Protein AF-D4LEX9-F1 (afdb_monomer)

Nearest PDB structures (foldseek):
  7d6n-assembly1_I  TM=1.801E-01  e=3.912E+00  Tick-borne encephalitis virus
  7d6n-assembly1_D  TM=2.325E-01  e=5.490E+00  Tick-borne encephalitis virus

InterPro domains:
  IPR025874 Double zinc ribbon [PF12773] (345-388)

Solvent-accessible surface area (backbone atoms only — not comparable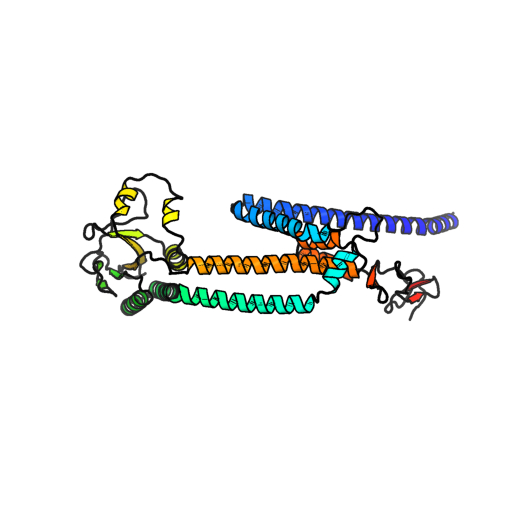 to full-atom values): 21830 Å² total; per-residue (Å²): 114,68,67,63,51,55,51,50,47,62,67,45,46,62,59,50,52,52,52,49,51,53,50,50,51,57,48,51,52,51,47,52,52,50,50,50,52,50,50,54,47,44,68,56,46,52,59,52,51,44,45,75,71,68,46,57,70,67,73,57,48,50,59,53,48,50,51,52,49,49,50,59,68,42,35,56,68,76,54,76,68,89,66,99,61,84,96,67,64,82,55,55,62,51,44,59,59,56,64,74,53,57,66,71,60,51,51,53,51,51,52,52,51,50,50,53,50,50,52,52,45,50,50,51,49,51,58,61,41,38,44,42,53,44,24,48,53,33,45,54,53,40,72,69,47,74,51,79,75,59,38,55,59,33,30,39,50,31,32,68,31,28,91,47,41,55,30,24,34,36,22,42,75,85,36,35,50,78,42,51,54,59,67,38,88,75,48,70,54,63,64,60,71,43,76,51,80,95,50,93,43,39,29,38,26,88,93,40,81,58,45,37,32,34,58,39,57,71,77,56,41,53,49,48,64,65,64,56,71,61,63,76,52,63,62,64,78,57,84,68,94,49,76,63,66,68,62,46,74,83,38,50,66,32,38,33,38,78,47,75,44,90,91,53,68,36,37,38,38,41,33,29,50,88,72,78,57,83,64,41,68,57,50,52,51,51,44,53,52,50,53,49,49,53,52,51,51,51,47,51,49,52,10,53,50,41,18,53,54,28,46,56,23,72,44,68,23,68,60,46,17,49,42,11,57,80,47,39,70,59,29,50,51,53,48,50,52,57,59,68,68,31,37,65,37,88,86,75,39,38,58,41,66,63,75,47,40,46,37,95,86,78,60,51,74,66,54,47,65,37,90,83,77,60,47,60,39,58,100,84,44,49,46,34,92,88,74,62,43,75,71,105

Sequence (392 aa):
MRSNADELIRALTPAIEQKCGELQRARKERLQSRLFVLLCAMVVFVPALLVFAGISLTMLLAPLGFMSLSVLLLLPVLLSGRTEKQGGIMYEQAENMLSKWNFQKIVIWYLILAVIAGVTCGGIVGYLYRERLDFAWQYSHLEETKDADALKAAADKTAAASGDVVDVLILDGDQQVTYSAKNSAFAAGPLELTKVGNEKKYLVSAAYPDAVFQYVKSEEFMLNSIINRDFGKIRSDYDDDTAFERELSSKTIYMLSRIRTHGSNSTVYVITVPTNVPGGMIALKVTGALAMLFFCVYWVLVALWLYRDAAKCRLSPLYWGLIGLFTNIIGLIVYKIYKHSGAICSSCGAAQAADYLYCSFCGSQLGTRCEGCGAKVGVKDCFCHQCGHQIK

Structure (mmCIF, N/CA/C/O backbone):
data_AF-D4LEX9-F1
#
_entry.id   AF-D4LEX9-F1
#
loop_
_atom_site.group_PDB
_atom_site.id
_atom_site.type_symbol
_atom_site.label_atom_id
_atom_site.label_alt_id
_atom_site.label_comp_id
_atom_site.label_asym_id
_atom_site.label_entity_id
_atom_site.label_seq_id
_atom_site.pdbx_PDB_ins_code
_atom_site.Cartn_x
_atom_site.Cartn_y
_atom_site.Cartn_z
_atom_site.occupancy
_atom_site.B_iso_or_equiv
_atom_site.auth_seq_id
_atom_site.auth_comp_id
_atom_site.auth_asym_id
_atom_site.auth_atom_id
_atom_site.pdbx_PDB_model_num
ATOM 1 N N . MET A 1 1 ? 41.226 44.863 -46.794 1.00 54.31 1 MET A N 1
ATOM 2 C CA . MET A 1 1 ? 41.147 44.563 -45.343 1.00 54.31 1 MET A CA 1
ATOM 3 C C . MET A 1 1 ? 39.867 43.828 -44.946 1.00 54.31 1 MET A C 1
ATOM 5 O O . MET A 1 1 ? 39.998 42.851 -44.227 1.00 54.31 1 MET A O 1
ATOM 9 N N . ARG A 1 2 ? 38.665 44.212 -45.418 1.00 53.22 2 ARG A N 1
ATOM 10 C CA . ARG A 1 2 ? 37.419 43.467 -45.116 1.00 53.22 2 ARG A CA 1
ATOM 11 C C . ARG A 1 2 ? 37.383 42.030 -45.665 1.00 53.22 2 ARG A C 1
ATOM 13 O O . ARG A 1 2 ? 37.017 41.141 -44.914 1.00 53.22 2 ARG A O 1
ATOM 20 N N . SER A 1 3 ? 37.866 41.780 -46.890 1.00 59.66 3 SER A N 1
ATOM 21 C CA . SER A 1 3 ? 37.861 40.417 -47.464 1.00 59.66 3 SER A CA 1
ATOM 22 C C . SER A 1 3 ? 38.667 39.418 -46.631 1.00 59.66 3 SER A C 1
ATOM 24 O O . SER A 1 3 ? 38.183 38.329 -46.361 1.00 59.66 3 SER A O 1
ATOM 26 N N . ASN A 1 4 ? 39.848 39.815 -46.146 1.00 65.88 4 ASN A N 1
ATOM 27 C CA . ASN A 1 4 ? 40.685 38.945 -45.316 1.00 65.88 4 ASN A CA 1
ATOM 28 C C . ASN A 1 4 ? 40.045 38.670 -43.949 1.00 65.88 4 ASN A C 1
ATOM 30 O O . ASN A 1 4 ? 40.257 37.601 -43.391 1.00 65.88 4 ASN A O 1
ATOM 34 N N . ALA A 1 5 ? 39.269 39.616 -43.408 1.00 69.31 5 ALA A N 1
ATOM 35 C CA . ALA A 1 5 ? 38.534 39.416 -42.163 1.00 69.31 5 ALA A CA 1
ATOM 36 C C . ALA A 1 5 ? 37.358 38.444 -42.360 1.00 69.31 5 ALA A C 1
ATOM 38 O O . ALA A 1 5 ? 37.197 37.530 -41.559 1.00 69.31 5 ALA A O 1
ATOM 39 N N . ASP A 1 6 ? 36.595 38.582 -43.447 1.00 72.94 6 ASP A N 1
ATOM 40 C CA . ASP A 1 6 ? 35.484 37.676 -43.774 1.00 72.94 6 ASP A CA 1
ATOM 41 C C . ASP A 1 6 ? 35.972 36.249 -44.082 1.00 72.94 6 ASP A C 1
ATOM 43 O O . ASP A 1 6 ? 35.323 35.263 -43.729 1.00 72.94 6 ASP A O 1
ATOM 47 N N . GLU A 1 7 ? 37.149 36.130 -44.696 1.00 75.44 7 GLU A N 1
ATOM 48 C CA . GLU A 1 7 ? 37.804 34.857 -44.997 1.00 75.44 7 GLU A CA 1
ATOM 49 C C . GLU A 1 7 ? 38.348 34.178 -43.728 1.00 75.44 7 GLU A C 1
ATOM 51 O O . GLU A 1 7 ? 38.123 32.984 -43.521 1.00 75.44 7 GLU A O 1
ATOM 56 N N . LEU A 1 8 ? 38.947 34.948 -42.809 1.00 74.62 8 LEU A N 1
ATOM 57 C CA . LEU A 1 8 ? 39.324 34.478 -41.470 1.00 74.62 8 LEU A CA 1
ATOM 58 C C . LEU A 1 8 ? 38.106 34.035 -40.650 1.00 74.62 8 LEU A C 1
ATOM 60 O O . LEU A 1 8 ? 38.148 32.984 -40.013 1.00 74.62 8 LEU A O 1
ATOM 64 N N . ILE A 1 9 ? 37.005 34.791 -40.689 1.00 71.81 9 ILE A N 1
ATOM 65 C CA . ILE A 1 9 ? 35.765 34.438 -39.987 1.00 71.81 9 ILE A CA 1
ATOM 66 C C . ILE A 1 9 ? 35.202 33.122 -40.540 1.00 71.81 9 ILE A C 1
ATOM 68 O O . ILE A 1 9 ? 34.893 32.220 -39.759 1.00 71.81 9 ILE A O 1
ATOM 72 N N . ARG A 1 10 ? 35.137 32.948 -41.868 1.00 71.69 10 ARG A N 1
ATOM 73 C CA . ARG A 1 10 ? 34.696 31.684 -42.492 1.00 71.69 10 ARG A CA 1
ATOM 74 C C . ARG A 1 10 ? 35.603 30.505 -42.154 1.00 71.69 10 ARG A C 1
ATOM 76 O O . ARG A 1 10 ? 35.093 29.410 -41.941 1.00 71.69 10 ARG A O 1
ATOM 83 N N . ALA A 1 11 ? 36.914 30.720 -42.068 1.00 76.19 11 ALA A N 1
ATOM 84 C CA . ALA A 1 11 ? 37.863 29.675 -41.691 1.00 76.19 11 ALA A CA 1
ATOM 85 C C . ALA A 1 11 ? 37.730 29.262 -40.211 1.00 76.19 11 ALA A C 1
ATOM 87 O O . ALA A 1 11 ? 37.920 28.095 -39.874 1.00 76.19 11 ALA A O 1
ATOM 88 N N . LEU A 1 12 ? 37.371 30.200 -39.327 1.00 78.00 12 LEU A N 1
ATOM 89 C CA . LEU A 1 12 ? 37.273 29.975 -37.879 1.00 78.00 12 LEU A CA 1
ATOM 90 C C . LEU A 1 12 ? 35.888 29.498 -37.410 1.00 78.00 12 LEU A C 1
ATOM 92 O O . LEU A 1 12 ? 35.802 28.808 -36.395 1.00 78.00 12 LEU A O 1
ATOM 96 N N . THR A 1 13 ? 34.813 29.808 -38.140 1.00 80.94 13 THR A N 1
ATOM 97 C CA . THR A 1 13 ? 33.432 29.407 -37.792 1.00 80.94 13 THR A CA 1
ATOM 98 C C . THR A 1 13 ? 33.264 27.895 -37.562 1.00 80.94 13 THR A C 1
ATOM 100 O O . THR A 1 13 ? 32.743 27.534 -36.505 1.00 80.94 13 THR A O 1
ATOM 103 N N . PRO A 1 14 ? 33.753 26.988 -38.436 1.00 77.62 14 PRO A N 1
ATOM 104 C CA . PRO A 1 14 ? 33.573 25.549 -38.223 1.00 77.62 14 PRO A CA 1
ATOM 105 C C . PRO A 1 14 ? 34.331 25.032 -36.991 1.00 77.62 14 PRO A C 1
ATOM 107 O O . PRO A 1 14 ? 33.834 24.164 -36.274 1.00 77.62 14 PRO A O 1
ATOM 110 N N . ALA A 1 15 ? 35.505 25.598 -36.688 1.00 77.31 15 ALA A N 1
ATOM 111 C CA . ALA A 1 15 ? 36.272 25.242 -35.494 1.00 77.31 15 ALA A CA 1
ATOM 112 C C . ALA A 1 15 ? 35.569 25.704 -34.204 1.00 77.31 15 ALA A C 1
ATOM 114 O O . ALA A 1 15 ? 35.581 24.994 -33.194 1.00 77.31 15 ALA A O 1
ATOM 115 N N . ILE A 1 16 ? 34.921 26.875 -34.243 1.00 75.81 16 ILE A N 1
ATOM 116 C CA . ILE A 1 16 ? 34.129 27.408 -33.130 1.00 75.81 16 ILE A CA 1
ATOM 117 C C . ILE A 1 16 ? 32.873 26.558 -32.913 1.00 75.81 16 ILE A C 1
ATOM 119 O O . ILE A 1 16 ? 32.598 26.181 -31.775 1.00 75.81 16 ILE A O 1
ATOM 123 N N . GLU A 1 17 ? 32.142 26.196 -33.970 1.00 76.12 17 GLU A N 1
ATOM 124 C CA . GLU A 1 17 ? 30.957 25.332 -33.874 1.00 76.12 17 GLU A CA 1
ATOM 125 C C . GLU A 1 17 ? 31.301 23.934 -33.351 1.00 76.12 17 GLU A C 1
ATOM 127 O O . GLU A 1 17 ? 30.627 23.431 -32.447 1.00 76.12 17 GLU A O 1
ATOM 132 N N . GLN A 1 18 ? 32.400 23.340 -33.828 1.00 82.19 18 GLN A N 1
ATOM 133 C CA . GLN A 1 18 ? 32.896 22.059 -33.326 1.00 82.19 18 GLN A CA 1
ATOM 134 C C . GLN A 1 18 ? 33.219 22.133 -31.827 1.00 82.19 18 GLN A C 1
ATOM 136 O O . GLN A 1 18 ? 32.755 21.295 -31.047 1.00 82.19 18 GLN A O 1
ATOM 141 N N . LYS A 1 19 ? 33.965 23.160 -31.395 1.00 78.44 19 LYS A N 1
ATOM 142 C CA . LYS A 1 19 ? 34.292 23.359 -29.975 1.00 78.44 19 LYS A CA 1
ATOM 143 C C . LYS A 1 19 ? 33.059 23.653 -29.126 1.00 78.44 19 LYS A C 1
ATOM 145 O O . LYS A 1 19 ? 32.976 23.176 -27.996 1.00 78.44 19 LYS A O 1
ATOM 150 N N . CYS A 1 20 ? 32.089 24.394 -29.653 1.00 74.44 20 CYS A N 1
ATOM 151 C CA . CYS A 1 20 ? 30.843 24.696 -28.954 1.00 74.44 20 CYS A CA 1
ATOM 152 C C . CYS A 1 20 ? 29.990 23.429 -28.764 1.00 74.44 20 CYS A C 1
ATOM 154 O O . CYS A 1 20 ? 29.459 23.203 -27.676 1.00 74.44 20 CYS A O 1
ATOM 156 N N . GLY A 1 21 ? 29.947 22.546 -29.769 1.00 75.75 21 GLY A N 1
ATOM 157 C CA . GLY A 1 21 ? 29.308 21.231 -29.685 1.00 75.75 21 GLY A CA 1
ATOM 158 C C . GLY A 1 21 ? 29.987 20.290 -28.682 1.00 75.75 21 GLY A C 1
ATOM 159 O O . GLY A 1 21 ? 29.304 19.661 -27.870 1.00 75.75 21 GLY A O 1
ATOM 160 N N . GLU A 1 22 ? 31.325 20.232 -28.672 1.00 76.31 22 GLU A N 1
ATOM 161 C CA . GLU A 1 22 ? 32.096 19.498 -27.653 1.00 76.31 22 GLU A CA 1
ATOM 162 C C . GLU A 1 22 ? 31.798 20.020 -26.241 1.00 76.31 22 GLU A C 1
ATOM 164 O O . GLU A 1 22 ? 31.515 19.241 -25.327 1.00 76.31 22 GLU A O 1
ATOM 169 N N . LEU A 1 23 ? 31.792 21.345 -26.065 1.00 71.44 23 LEU A N 1
ATOM 170 C CA . LEU A 1 23 ? 31.484 21.986 -24.789 1.00 71.44 23 LEU A CA 1
ATOM 171 C C . LEU A 1 23 ? 30.036 21.733 -24.355 1.00 71.44 23 LEU A C 1
ATOM 173 O O . LEU A 1 23 ? 29.805 21.462 -23.177 1.00 71.44 23 LEU A O 1
ATOM 177 N N . GLN A 1 24 ? 29.063 21.763 -25.269 1.00 68.62 24 GLN A N 1
ATOM 178 C CA . GLN A 1 24 ? 27.665 21.443 -24.965 1.00 68.62 24 GLN A CA 1
ATOM 179 C C . GLN A 1 24 ? 27.486 19.983 -24.540 1.00 68.62 24 GLN A C 1
ATOM 181 O O . GLN A 1 24 ? 26.805 19.735 -23.541 1.00 68.62 24 GLN A O 1
ATOM 186 N N . ARG A 1 25 ? 28.120 19.021 -25.227 1.00 62.09 25 ARG A N 1
ATOM 187 C CA . ARG A 1 25 ? 28.079 17.599 -24.832 1.00 62.09 25 ARG A CA 1
ATOM 188 C C . ARG A 1 25 ? 28.722 17.385 -23.464 1.00 62.09 25 ARG A C 1
ATOM 190 O O . ARG A 1 25 ? 28.076 16.833 -22.577 1.00 62.09 25 ARG A O 1
ATOM 197 N N . ALA A 1 26 ? 29.913 17.942 -23.239 1.00 65.44 26 ALA A N 1
ATOM 198 C CA . ALA A 1 26 ? 30.601 17.858 -21.950 1.00 65.44 26 ALA A CA 1
ATOM 199 C C . ALA A 1 26 ? 29.837 18.567 -20.814 1.00 65.44 26 ALA A C 1
ATOM 201 O O . ALA A 1 26 ? 29.948 18.185 -19.647 1.00 65.44 26 ALA A O 1
ATOM 202 N N . ARG A 1 27 ? 29.064 19.620 -21.115 1.00 68.12 27 ARG A N 1
ATOM 203 C CA . ARG A 1 27 ? 28.202 20.307 -20.139 1.00 68.12 27 ARG A CA 1
ATOM 204 C C . ARG A 1 27 ? 26.949 19.487 -19.837 1.00 68.12 27 ARG A C 1
ATOM 206 O O . ARG A 1 27 ? 26.560 19.429 -18.676 1.00 68.12 27 ARG A O 1
ATOM 213 N N . LYS A 1 28 ? 26.366 18.812 -20.835 1.00 59.72 28 LYS A N 1
ATOM 214 C CA . LYS A 1 28 ? 25.225 17.896 -20.674 1.00 59.72 28 LYS A CA 1
ATOM 215 C C . LYS A 1 28 ? 25.602 16.658 -19.857 1.00 59.72 28 LYS A C 1
ATOM 217 O O . LYS A 1 28 ? 24.874 16.320 -18.931 1.00 59.72 28 LYS A O 1
ATOM 222 N N . GLU A 1 29 ? 26.758 16.053 -20.119 1.00 60.75 29 GLU A N 1
ATOM 223 C CA . GLU A 1 29 ? 27.286 14.930 -19.329 1.00 60.75 29 GLU A CA 1
ATOM 224 C C . GLU A 1 29 ? 27.598 15.345 -17.888 1.00 60.75 29 GLU A C 1
ATOM 226 O O . GLU A 1 29 ? 27.191 14.667 -16.946 1.00 60.75 29 GLU A O 1
ATOM 231 N N . ARG A 1 30 ? 28.233 16.510 -17.684 1.00 58.62 30 ARG A N 1
ATOM 232 C CA . ARG A 1 30 ? 28.462 17.055 -16.335 1.00 58.62 30 ARG A CA 1
ATOM 233 C C . ARG A 1 30 ? 27.161 17.388 -15.608 1.00 58.62 30 ARG A C 1
ATOM 235 O O . ARG A 1 30 ? 27.084 17.180 -14.400 1.00 58.62 30 ARG A O 1
ATOM 242 N N . LEU A 1 31 ? 26.144 17.883 -16.314 1.00 66.31 31 LEU A N 1
ATOM 243 C CA . LEU A 1 31 ? 24.829 18.154 -15.735 1.00 66.31 31 LEU A CA 1
ATOM 244 C C . LEU A 1 31 ? 24.131 16.851 -15.336 1.00 66.31 31 LEU A C 1
ATOM 246 O O . LEU A 1 31 ? 23.647 16.767 -14.216 1.00 66.31 31 LEU A O 1
ATOM 250 N N . GLN A 1 32 ? 24.138 15.830 -16.199 1.00 51.84 32 GLN A N 1
ATOM 251 C CA . GLN A 1 32 ? 23.575 14.509 -15.896 1.00 51.84 32 GLN A CA 1
ATOM 252 C C . GLN A 1 32 ? 24.311 13.822 -14.742 1.00 51.84 32 GLN A C 1
ATOM 254 O O . GLN A 1 32 ? 23.663 13.276 -13.855 1.00 51.84 32 GLN A O 1
ATOM 259 N N 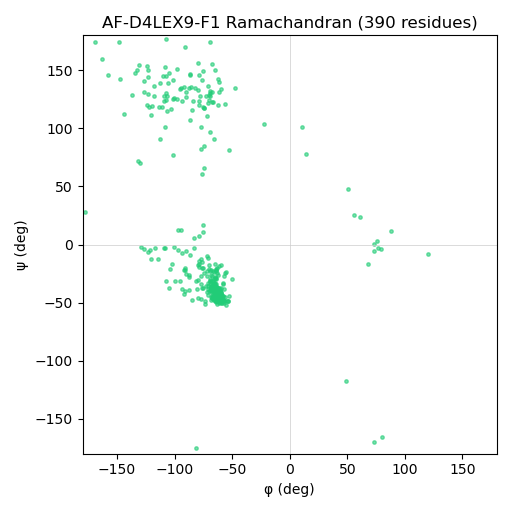. SER A 1 33 ? 25.641 13.918 -14.694 1.00 54.09 33 SER A N 1
ATOM 260 C CA . SER A 1 33 ? 26.454 13.417 -13.582 1.00 54.09 33 SER A CA 1
ATOM 261 C C . SER A 1 33 ? 26.142 14.148 -12.269 1.00 54.09 33 SER A C 1
ATOM 263 O O . SER A 1 33 ? 25.926 13.507 -11.245 1.00 54.09 33 SER A O 1
ATOM 265 N N . ARG A 1 34 ? 26.015 15.482 -12.286 1.00 64.12 34 ARG A N 1
ATOM 266 C CA . ARG A 1 34 ? 25.620 16.264 -11.100 1.00 64.12 34 ARG A CA 1
ATOM 267 C C . ARG A 1 34 ? 24.197 15.964 -10.643 1.00 64.12 34 ARG A C 1
ATOM 269 O O . ARG A 1 34 ? 23.969 15.863 -9.443 1.00 64.12 34 ARG A O 1
ATOM 276 N N . LEU A 1 35 ? 23.261 15.799 -11.577 1.00 59.22 35 LEU A N 1
ATOM 277 C CA . LEU A 1 35 ? 21.886 15.399 -11.275 1.00 59.22 35 LEU A CA 1
ATOM 278 C C . LEU A 1 35 ? 21.847 14.007 -10.650 1.00 59.22 35 LEU A C 1
ATOM 280 O O . LEU A 1 35 ? 21.143 13.815 -9.670 1.00 59.22 35 LEU A O 1
ATOM 284 N N . PHE A 1 36 ? 22.642 13.071 -11.172 1.00 59.75 36 PHE A N 1
ATOM 285 C CA . PHE A 1 36 ? 22.796 11.731 -10.614 1.00 59.75 36 PHE A CA 1
ATOM 286 C C . PHE A 1 36 ? 23.354 11.775 -9.186 1.00 59.75 36 PHE A C 1
ATOM 288 O O . PHE A 1 36 ? 22.764 11.184 -8.288 1.00 59.75 36 PHE A O 1
ATOM 295 N N . VAL A 1 37 ? 24.422 12.543 -8.945 1.00 65.88 37 VAL A N 1
ATOM 296 C CA . VAL A 1 37 ? 25.005 12.711 -7.602 1.00 65.88 37 VAL A CA 1
ATOM 297 C C . VAL A 1 37 ? 24.017 13.371 -6.636 1.00 65.88 37 VAL A C 1
ATOM 299 O O . VAL A 1 37 ? 23.895 12.916 -5.504 1.00 65.88 37 VAL A O 1
ATOM 302 N N . LEU A 1 38 ? 23.272 14.392 -7.071 1.00 67.81 38 LEU A N 1
ATOM 303 C CA . LEU A 1 38 ? 22.226 15.031 -6.263 1.00 67.81 38 LEU A CA 1
ATOM 304 C C . LEU A 1 38 ? 21.073 14.075 -5.943 1.00 67.81 38 LEU A C 1
ATOM 306 O O . LEU A 1 38 ? 20.580 14.079 -4.820 1.00 67.81 38 LEU A O 1
ATOM 310 N N . LEU A 1 39 ? 20.664 13.236 -6.895 1.00 62.38 39 LEU A N 1
ATOM 311 C CA . LEU A 1 39 ? 19.651 12.201 -6.679 1.00 62.38 39 LEU A CA 1
ATOM 312 C C . LEU A 1 39 ? 20.135 11.146 -5.683 1.00 62.38 39 LEU A C 1
ATOM 314 O O . LEU A 1 39 ? 19.408 10.815 -4.753 1.00 62.38 39 LEU A O 1
ATOM 318 N N . CYS A 1 40 ? 21.371 10.664 -5.825 1.00 57.09 40 CYS A N 1
ATOM 319 C CA . CYS A 1 40 ? 21.984 9.749 -4.863 1.00 57.09 40 CYS A CA 1
ATOM 320 C C . CYS A 1 40 ? 22.094 10.385 -3.472 1.00 57.09 40 CYS A C 1
ATOM 322 O O . CYS A 1 40 ? 21.762 9.742 -2.481 1.00 57.09 40 CYS A O 1
ATOM 324 N N . ALA A 1 41 ? 22.497 11.656 -3.396 1.00 69.50 41 ALA A N 1
ATOM 325 C CA . ALA A 1 41 ? 22.549 12.397 -2.144 1.00 69.50 41 ALA A CA 1
ATOM 326 C C . ALA A 1 41 ? 21.154 12.522 -1.523 1.00 69.50 41 ALA A C 1
ATOM 328 O O . ALA A 1 41 ? 21.005 12.209 -0.353 1.00 69.50 41 ALA A O 1
ATOM 329 N N . MET A 1 42 ? 20.123 12.875 -2.296 1.00 71.50 42 MET A N 1
ATOM 330 C CA . MET A 1 42 ? 18.729 12.941 -1.835 1.00 71.50 42 MET A CA 1
ATOM 331 C C . MET A 1 42 ? 18.224 11.592 -1.313 1.00 71.50 42 MET A C 1
ATOM 333 O O . MET A 1 42 ? 17.595 11.550 -0.262 1.00 71.50 42 MET A O 1
ATOM 337 N N . VAL A 1 43 ? 18.543 10.484 -1.986 1.00 64.19 43 VAL A N 1
ATOM 338 C CA . VAL A 1 43 ? 18.174 9.129 -1.536 1.00 64.19 43 VAL A CA 1
ATOM 339 C C . VAL A 1 43 ? 18.829 8.763 -0.199 1.00 64.19 43 VAL A C 1
ATOM 341 O O . VAL A 1 43 ? 18.273 7.954 0.531 1.00 64.19 43 VAL A O 1
ATOM 344 N N . VAL A 1 44 ? 19.960 9.372 0.163 1.00 67.88 44 VAL A N 1
ATOM 345 C CA . VAL A 1 44 ? 20.614 9.182 1.472 1.00 67.88 44 VAL A CA 1
ATOM 346 C C . VAL A 1 44 ? 20.135 10.212 2.505 1.00 67.88 44 VAL A C 1
ATOM 348 O O . VAL A 1 44 ? 19.892 9.872 3.662 1.00 67.88 44 VAL A O 1
ATOM 351 N N . PHE A 1 45 ? 19.954 11.466 2.091 1.00 69.88 45 PHE A N 1
ATOM 352 C CA . PHE A 1 45 ? 19.607 12.584 2.968 1.00 69.88 45 PHE A CA 1
ATOM 353 C C . PHE A 1 45 ? 18.139 12.581 3.385 1.00 69.88 45 PHE A C 1
ATOM 355 O O . PHE A 1 45 ? 17.837 12.914 4.524 1.00 69.88 45 PHE A O 1
ATOM 362 N N . VAL A 1 46 ? 17.222 12.206 2.489 1.00 70.06 46 VAL A N 1
ATOM 363 C CA . VAL A 1 46 ? 15.785 12.165 2.794 1.00 70.06 46 VAL A CA 1
ATOM 364 C C . VAL A 1 46 ? 15.497 11.142 3.899 1.00 70.06 46 VAL A C 1
ATOM 366 O O . VAL A 1 46 ? 14.860 11.520 4.879 1.00 70.06 46 VAL A O 1
ATOM 369 N N . PRO A 1 47 ? 16.025 9.903 3.855 1.00 57.47 47 PRO A N 1
ATOM 370 C CA . PRO A 1 47 ? 15.925 8.986 4.987 1.00 57.47 47 PRO A CA 1
ATOM 371 C C . PRO A 1 47 ? 16.570 9.536 6.268 1.00 57.47 47 PRO A C 1
ATOM 373 O O . PRO A 1 47 ? 15.978 9.419 7.337 1.00 57.47 47 PRO A O 1
ATOM 376 N N . ALA A 1 48 ? 17.735 10.189 6.183 1.00 62.59 48 ALA A N 1
ATOM 377 C CA . ALA A 1 48 ? 18.384 10.784 7.355 1.00 62.59 48 ALA A CA 1
ATOM 378 C C . ALA A 1 48 ? 17.529 11.893 8.002 1.00 62.59 48 ALA A C 1
ATOM 380 O O . ALA A 1 48 ? 17.365 11.914 9.219 1.00 62.59 48 ALA A O 1
ATOM 381 N N . LEU A 1 49 ? 16.921 12.772 7.199 1.00 69.31 49 LEU A N 1
ATOM 382 C CA . LEU A 1 49 ? 15.996 13.811 7.666 1.00 69.31 49 LEU A CA 1
ATOM 383 C C . LEU A 1 49 ? 14.730 13.218 8.297 1.00 69.31 49 LEU A C 1
ATOM 385 O O . LEU A 1 49 ? 14.241 13.748 9.290 1.00 69.31 49 LEU A O 1
ATOM 389 N N . LEU A 1 50 ? 14.227 12.101 7.764 1.00 59.91 50 LEU A N 1
ATOM 390 C CA . LEU A 1 50 ? 13.087 11.379 8.333 1.00 59.91 50 LEU A CA 1
ATOM 391 C C . LEU A 1 50 ? 13.407 10.787 9.721 1.00 59.91 50 LEU A C 1
ATOM 393 O O . LEU A 1 50 ? 12.535 10.801 10.588 1.00 59.91 50 LEU A O 1
ATOM 397 N N . VAL A 1 51 ? 14.652 10.358 9.980 1.00 58.81 51 VAL A N 1
ATOM 398 C CA . VAL A 1 51 ? 15.101 9.983 11.341 1.00 58.81 51 VAL A CA 1
ATOM 399 C C . VAL A 1 51 ? 15.125 11.188 12.274 1.00 58.81 51 VAL A C 1
ATOM 401 O O . VAL A 1 51 ? 14.622 11.100 13.392 1.00 58.81 51 VAL A O 1
ATOM 404 N N . PHE A 1 52 ? 15.664 12.326 11.823 1.00 64.50 52 PHE A N 1
ATOM 405 C CA . PHE A 1 52 ? 15.656 13.561 12.618 1.00 64.50 52 PHE A CA 1
ATOM 406 C C . PHE A 1 52 ? 14.234 14.071 12.906 1.00 64.50 52 PHE A C 1
ATOM 408 O O . PHE A 1 52 ? 14.016 14.700 13.937 1.00 64.50 52 PHE A O 1
ATOM 415 N N . ALA A 1 53 ? 13.259 13.749 12.050 1.00 61.16 53 ALA A N 1
ATOM 416 C CA . ALA A 1 53 ? 11.839 14.041 12.253 1.00 61.16 53 ALA A CA 1
ATOM 417 C C . ALA A 1 53 ? 11.122 13.067 13.217 1.00 61.16 53 ALA A C 1
ATOM 419 O O . ALA A 1 53 ? 9.903 13.141 13.363 1.00 61.16 53 ALA A O 1
ATOM 420 N N . GLY A 1 54 ? 11.850 12.162 13.884 1.00 53.59 54 GLY A N 1
ATOM 421 C CA . GLY A 1 54 ? 11.307 11.296 14.937 1.00 53.59 54 GLY A CA 1
ATOM 422 C C . GLY A 1 54 ? 10.696 9.979 14.450 1.00 53.59 54 GLY A C 1
ATOM 423 O O . GLY A 1 54 ? 10.045 9.283 15.230 1.00 53.59 54 GLY A O 1
ATOM 424 N N . ILE A 1 55 ? 10.905 9.595 13.186 1.00 60.94 55 ILE A N 1
ATOM 425 C CA . ILE A 1 55 ? 10.504 8.272 12.692 1.00 60.94 55 ILE A CA 1
ATOM 426 C C . ILE A 1 55 ? 11.451 7.220 13.286 1.00 60.94 55 ILE A C 1
ATOM 428 O O . ILE A 1 55 ? 12.672 7.349 13.197 1.00 60.94 55 ILE A O 1
ATOM 432 N N . SER A 1 56 ? 10.884 6.180 13.911 1.00 62.16 56 SER A N 1
ATOM 433 C CA . SER A 1 56 ? 11.635 5.127 14.612 1.00 62.16 56 SER A CA 1
ATOM 434 C C . SER A 1 56 ? 12.793 4.583 13.766 1.00 62.16 56 SER A C 1
ATOM 436 O O . SER A 1 56 ? 12.603 4.230 12.603 1.00 62.16 56 SER A O 1
ATOM 438 N N . LEU A 1 57 ? 13.977 4.426 14.370 1.00 59.41 57 LEU A N 1
ATOM 439 C CA . LEU A 1 57 ? 15.176 3.845 13.742 1.00 59.41 57 LEU A CA 1
ATOM 440 C C . LEU A 1 57 ? 14.892 2.494 13.051 1.00 59.41 57 LEU A C 1
ATOM 442 O O . LEU A 1 57 ? 15.501 2.157 12.037 1.00 59.41 57 LEU A O 1
ATOM 446 N N . THR A 1 58 ? 13.91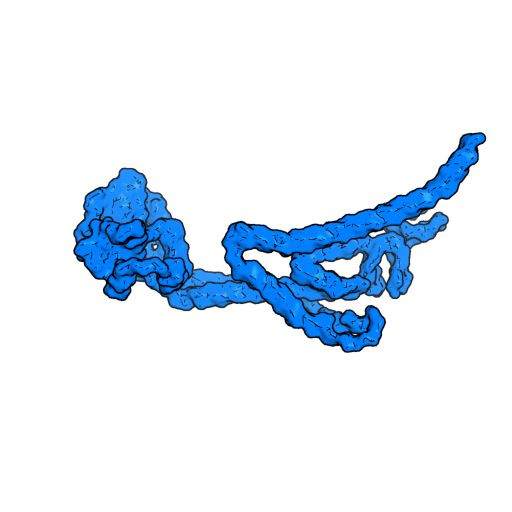0 1.744 13.557 1.00 58.66 58 THR A N 1
ATOM 447 C CA . THR A 1 58 ? 13.436 0.481 12.972 1.00 58.66 58 THR A CA 1
ATOM 448 C C . THR A 1 58 ? 12.803 0.648 11.584 1.00 58.66 58 THR A C 1
ATOM 450 O O . THR A 1 58 ? 13.034 -0.184 10.706 1.00 58.66 58 THR A O 1
ATOM 453 N N . MET A 1 59 ? 12.082 1.749 11.337 1.00 57.03 59 MET A N 1
ATOM 454 C CA . MET A 1 59 ? 11.527 2.096 10.023 1.00 57.03 59 MET A CA 1
ATOM 455 C C . MET A 1 59 ? 12.605 2.505 9.013 1.00 57.03 59 MET A C 1
ATOM 457 O O . MET A 1 59 ? 12.362 2.402 7.815 1.00 57.03 59 MET A O 1
ATOM 461 N N . LEU A 1 60 ? 13.792 2.926 9.465 1.00 60.78 60 LEU A N 1
ATOM 462 C CA . LEU A 1 60 ? 14.920 3.242 8.584 1.00 60.78 60 LEU A CA 1
ATOM 463 C C . LEU A 1 60 ? 15.785 2.011 8.269 1.00 60.78 60 LEU A C 1
ATOM 465 O O . LEU A 1 60 ? 16.243 1.824 7.141 1.00 60.78 60 LEU A O 1
ATOM 469 N N . LEU A 1 61 ? 15.996 1.153 9.269 1.00 64.81 61 LEU A N 1
ATOM 470 C CA . LEU A 1 61 ? 16.775 -0.075 9.125 1.00 64.81 61 LEU A CA 1
ATOM 471 C C . LEU A 1 61 ? 16.069 -1.110 8.244 1.00 64.81 61 LEU A C 1
ATOM 473 O O . LEU A 1 61 ? 16.745 -1.852 7.539 1.00 64.81 61 LEU A O 1
ATOM 477 N N . ALA A 1 62 ? 14.734 -1.154 8.240 1.00 66.50 62 ALA A N 1
ATOM 478 C CA . ALA A 1 62 ? 13.984 -2.115 7.433 1.00 66.50 62 ALA A CA 1
ATOM 479 C C . ALA A 1 62 ? 14.182 -1.929 5.908 1.00 66.50 62 ALA A C 1
ATOM 481 O O . ALA A 1 62 ? 14.526 -2.911 5.248 1.00 66.50 62 ALA A O 1
ATOM 482 N N . PRO A 1 63 ? 14.072 -0.716 5.325 1.00 64.94 63 PRO A N 1
ATOM 483 C CA . PRO A 1 63 ? 14.431 -0.468 3.929 1.00 64.94 63 PRO A CA 1
ATOM 484 C C . PRO A 1 63 ? 15.898 -0.779 3.627 1.00 64.94 63 PRO A C 1
ATOM 486 O O . PRO A 1 63 ? 16.186 -1.425 2.627 1.00 64.94 63 PRO A O 1
ATOM 489 N N . LEU A 1 64 ? 16.834 -0.376 4.492 1.00 68.94 64 LEU A N 1
ATOM 490 C CA . LEU A 1 64 ? 18.264 -0.642 4.288 1.00 68.94 64 LEU A CA 1
ATOM 491 C C . LEU A 1 64 ? 18.579 -2.145 4.325 1.00 68.94 64 LEU A C 1
ATOM 493 O O . LEU A 1 64 ? 19.322 -2.647 3.482 1.00 68.94 64 LEU A O 1
ATOM 497 N N . GLY A 1 65 ? 17.968 -2.871 5.261 1.00 74.31 65 GLY A N 1
ATOM 498 C CA . GLY A 1 65 ? 18.046 -4.324 5.364 1.00 74.31 65 GLY A CA 1
ATOM 499 C C . GLY A 1 65 ? 17.435 -5.015 4.149 1.00 74.31 65 GLY A C 1
ATOM 500 O O . GLY A 1 65 ? 18.060 -5.907 3.584 1.00 74.31 65 GLY A O 1
ATOM 501 N N . PHE A 1 66 ? 16.268 -4.561 3.684 1.00 78.50 66 PHE A N 1
ATOM 502 C CA . PHE A 1 66 ? 15.647 -5.060 2.458 1.00 78.50 66 PHE A CA 1
ATOM 503 C C . PHE A 1 66 ? 16.527 -4.821 1.229 1.00 78.50 66 PHE A C 1
ATOM 505 O O . PHE A 1 66 ? 16.687 -5.720 0.408 1.00 78.50 66 PHE A O 1
ATOM 512 N N . MET A 1 67 ? 17.132 -3.640 1.109 1.00 73.25 67 MET A N 1
ATOM 513 C CA . MET A 1 67 ? 18.026 -3.303 0.003 1.00 73.25 67 MET A CA 1
ATOM 514 C C . MET A 1 67 ? 19.293 -4.159 0.022 1.00 73.25 67 MET A C 1
ATOM 516 O O . MET A 1 67 ? 19.663 -4.725 -1.004 1.00 73.25 67 MET A O 1
ATOM 520 N N . SER A 1 68 ? 19.911 -4.324 1.193 1.00 75.50 68 SER A N 1
ATOM 521 C CA . SER A 1 68 ? 21.050 -5.226 1.398 1.00 75.50 68 SER A CA 1
ATOM 522 C C . SER A 1 68 ? 20.695 -6.673 1.039 1.00 75.50 68 SER A C 1
ATOM 524 O O . SER A 1 68 ? 21.372 -7.293 0.220 1.00 75.50 68 SER A O 1
ATOM 526 N N . LEU A 1 69 ? 19.581 -7.189 1.565 1.00 79.31 69 LEU A N 1
ATOM 527 C CA . LEU A 1 69 ? 19.104 -8.543 1.289 1.00 79.31 69 LEU A CA 1
ATOM 528 C C . LEU A 1 69 ? 18.761 -8.737 -0.191 1.00 79.31 69 LEU A C 1
ATOM 530 O O . LEU A 1 69 ? 19.092 -9.768 -0.761 1.00 79.31 69 LEU A O 1
ATOM 534 N N . SER A 1 70 ? 18.139 -7.748 -0.831 1.00 76.88 70 SER A N 1
ATOM 535 C CA . SER A 1 70 ? 17.820 -7.791 -2.261 1.00 76.88 70 SER A CA 1
ATOM 536 C C . SER A 1 70 ? 19.086 -7.851 -3.101 1.00 76.88 70 SER A C 1
ATOM 538 O O . SER A 1 70 ? 19.165 -8.657 -4.024 1.00 76.88 70 SER A O 1
ATOM 540 N N . VAL A 1 71 ? 20.103 -7.053 -2.760 1.00 74.12 71 VAL A N 1
ATOM 541 C CA . VAL A 1 71 ? 21.413 -7.135 -3.411 1.00 74.12 71 VAL A CA 1
ATOM 542 C C . VAL A 1 71 ? 22.024 -8.511 -3.184 1.00 74.12 71 VAL A C 1
ATOM 544 O O . VAL A 1 71 ? 22.465 -9.099 -4.158 1.00 74.12 71 VAL A O 1
ATOM 547 N N . LEU A 1 72 ? 21.994 -9.057 -1.964 1.00 76.88 72 LEU A N 1
ATOM 548 C CA . LEU A 1 72 ? 22.523 -10.389 -1.642 1.00 76.88 72 LEU A CA 1
ATOM 549 C C . LEU A 1 72 ? 21.797 -11.521 -2.382 1.00 76.88 72 LEU A C 1
ATOM 551 O O . LEU A 1 72 ? 22.454 -12.421 -2.889 1.00 76.88 72 LEU A O 1
ATOM 555 N N . LEU A 1 73 ? 20.467 -11.478 -2.480 1.00 76.19 73 LEU A N 1
ATOM 556 C CA . LEU A 1 73 ? 19.659 -12.479 -3.188 1.00 76.19 73 LEU A CA 1
ATOM 557 C C . LEU A 1 73 ? 19.840 -12.396 -4.703 1.00 76.19 73 LEU A C 1
ATOM 559 O O . LEU A 1 73 ? 19.842 -13.417 -5.389 1.00 76.19 73 LEU A O 1
ATOM 563 N N . LEU A 1 74 ? 20.006 -11.184 -5.228 1.00 72.44 74 LEU A N 1
ATOM 564 C CA . LEU A 1 74 ? 20.325 -10.973 -6.633 1.00 72.44 74 LEU A CA 1
ATOM 565 C C . LEU A 1 74 ? 21.812 -11.207 -6.907 1.00 72.44 74 LEU A C 1
ATOM 567 O O . LEU A 1 74 ? 22.168 -11.449 -8.052 1.00 72.44 74 LEU A O 1
ATOM 571 N N . LEU A 1 75 ? 22.679 -11.205 -5.892 1.00 69.38 75 LEU A N 1
ATOM 572 C CA . LEU A 1 75 ? 24.125 -11.299 -6.055 1.00 69.38 75 LEU A CA 1
ATOM 573 C C . LEU A 1 75 ? 24.554 -12.564 -6.803 1.00 69.38 75 LEU A C 1
ATOM 575 O O . LEU A 1 75 ? 25.352 -12.419 -7.715 1.00 69.38 75 LEU A O 1
ATOM 579 N N . PRO A 1 76 ? 24.032 -13.777 -6.534 1.00 66.38 76 PRO A N 1
ATOM 580 C CA . PRO A 1 76 ? 24.324 -14.950 -7.353 1.00 66.38 76 PRO A CA 1
ATOM 581 C C . PRO A 1 76 ? 23.881 -14.769 -8.806 1.00 66.38 76 PRO A C 1
ATOM 583 O O . PRO A 1 76 ? 24.619 -15.119 -9.716 1.00 66.38 76 PRO A O 1
ATOM 586 N N . VAL A 1 77 ? 22.722 -14.158 -9.052 1.00 63.69 77 VAL A N 1
ATOM 587 C CA . VAL A 1 77 ? 22.254 -13.857 -10.418 1.00 63.69 77 VAL A CA 1
ATOM 588 C C . VAL A 1 77 ? 23.151 -12.808 -11.095 1.00 63.69 77 VAL A C 1
ATOM 590 O O . VAL A 1 77 ? 23.348 -12.858 -12.306 1.00 63.69 77 VAL A O 1
ATOM 593 N N . LEU A 1 78 ? 23.726 -11.886 -10.319 1.00 57.00 78 LEU A N 1
ATOM 594 C CA . LEU A 1 78 ? 24.604 -10.811 -10.786 1.00 57.00 78 LEU A CA 1
ATOM 595 C C . LEU A 1 78 ? 26.094 -11.223 -10.873 1.00 57.00 78 LEU A C 1
ATOM 597 O O . LEU A 1 78 ? 26.824 -10.626 -11.659 1.00 57.00 78 LEU A O 1
ATOM 601 N N . LEU A 1 79 ? 26.559 -12.206 -10.084 1.00 56.78 79 LEU A N 1
ATOM 602 C CA . LEU A 1 79 ? 27.974 -12.591 -9.900 1.00 56.78 79 LEU A CA 1
ATOM 603 C C . LEU A 1 79 ? 28.316 -14.045 -10.272 1.00 56.78 79 LEU A C 1
ATOM 605 O O . LEU A 1 79 ? 29.506 -14.361 -10.331 1.00 56.78 79 LEU A O 1
ATOM 609 N N . SER A 1 80 ? 27.351 -14.946 -10.496 1.00 47.31 80 SER A N 1
ATOM 610 C CA . SER A 1 80 ? 27.612 -16.365 -10.824 1.00 47.31 80 SER A CA 1
ATOM 611 C C . SER A 1 80 ? 28.109 -16.536 -12.269 1.00 47.31 80 SER A C 1
ATOM 613 O O . SER A 1 80 ? 27.444 -17.099 -13.131 1.00 47.31 80 SER A O 1
ATOM 615 N N . GLY A 1 81 ? 29.302 -16.000 -12.532 1.00 43.62 81 GLY A N 1
ATOM 616 C CA . GLY A 1 81 ? 29.967 -16.013 -13.833 1.00 43.62 81 GLY A CA 1
ATOM 617 C C . GLY A 1 81 ? 31.352 -15.362 -13.822 1.00 43.62 81 GLY A C 1
ATOM 618 O O . GLY A 1 81 ? 31.778 -14.813 -14.836 1.00 43.62 81 GLY A O 1
ATOM 619 N N . ARG A 1 82 ? 32.071 -15.362 -12.687 1.00 36.78 82 ARG A N 1
ATOM 620 C CA . ARG A 1 82 ? 33.436 -14.816 -12.635 1.00 36.78 82 ARG A CA 1
ATOM 621 C C . ARG A 1 82 ? 34.433 -15.808 -13.257 1.00 36.78 82 ARG A C 1
ATOM 623 O O . ARG A 1 82 ? 35.125 -16.525 -12.547 1.00 36.78 82 ARG A O 1
ATOM 630 N N . THR A 1 83 ? 34.542 -15.794 -14.583 1.00 33.53 83 THR A N 1
ATOM 631 C CA . THR A 1 83 ? 35.787 -16.139 -15.286 1.00 33.53 83 THR A CA 1
ATOM 632 C C . THR A 1 83 ? 36.178 -14.980 -16.189 1.00 33.53 83 THR A C 1
ATOM 634 O O . THR A 1 83 ? 35.422 -14.537 -17.050 1.00 33.53 83 THR A O 1
ATOM 637 N N . GLU A 1 84 ? 37.363 -14.458 -15.922 1.00 42.19 84 GLU A N 1
ATOM 638 C CA . GLU A 1 84 ? 37.966 -13.258 -16.479 1.00 42.19 84 GLU A CA 1
ATOM 639 C C . GLU A 1 84 ? 38.262 -13.409 -17.981 1.00 42.19 84 GLU A C 1
ATOM 641 O O . GLU A 1 84 ? 39.335 -13.860 -18.363 1.00 42.19 84 GLU A O 1
ATOM 646 N N . LYS A 1 85 ? 37.316 -13.035 -18.856 1.00 31.83 85 LYS A N 1
ATOM 647 C CA . LYS A 1 85 ? 37.603 -12.673 -20.257 1.00 31.83 85 LYS A CA 1
ATOM 648 C C . LYS A 1 85 ? 36.693 -11.535 -20.724 1.00 31.83 85 LYS A C 1
ATOM 650 O O . LYS A 1 85 ? 35.482 -11.691 -20.837 1.00 31.83 85 LYS A O 1
ATOM 655 N N . GLN A 1 86 ? 37.327 -10.382 -20.949 1.00 35.53 86 GLN A N 1
ATOM 656 C CA . GLN A 1 86 ? 36.900 -9.214 -21.733 1.00 35.53 86 GLN A CA 1
ATOM 657 C C . GLN A 1 86 ? 35.426 -9.187 -22.201 1.00 35.53 86 GLN A C 1
ATOM 659 O O . GLN A 1 86 ? 35.066 -9.766 -23.220 1.00 35.53 86 GLN A O 1
ATOM 664 N N . GLY A 1 87 ? 34.595 -8.423 -21.482 1.00 37.22 87 GLY A N 1
ATOM 665 C CA . GLY A 1 87 ? 33.464 -7.636 -22.006 1.00 37.22 87 GLY A CA 1
ATOM 666 C C . GLY A 1 87 ? 32.222 -8.331 -22.590 1.00 37.22 87 GLY A C 1
ATOM 667 O O . GLY A 1 87 ? 31.198 -7.663 -22.703 1.00 37.22 87 GLY A O 1
ATOM 668 N N . GLY A 1 88 ? 32.266 -9.617 -22.949 1.00 42.09 88 GLY A N 1
ATOM 669 C CA . GLY A 1 88 ? 31.187 -10.274 -23.709 1.00 42.09 88 GLY A CA 1
ATOM 670 C C . GLY A 1 88 ? 30.304 -11.259 -22.935 1.00 42.09 88 GLY A C 1
ATOM 671 O O . GLY A 1 88 ? 29.121 -11.367 -23.228 1.00 42.09 88 GLY A O 1
ATOM 672 N N . ILE A 1 89 ? 30.844 -11.952 -21.928 1.00 43.81 89 ILE A N 1
ATOM 673 C CA . ILE A 1 89 ? 30.218 -13.173 -21.367 1.00 43.81 89 ILE A CA 1
ATOM 674 C C . ILE A 1 89 ? 29.266 -12.870 -20.184 1.00 43.81 89 ILE A C 1
ATOM 676 O O . ILE A 1 89 ? 28.367 -13.643 -19.868 1.00 43.81 89 ILE A O 1
ATOM 680 N N . MET A 1 90 ? 29.416 -11.702 -19.546 1.00 44.41 90 MET A N 1
ATOM 681 C CA . MET A 1 90 ? 28.742 -11.325 -18.289 1.00 44.41 90 MET A CA 1
ATOM 682 C C . MET A 1 90 ? 27.207 -11.215 -18.385 1.00 44.41 90 MET A C 1
ATOM 684 O O . MET A 1 90 ? 26.514 -11.412 -17.390 1.00 44.41 90 MET A O 1
ATOM 688 N N . TYR A 1 91 ? 26.662 -10.884 -19.558 1.00 55.34 91 TYR A N 1
ATOM 689 C CA . TYR A 1 91 ? 25.217 -10.698 -19.744 1.00 55.34 91 TYR A CA 1
ATOM 690 C C . TYR A 1 91 ? 24.488 -11.989 -20.083 1.00 55.34 91 TYR A C 1
ATOM 692 O O . TYR A 1 91 ? 23.329 -12.155 -19.721 1.00 55.34 91 TYR A O 1
ATOM 700 N N . GLU A 1 92 ? 25.179 -12.928 -20.715 1.00 55.50 92 GLU A N 1
ATOM 701 C CA . GLU A 1 92 ? 24.551 -13.995 -21.483 1.00 55.50 92 GLU A CA 1
ATOM 702 C C . GLU A 1 92 ? 23.771 -14.983 -20.603 1.00 55.50 92 GLU A C 1
ATOM 704 O O . GLU A 1 92 ? 22.688 -15.425 -20.972 1.00 55.50 92 GLU A O 1
ATOM 709 N N . GLN A 1 93 ? 24.246 -15.282 -19.391 1.00 60.44 93 GLN A N 1
ATOM 710 C CA . GLN A 1 93 ? 23.596 -16.258 -18.509 1.00 60.44 93 GLN A CA 1
ATOM 711 C C . GLN A 1 93 ? 22.377 -15.688 -17.763 1.00 60.44 93 GLN A C 1
ATOM 713 O O . GLN A 1 93 ? 21.309 -16.308 -17.760 1.00 60.44 93 GLN A O 1
ATOM 718 N N . ALA A 1 94 ? 22.495 -14.488 -17.183 1.00 62.44 94 ALA A N 1
ATOM 719 C CA . ALA A 1 94 ? 21.362 -13.785 -16.578 1.00 62.44 94 ALA A CA 1
ATOM 720 C C . ALA A 1 94 ? 20.312 -13.422 -17.643 1.00 62.44 94 ALA A C 1
ATOM 722 O O . ALA A 1 94 ? 19.112 -13.590 -17.420 1.00 62.44 94 ALA A O 1
ATOM 723 N N . GLU A 1 95 ? 20.752 -13.010 -18.834 1.00 66.31 95 GLU A N 1
ATOM 724 C CA . GLU A 1 95 ? 19.895 -12.783 -19.996 1.00 66.31 95 GLU A CA 1
ATOM 725 C C . GLU A 1 95 ? 19.229 -14.079 -20.475 1.00 66.31 95 GLU A C 1
ATOM 727 O O . GLU A 1 95 ? 18.034 -14.064 -20.756 1.00 66.31 95 GLU A O 1
ATOM 732 N N . ASN A 1 96 ? 19.914 -15.225 -20.474 1.00 69.44 96 ASN A N 1
ATOM 733 C CA . ASN A 1 96 ? 19.317 -16.527 -20.800 1.00 69.44 96 ASN A CA 1
ATOM 734 C C . ASN A 1 96 ? 18.241 -16.964 -19.796 1.00 69.44 96 ASN A C 1
ATOM 736 O O . ASN A 1 96 ? 17.251 -17.587 -20.184 1.00 69.44 96 ASN A O 1
ATOM 740 N N . MET A 1 97 ? 18.386 -16.629 -18.513 1.00 74.69 97 MET A N 1
ATOM 741 C CA . MET A 1 97 ? 17.336 -16.877 -17.519 1.00 74.69 97 MET A CA 1
ATOM 742 C C . MET A 1 97 ? 16.160 -15.906 -17.685 1.00 74.69 97 MET A C 1
ATOM 744 O O . MET A 1 97 ? 15.005 -16.330 -17.762 1.00 74.69 97 MET A O 1
ATOM 748 N N . LEU A 1 98 ? 16.444 -14.606 -17.792 1.00 78.00 98 LEU A N 1
ATOM 749 C CA . LEU A 1 98 ? 15.440 -13.542 -17.891 1.00 78.00 98 LEU A CA 1
ATOM 750 C C . LEU A 1 98 ? 14.720 -13.517 -19.245 1.00 78.00 98 LEU A C 1
ATOM 752 O O . LEU A 1 98 ? 13.576 -13.067 -19.325 1.00 78.00 98 LEU A O 1
ATOM 756 N N . SER A 1 99 ? 15.350 -13.988 -20.321 1.00 75.50 99 SER A N 1
ATOM 757 C CA . SER A 1 99 ? 14.758 -14.054 -21.663 1.00 75.50 99 SER A CA 1
ATOM 758 C C . SER A 1 99 ? 13.589 -15.032 -21.726 1.00 75.50 99 SER A C 1
ATOM 760 O O . SER A 1 99 ? 12.604 -14.732 -22.403 1.00 75.50 99 SER A O 1
ATOM 762 N N . LYS A 1 100 ? 13.644 -16.124 -20.951 1.00 82.06 100 LYS A N 1
ATOM 763 C CA . LYS A 1 100 ? 12.562 -17.114 -20.819 1.00 82.06 100 LYS A CA 1
ATOM 764 C C . LYS A 1 100 ? 11.316 -16.544 -20.145 1.00 82.06 100 LYS A C 1
ATOM 766 O O . LYS A 1 100 ? 10.219 -17.065 -20.323 1.00 82.06 100 LYS A O 1
ATOM 771 N N . TRP A 1 101 ? 11.462 -15.477 -19.362 1.00 85.88 101 TRP A N 1
ATOM 772 C CA . TRP A 1 101 ? 10.341 -14.880 -18.648 1.00 85.88 101 TRP A CA 1
ATOM 773 C C . TRP A 1 101 ? 9.461 -14.080 -19.608 1.00 85.88 101 TRP A C 1
ATOM 775 O O . TRP A 1 101 ? 9.938 -13.467 -20.564 1.00 85.88 101 TRP A O 1
ATOM 785 N N . ASN A 1 102 ? 8.164 -14.006 -19.335 1.00 88.62 102 ASN A N 1
ATOM 786 C CA . ASN A 1 102 ? 7.272 -13.071 -20.013 1.00 88.62 102 ASN A CA 1
ATOM 787 C C . ASN A 1 102 ? 6.792 -12.041 -18.989 1.00 88.62 102 ASN A C 1
ATOM 789 O O . ASN A 1 102 ? 5.799 -12.264 -18.303 1.00 88.62 102 ASN A O 1
ATOM 793 N N . PHE A 1 103 ? 7.524 -10.928 -18.865 1.00 87.88 103 PHE A N 1
ATOM 794 C CA . PHE A 1 103 ? 7.257 -9.916 -17.837 1.00 87.88 103 PHE A CA 1
ATOM 795 C C . PHE A 1 103 ? 5.842 -9.344 -17.906 1.00 87.88 103 PHE A C 1
ATOM 797 O O . PHE A 1 103 ? 5.265 -9.068 -16.864 1.00 87.88 103 PHE A O 1
ATOM 804 N N . GLN A 1 104 ? 5.249 -9.228 -19.095 1.00 88.62 104 GLN A N 1
ATOM 805 C CA . GLN A 1 104 ? 3.868 -8.768 -19.223 1.00 88.62 104 GLN A CA 1
ATOM 806 C C . GLN A 1 104 ? 2.897 -9.740 -18.540 1.00 88.62 104 GLN A C 1
ATOM 808 O O . GLN A 1 104 ? 2.051 -9.316 -17.759 1.00 88.62 104 GLN A O 1
ATOM 813 N N . LYS A 1 105 ? 3.059 -11.051 -18.769 1.00 92.44 105 LYS A N 1
ATOM 814 C CA . LYS A 1 105 ? 2.250 -12.076 -18.090 1.00 92.44 105 LYS A CA 1
ATOM 815 C C . LYS A 1 105 ? 2.515 -12.103 -16.585 1.00 92.44 105 LYS A C 1
ATOM 817 O O . LYS A 1 105 ? 1.567 -12.210 -15.817 1.00 92.44 105 LYS A O 1
ATOM 822 N N . ILE A 1 106 ? 3.777 -11.980 -16.169 1.00 92.50 106 ILE A N 1
ATOM 823 C CA . ILE A 1 106 ? 4.160 -11.955 -14.748 1.00 92.50 106 ILE A CA 1
ATOM 824 C C . ILE A 1 106 ? 3.500 -10.774 -14.033 1.00 92.50 106 ILE A C 1
ATOM 826 O O . ILE A 1 106 ? 2.930 -10.966 -12.967 1.00 92.50 106 ILE A O 1
ATOM 830 N N . VAL A 1 107 ? 3.521 -9.577 -14.628 1.00 90.50 107 VAL A N 1
ATOM 831 C CA . VAL A 1 107 ? 2.886 -8.382 -14.050 1.00 90.50 107 VAL A CA 1
ATOM 832 C C . VAL A 1 107 ? 1.371 -8.559 -13.939 1.00 90.50 107 VAL A C 1
ATOM 834 O O . VAL A 1 107 ? 0.808 -8.239 -12.899 1.00 90.50 107 VAL A O 1
ATOM 837 N N . ILE A 1 108 ? 0.710 -9.115 -14.960 1.00 93.38 108 ILE A N 1
ATOM 838 C CA . ILE A 1 108 ? -0.738 -9.381 -14.909 1.00 93.38 108 ILE A CA 1
ATOM 839 C C . ILE A 1 108 ? -1.071 -10.345 -13.763 1.00 93.38 108 ILE A C 1
ATOM 841 O O . ILE A 1 108 ? -1.934 -10.044 -12.941 1.00 93.38 108 ILE A O 1
ATOM 845 N N . TRP A 1 109 ? -0.361 -11.472 -13.665 1.00 95.75 109 TRP A N 1
ATOM 846 C CA . TRP A 1 109 ? -0.569 -12.440 -12.585 1.00 95.75 109 TRP A CA 1
ATOM 847 C C . TRP A 1 109 ? -0.259 -11.861 -11.207 1.00 95.75 109 TRP A C 1
ATOM 849 O O . TRP A 1 109 ? -1.017 -12.094 -10.271 1.00 95.75 109 TRP A O 1
ATOM 859 N N . TYR A 1 110 ? 0.811 -11.075 -11.088 1.00 94.25 110 TYR A N 1
ATOM 860 C CA . TYR A 1 110 ? 1.148 -10.359 -9.862 1.00 94.25 110 TYR A CA 1
ATOM 861 C C . TYR A 1 110 ? -0.004 -9.449 -9.414 1.00 94.25 110 TYR A C 1
ATOM 863 O O . TYR A 1 110 ? -0.406 -9.518 -8.256 1.00 94.25 110 TYR A O 1
ATOM 871 N N . LEU A 1 111 ? -0.572 -8.646 -10.322 1.00 94.88 111 LEU A N 1
ATOM 872 C CA . LEU A 1 111 ? -1.684 -7.746 -10.003 1.00 94.88 111 LEU A CA 1
ATOM 873 C C . LEU A 1 111 ? -2.937 -8.519 -9.576 1.00 94.88 111 LEU A C 1
ATOM 875 O O . LEU A 1 111 ? -3.555 -8.162 -8.577 1.00 94.88 111 LEU A O 1
ATOM 879 N N . ILE A 1 112 ? -3.282 -9.599 -10.284 1.00 96.56 112 ILE A N 1
ATOM 880 C CA . ILE A 1 112 ? -4.425 -10.456 -9.932 1.00 96.56 112 ILE A CA 1
ATOM 881 C C . ILE A 1 112 ? -4.239 -11.047 -8.529 1.00 96.56 112 ILE A C 1
ATOM 883 O O . ILE A 1 112 ? -5.128 -10.931 -7.688 1.00 96.56 112 ILE A O 1
ATOM 887 N N . LEU A 1 113 ? -3.074 -11.642 -8.254 1.00 96.25 113 LEU A N 1
ATOM 888 C CA . LEU A 1 113 ? -2.776 -12.247 -6.955 1.00 96.25 113 LEU A CA 1
ATOM 889 C C . LEU A 1 113 ? -2.758 -11.209 -5.828 1.00 96.25 113 LEU A C 1
ATOM 891 O O . LEU A 1 113 ? -3.285 -11.486 -4.755 1.00 96.25 113 LEU A O 1
ATOM 895 N N . ALA A 1 114 ? -2.207 -10.018 -6.073 1.00 93.75 114 ALA A N 1
ATOM 896 C CA . ALA A 1 114 ? -2.181 -8.933 -5.098 1.00 93.75 114 ALA A CA 1
ATOM 897 C C . ALA A 1 114 ? -3.595 -8.444 -4.749 1.00 93.75 114 ALA A C 1
ATOM 899 O O . ALA A 1 114 ? -3.898 -8.237 -3.576 1.00 93.75 114 ALA A O 1
ATOM 900 N N . VAL A 1 115 ? -4.479 -8.308 -5.745 1.00 96.06 115 VAL A N 1
ATOM 901 C CA . VAL A 1 115 ? -5.881 -7.913 -5.527 1.00 96.06 115 VAL A CA 1
ATOM 902 C C . VAL A 1 115 ? -6.637 -8.990 -4.754 1.00 96.06 115 VAL A C 1
ATOM 904 O O . VAL A 1 115 ? -7.289 -8.674 -3.762 1.00 96.06 115 VAL A O 1
ATOM 907 N N . ILE A 1 116 ? -6.519 -10.260 -5.156 1.00 97.12 116 ILE A N 1
ATOM 908 C CA . ILE A 1 116 ? -7.168 -11.380 -4.457 1.00 97.12 116 ILE A CA 1
ATOM 909 C C . ILE A 1 116 ? -6.692 -11.449 -3.004 1.00 97.12 116 ILE A C 1
ATOM 911 O O . ILE A 1 116 ? -7.515 -11.540 -2.092 1.00 97.12 116 ILE A O 1
ATOM 915 N N . ALA A 1 117 ? -5.379 -11.364 -2.775 1.00 94.38 117 ALA A N 1
ATOM 916 C CA . ALA A 1 117 ? -4.799 -11.344 -1.439 1.00 94.38 117 ALA A CA 1
ATOM 917 C C . ALA A 1 117 ? -5.312 -10.157 -0.613 1.00 94.38 117 ALA A C 1
ATOM 919 O O . ALA A 1 117 ? -5.741 -10.349 0.521 1.00 94.38 117 ALA A O 1
ATOM 920 N N . GLY A 1 118 ? -5.336 -8.951 -1.189 1.00 92.56 118 GLY A N 1
ATOM 921 C CA . GLY A 1 118 ? -5.823 -7.745 -0.520 1.00 92.56 118 GLY A CA 1
ATOM 922 C C . GLY A 1 118 ? -7.292 -7.843 -0.108 1.00 92.56 118 GLY A C 1
ATOM 923 O O . GLY A 1 118 ? -7.622 -7.567 1.043 1.00 92.56 118 GLY A O 1
ATOM 924 N N . VAL A 1 119 ? -8.164 -8.301 -1.011 1.00 96.38 119 VAL A N 1
ATOM 925 C CA . VAL A 1 119 ? -9.594 -8.505 -0.722 1.00 96.38 119 VAL A CA 1
ATOM 926 C C . VAL A 1 119 ? -9.788 -9.586 0.339 1.00 96.38 119 VAL A C 1
ATOM 928 O O . VAL A 1 119 ? -10.561 -9.394 1.273 1.00 96.38 119 VAL A O 1
ATOM 931 N N . THR A 1 120 ? -9.057 -10.698 0.239 1.00 95.75 120 THR A N 1
ATOM 932 C CA . THR A 1 120 ? -9.161 -11.808 1.198 1.00 95.75 120 THR A CA 1
ATOM 933 C C . THR A 1 120 ? -8.706 -11.375 2.593 1.00 95.75 120 THR A C 1
ATOM 935 O O . THR A 1 120 ? -9.428 -11.580 3.566 1.00 95.75 120 THR A O 1
ATOM 938 N N . CYS A 1 121 ? -7.547 -10.719 2.706 1.00 93.12 121 CYS A N 1
ATOM 939 C CA . CYS A 1 121 ? -7.050 -10.190 3.975 1.00 93.12 121 CYS A CA 1
ATOM 940 C C . CYS A 1 121 ? -7.986 -9.125 4.556 1.00 93.12 121 CYS A C 1
ATOM 942 O O . CYS A 1 121 ? -8.309 -9.185 5.740 1.00 93.12 121 CYS A O 1
ATOM 944 N N . GLY A 1 122 ? -8.463 -8.189 3.728 1.00 90.25 122 GLY A N 1
ATOM 945 C CA . GLY A 1 122 ? -9.419 -7.163 4.145 1.00 90.25 122 GLY A CA 1
ATOM 946 C C . GLY A 1 122 ? -10.730 -7.762 4.654 1.00 90.25 122 GLY A C 1
ATOM 947 O O . GLY A 1 122 ? -11.222 -7.348 5.700 1.00 90.25 122 GLY A O 1
ATOM 948 N N . GLY A 1 123 ? -11.250 -8.787 3.975 1.00 93.75 123 GLY A N 1
ATOM 949 C CA . GLY A 1 123 ? -12.440 -9.521 4.401 1.00 93.75 123 GLY A CA 1
ATOM 950 C C . GLY A 1 123 ? -12.245 -10.257 5.728 1.00 93.75 123 GLY A C 1
ATOM 951 O O . GLY A 1 123 ? -13.094 -10.150 6.608 1.00 93.75 123 GLY A O 1
ATOM 952 N N . ILE A 1 124 ? -11.114 -10.948 5.912 1.00 92.38 124 ILE A N 1
ATOM 953 C CA . ILE A 1 124 ? -10.794 -11.652 7.167 1.00 92.38 124 ILE A CA 1
ATOM 954 C C . ILE A 1 124 ? -10.667 -10.662 8.329 1.00 92.38 124 ILE A C 1
ATOM 956 O O . ILE A 1 124 ? -11.276 -10.871 9.377 1.00 92.38 124 ILE A O 1
ATOM 960 N N . VAL A 1 125 ? -9.904 -9.579 8.154 1.00 89.31 125 VAL A N 1
ATOM 961 C CA . VAL A 1 125 ? -9.739 -8.552 9.193 1.00 89.31 125 VAL A CA 1
ATOM 962 C C . VAL A 1 125 ? -11.083 -7.886 9.495 1.00 89.31 125 VAL A C 1
ATOM 964 O O . VAL A 1 125 ? -11.456 -7.787 10.659 1.00 89.31 125 VAL A O 1
ATOM 967 N N . GLY A 1 126 ? -11.852 -7.504 8.474 1.00 88.81 126 GLY A N 1
ATOM 968 C CA . GLY A 1 126 ? -13.178 -6.910 8.657 1.00 88.81 126 GLY A CA 1
ATOM 969 C C . GLY A 1 126 ? -14.158 -7.832 9.388 1.00 88.81 126 GLY A C 1
ATOM 970 O O . GLY A 1 126 ? -14.909 -7.369 10.239 1.00 88.81 126 GLY A O 1
ATOM 971 N N . TYR A 1 127 ? -14.118 -9.138 9.111 1.00 91.81 127 TYR A N 1
ATOM 972 C CA . TYR A 1 127 ? -14.943 -10.125 9.804 1.00 91.81 127 TYR A CA 1
ATOM 973 C C . TYR A 1 127 ? -14.534 -10.298 11.273 1.00 91.81 127 TYR A C 1
ATOM 975 O O . TYR A 1 127 ? -15.390 -10.246 12.152 1.00 91.81 127 TYR A O 1
ATOM 983 N N . LEU A 1 128 ? -13.234 -10.457 11.553 1.00 88.00 128 LEU A N 1
ATOM 984 C CA . LEU A 1 128 ? -12.723 -10.624 12.920 1.00 88.00 128 LEU A CA 1
ATOM 985 C C . LEU A 1 128 ? -13.002 -9.400 13.797 1.00 88.00 128 LEU A C 1
ATOM 987 O O . LEU A 1 128 ? -13.322 -9.542 14.972 1.00 88.00 128 LEU A O 1
ATOM 991 N N . TYR A 1 129 ? -12.905 -8.201 13.225 1.00 86.25 129 TYR A N 1
ATOM 992 C CA . TYR A 1 129 ? -13.127 -6.943 13.935 1.00 86.25 129 TYR A CA 1
ATOM 993 C C . TYR A 1 129 ? -14.560 -6.412 13.798 1.00 86.25 129 TYR A C 1
ATOM 995 O O . TYR A 1 129 ? -14.818 -5.271 14.175 1.00 86.25 129 TYR A O 1
ATOM 1003 N N . ARG A 1 130 ? -15.508 -7.217 13.299 1.00 88.94 130 ARG A N 1
ATOM 1004 C CA . ARG A 1 130 ? -16.879 -6.772 13.005 1.00 88.94 130 ARG A CA 1
ATOM 1005 C C . ARG A 1 130 ? -17.565 -6.112 14.201 1.00 88.94 130 ARG A C 1
ATOM 1007 O O . ARG A 1 130 ? -18.105 -5.026 14.043 1.00 88.94 130 ARG A O 1
ATOM 1014 N N . GLU A 1 131 ? -17.523 -6.734 15.377 1.00 85.56 131 GLU A N 1
ATOM 1015 C CA . GLU A 1 131 ? -18.141 -6.169 16.589 1.00 85.56 131 GLU A CA 1
ATOM 1016 C C . GLU A 1 131 ? -17.468 -4.863 17.025 1.00 85.56 131 GLU A C 1
ATOM 1018 O O . GLU A 1 131 ? -18.130 -3.942 17.487 1.00 85.56 131 GLU A O 1
ATOM 1023 N N . ARG A 1 132 ? -16.148 -4.739 16.830 1.00 83.44 132 ARG A N 1
ATOM 1024 C CA . ARG A 1 132 ? -15.418 -3.502 17.151 1.00 83.44 132 ARG A CA 1
ATOM 1025 C C . ARG A 1 132 ? -15.786 -2.371 16.206 1.00 83.44 132 ARG A C 1
ATOM 1027 O O . ARG A 1 132 ? -15.915 -1.236 16.647 1.00 83.44 132 ARG A O 1
ATOM 1034 N N . LEU A 1 133 ? -15.962 -2.686 14.924 1.00 84.88 133 LEU A N 1
ATOM 1035 C CA . LEU A 1 133 ? -16.399 -1.729 13.912 1.00 84.88 133 LEU A CA 1
ATOM 1036 C C . LEU A 1 133 ? -17.852 -1.296 14.139 1.00 84.88 133 LEU A C 1
ATOM 1038 O O . LEU A 1 133 ? -18.145 -0.110 14.019 1.00 84.88 133 LEU A O 1
ATOM 1042 N N . ASP A 1 134 ? -18.739 -2.225 14.503 1.00 87.50 134 ASP A N 1
ATOM 1043 C CA . ASP A 1 134 ? -20.131 -1.903 14.833 1.00 87.50 134 ASP A CA 1
ATOM 1044 C C . ASP A 1 134 ? -20.218 -1.060 16.112 1.00 87.50 134 ASP A C 1
ATOM 1046 O O . ASP A 1 134 ? -20.859 -0.012 16.116 1.00 87.50 134 ASP A O 1
ATOM 1050 N N . PHE A 1 135 ? -19.479 -1.429 17.165 1.00 87.31 135 PHE A N 1
ATOM 1051 C CA . PHE A 1 135 ? -19.379 -0.628 18.386 1.00 87.31 135 PHE A CA 1
ATOM 1052 C C . PHE A 1 135 ? -18.858 0.782 18.111 1.00 87.31 135 PHE A C 1
ATOM 1054 O O . PHE A 1 135 ? -19.461 1.750 18.560 1.00 87.31 135 PHE A O 1
ATOM 1061 N N . ALA A 1 136 ? -17.779 0.907 17.338 1.00 84.25 136 ALA A N 1
ATOM 1062 C CA . ALA A 1 136 ? -17.220 2.189 16.929 1.00 84.25 136 ALA A CA 1
ATOM 1063 C C . ALA A 1 136 ? -18.260 3.065 16.204 1.00 84.25 136 ALA A C 1
ATOM 1065 O O . ALA A 1 136 ? -18.408 4.253 16.502 1.00 84.25 136 ALA A O 1
ATOM 1066 N N . TRP A 1 137 ? -19.016 2.469 15.282 1.00 86.69 137 TRP A N 1
ATOM 1067 C CA . TRP A 1 137 ? -20.083 3.153 14.562 1.00 86.69 137 TRP A CA 1
ATOM 1068 C C . TRP A 1 137 ? -21.206 3.614 15.501 1.00 86.69 137 TRP A C 1
ATOM 1070 O O . TRP A 1 137 ? -21.548 4.798 15.507 1.00 86.69 137 TRP A O 1
ATOM 1080 N N . GLN A 1 138 ? -21.743 2.728 16.345 1.00 89.19 138 GLN A N 1
ATOM 1081 C CA . GLN A 1 138 ? -22.808 3.096 17.288 1.00 89.19 138 GLN A CA 1
ATOM 1082 C C . GLN A 1 138 ? -22.338 4.123 18.324 1.00 89.19 138 GLN A C 1
ATOM 1084 O O . GLN A 1 138 ? -23.073 5.056 18.633 1.00 89.19 138 GLN A O 1
ATOM 1089 N N . TYR A 1 139 ? -21.095 4.010 18.797 1.00 86.38 139 TYR A N 1
ATOM 1090 C CA . TYR A 1 139 ? -20.487 4.962 19.721 1.00 86.38 139 TYR A CA 1
ATOM 1091 C C . TYR A 1 139 ? -20.413 6.374 19.118 1.00 86.38 139 TYR A C 1
ATOM 1093 O O . TYR A 1 139 ? -20.789 7.337 19.783 1.00 86.38 139 TYR A O 1
ATOM 1101 N N . SER A 1 140 ? -20.002 6.512 17.848 1.00 85.81 140 SER A N 1
ATOM 1102 C CA . SER A 1 140 ? -20.021 7.821 17.173 1.00 85.81 140 SER A CA 1
ATOM 1103 C C . SER A 1 140 ? -21.434 8.404 17.068 1.00 85.81 140 SER A C 1
ATOM 1105 O O . SER A 1 140 ? -21.637 9.591 17.311 1.00 85.81 140 SER A O 1
ATOM 1107 N N . HIS A 1 141 ? -22.434 7.560 16.802 1.00 87.12 141 HIS A N 1
ATOM 1108 C CA . HIS A 1 141 ? -23.827 7.993 16.736 1.00 87.12 141 HIS A CA 1
ATOM 1109 C C . HIS A 1 141 ? -24.371 8.417 18.110 1.00 87.12 141 HIS A C 1
ATOM 1111 O O . HIS A 1 141 ? -25.126 9.385 18.214 1.00 87.12 141 HIS A O 1
ATOM 1117 N N . LEU A 1 142 ? -23.961 7.725 19.176 1.00 86.75 142 LEU A N 1
ATOM 1118 C CA . LEU A 1 142 ? -24.273 8.086 20.557 1.00 86.75 142 LEU A CA 1
ATOM 1119 C C . LEU A 1 142 ? -23.676 9.449 20.932 1.00 86.75 142 LEU A C 1
ATOM 1121 O O . LEU A 1 142 ? -24.359 10.254 21.559 1.00 86.75 142 LEU A O 1
ATOM 1125 N N . GLU A 1 143 ? -22.438 9.728 20.523 1.00 83.25 143 GLU A N 1
ATOM 1126 C CA . GLU A 1 143 ? -21.766 11.009 20.783 1.00 83.25 143 GLU A CA 1
ATOM 1127 C C . GLU A 1 143 ? -22.441 12.190 20.061 1.00 83.25 143 GLU A C 1
ATOM 1129 O O . GLU A 1 143 ? -22.519 13.294 20.602 1.00 83.25 143 GLU A O 1
ATOM 1134 N N . GLU A 1 144 ? -22.989 11.958 18.866 1.00 84.81 144 GLU A N 1
ATOM 1135 C CA . GLU A 1 144 ? -23.716 12.973 18.092 1.00 84.81 144 GLU A CA 1
ATOM 1136 C C . GLU A 1 144 ? -25.162 13.203 18.570 1.00 84.81 144 GLU A C 1
ATOM 1138 O O . GLU A 1 144 ? -25.758 14.247 18.274 1.00 84.81 144 GLU A O 1
ATOM 1143 N N . THR A 1 145 ? -25.741 12.256 19.315 1.00 84.12 145 THR A N 1
ATOM 1144 C CA . THR A 1 145 ? -27.143 12.309 19.746 1.00 84.12 145 THR A CA 1
ATOM 1145 C C . THR A 1 145 ? -27.333 13.307 20.891 1.00 84.12 145 THR A C 1
ATOM 1147 O O . THR A 1 145 ? -26.789 13.152 21.981 1.00 84.12 145 THR A O 1
ATOM 1150 N N . LYS A 1 146 ? -28.146 14.345 20.654 1.00 78.69 146 LYS A N 1
ATOM 1151 C CA . LYS A 1 146 ? -28.420 15.422 21.630 1.00 78.69 146 LYS A CA 1
ATOM 1152 C C . LYS A 1 146 ? -29.780 15.320 22.317 1.00 78.69 146 LYS A C 1
ATOM 1154 O O . LYS A 1 146 ? -29.978 15.937 23.358 1.00 78.69 146 LYS A O 1
ATOM 1159 N N . ASP A 1 147 ? -30.714 14.599 21.710 1.00 81.12 147 ASP A N 1
ATOM 1160 C CA . ASP A 1 147 ? -32.080 14.463 22.207 1.00 81.12 147 ASP A CA 1
ATOM 1161 C C . ASP A 1 147 ? -32.155 13.427 23.338 1.00 81.12 147 ASP A C 1
ATOM 1163 O O . ASP A 1 147 ? -31.595 12.340 23.215 1.00 81.12 147 ASP A O 1
ATOM 1167 N N . ALA A 1 148 ? -32.831 13.765 24.440 1.00 76.06 148 ALA A N 1
ATOM 1168 C CA . ALA A 1 148 ? -32.849 12.946 25.654 1.00 76.06 148 ALA A CA 1
ATOM 1169 C C . ALA A 1 148 ? -33.615 11.621 25.488 1.00 76.06 148 ALA A C 1
ATOM 1171 O O . ALA A 1 148 ? -33.238 10.620 26.104 1.00 76.06 148 ALA A O 1
ATOM 1172 N N . ASP A 1 149 ? -34.648 11.592 24.643 1.00 77.12 149 ASP A N 1
ATOM 1173 C CA . ASP A 1 149 ? -35.439 10.388 24.386 1.00 77.12 149 ASP A CA 1
ATOM 1174 C C . ASP A 1 149 ? -34.725 9.472 23.379 1.00 77.12 149 ASP A C 1
ATOM 1176 O O . ASP A 1 149 ? -34.669 8.253 23.567 1.00 77.12 149 ASP A O 1
ATOM 1180 N N . ALA A 1 150 ? -34.075 10.052 22.364 1.00 85.62 150 ALA A N 1
ATOM 1181 C CA . ALA A 1 150 ? -33.230 9.319 21.422 1.00 85.62 150 ALA A CA 1
ATOM 1182 C C . ALA A 1 150 ? -31.937 8.778 22.062 1.00 85.62 150 ALA A C 1
ATOM 1184 O O . ALA A 1 150 ? -31.407 7.760 21.608 1.00 85.62 150 ALA A O 1
ATOM 1185 N N . LEU A 1 151 ? -31.442 9.419 23.129 1.00 87.75 151 LEU A N 1
ATOM 1186 C CA . LEU A 1 151 ? -30.205 9.035 23.816 1.00 87.75 151 LEU A CA 1
ATOM 1187 C C . LEU A 1 151 ? -30.281 7.627 24.415 1.00 87.75 151 LEU A C 1
ATOM 1189 O O . LEU A 1 151 ? -29.315 6.873 24.327 1.00 87.75 151 LEU A O 1
ATOM 1193 N N . LYS A 1 152 ? -31.437 7.242 24.970 1.00 90.44 152 LYS A N 1
ATOM 1194 C CA . LYS A 1 152 ? -31.657 5.890 25.512 1.00 90.44 152 LYS A CA 1
ATOM 1195 C C . LYS A 1 152 ? -31.584 4.834 24.411 1.00 90.44 152 LYS A C 1
ATOM 1197 O O . LYS A 1 152 ? -30.851 3.861 24.534 1.00 90.44 152 LYS A O 1
ATOM 1202 N N . ALA A 1 153 ? -32.247 5.080 23.281 1.00 91.06 153 ALA A N 1
ATOM 1203 C CA . ALA A 1 153 ? -32.205 4.170 22.139 1.00 91.06 153 ALA A CA 1
ATOM 1204 C C . ALA A 1 153 ? -30.793 4.050 21.528 1.00 91.06 153 ALA A C 1
ATOM 1206 O O . ALA A 1 153 ? -30.398 2.974 21.076 1.00 91.06 153 ALA A O 1
ATOM 1207 N N . ALA A 1 154 ? -30.018 5.140 21.506 1.00 89.88 154 ALA A N 1
ATOM 1208 C CA . ALA A 1 154 ? -28.619 5.113 21.079 1.00 89.88 154 ALA A CA 1
ATOM 1209 C C . ALA A 1 154 ? -27.727 4.351 22.078 1.00 89.88 154 ALA A C 1
ATOM 1211 O O . ALA A 1 154 ? -26.831 3.609 21.663 1.00 89.88 154 ALA A O 1
ATOM 1212 N N . ALA A 1 155 ? -27.994 4.485 23.380 1.00 90.81 155 ALA A N 1
ATOM 1213 C CA . ALA A 1 155 ? -27.305 3.746 24.432 1.00 90.81 155 ALA A CA 1
ATOM 1214 C C . ALA A 1 155 ? -27.565 2.235 24.326 1.00 90.81 155 ALA A C 1
ATOM 1216 O O . ALA A 1 155 ? -26.605 1.466 24.338 1.00 90.81 155 ALA A O 1
ATOM 1217 N N . ASP A 1 156 ? -28.817 1.817 24.108 1.00 93.19 156 ASP A N 1
ATOM 1218 C CA . ASP A 1 156 ? -29.187 0.415 23.863 1.00 93.19 156 ASP A CA 1
ATOM 1219 C C . ASP A 1 156 ? -28.436 -0.177 22.665 1.00 93.19 156 ASP A C 1
ATOM 1221 O O . ASP A 1 156 ? -27.831 -1.249 22.758 1.00 93.19 156 ASP A O 1
ATOM 1225 N N . LYS A 1 157 ? -28.418 0.541 21.534 1.00 93.06 157 LYS A N 1
ATOM 1226 C CA . LYS A 1 157 ? -27.697 0.103 20.328 1.00 93.06 157 LYS A CA 1
ATOM 1227 C C . LYS A 1 157 ? -26.197 -0.016 20.571 1.00 93.06 157 LYS A C 1
ATOM 1229 O O . LYS A 1 157 ? -25.593 -1.003 20.162 1.00 93.06 157 LYS A O 1
ATOM 1234 N N . THR A 1 158 ? -25.606 0.958 21.260 1.00 90.31 158 THR A N 1
ATOM 1235 C CA . THR A 1 158 ? -24.174 0.950 21.591 1.00 90.31 158 THR A CA 1
ATOM 1236 C C . THR A 1 158 ? -23.832 -0.207 22.524 1.00 90.31 158 THR A C 1
ATOM 1238 O O . THR A 1 158 ? -22.822 -0.879 22.329 1.00 90.31 158 THR A O 1
ATOM 1241 N N . ALA A 1 159 ? -24.694 -0.495 23.500 1.00 91.75 159 ALA A N 1
ATOM 1242 C CA . ALA A 1 159 ? -24.516 -1.614 24.413 1.00 91.75 159 ALA A CA 1
ATOM 1243 C C . ALA A 1 159 ? -24.641 -2.974 23.709 1.00 91.75 159 ALA A C 1
ATOM 1245 O O . ALA A 1 159 ? -23.902 -3.907 24.031 1.00 91.75 159 ALA A O 1
ATOM 1246 N N . ALA A 1 160 ? -25.548 -3.096 22.739 1.00 92.88 160 ALA A N 1
ATOM 1247 C CA . ALA A 1 160 ? -25.753 -4.321 21.970 1.00 92.88 160 ALA A CA 1
ATOM 1248 C C . ALA A 1 160 ? -24.669 -4.578 20.903 1.00 92.88 160 ALA A C 1
ATOM 1250 O O . ALA A 1 160 ? -24.503 -5.720 20.482 1.00 92.88 160 ALA A O 1
ATOM 1251 N N . ALA A 1 161 ? -23.927 -3.548 20.483 1.00 88.38 161 ALA A N 1
ATOM 1252 C CA . ALA A 1 161 ? -22.979 -3.618 19.365 1.00 88.38 161 ALA A CA 1
ATOM 1253 C C . ALA A 1 161 ? -21.736 -4.491 19.621 1.00 88.38 161 ALA A C 1
ATOM 1255 O O . ALA A 1 161 ? -21.087 -4.950 18.682 1.00 88.38 161 ALA A O 1
ATOM 1256 N N . SER A 1 162 ? -21.377 -4.724 20.887 1.00 86.69 162 SER A N 1
ATOM 1257 C CA . SER A 1 162 ? -20.260 -5.599 21.248 1.00 86.69 162 SER A CA 1
ATOM 1258 C C . SER A 1 162 ? -20.516 -6.325 22.566 1.00 86.69 162 SER A C 1
ATOM 1260 O O . SER A 1 162 ? -21.052 -5.759 23.528 1.00 86.69 162 SER A O 1
ATOM 1262 N N . GLY A 1 163 ? -20.076 -7.587 22.626 1.00 84.00 163 GLY A N 1
ATOM 1263 C CA . GLY A 1 163 ? -20.095 -8.382 23.856 1.00 84.00 163 GLY A CA 1
ATOM 1264 C C . GLY A 1 163 ? -19.235 -7.795 24.981 1.00 84.00 163 GLY A C 1
ATOM 1265 O O . GLY A 1 163 ? -19.465 -8.095 26.148 1.00 84.00 163 GLY A O 1
ATOM 1266 N N . ASP A 1 164 ? -18.298 -6.909 24.646 1.00 84.94 164 ASP A N 1
ATOM 1267 C CA . ASP A 1 164 ? -17.340 -6.336 25.592 1.00 84.94 164 ASP A CA 1
ATOM 1268 C C . ASP A 1 164 ? -17.865 -5.104 26.325 1.00 84.94 164 ASP A C 1
ATOM 1270 O O . ASP A 1 164 ? -17.232 -4.622 27.267 1.00 84.94 164 ASP A O 1
ATOM 1274 N N . VAL A 1 165 ? -19.020 -4.581 25.905 1.00 88.69 165 VAL A N 1
ATOM 1275 C CA . VAL A 1 165 ? -19.696 -3.501 26.620 1.00 88.69 165 VAL A CA 1
ATOM 1276 C C . VAL A 1 165 ? -20.328 -4.073 27.877 1.00 88.69 165 VAL A C 1
ATOM 1278 O O . VAL A 1 165 ? -21.215 -4.920 27.797 1.00 88.69 165 VAL A O 1
ATOM 1281 N N . VAL A 1 166 ? -19.888 -3.597 29.035 1.00 89.38 166 VAL A N 1
ATOM 1282 C CA . VAL A 1 166 ? -20.471 -3.968 30.327 1.00 89.38 166 VAL A CA 1
ATOM 1283 C C . VAL A 1 166 ? -21.772 -3.218 30.526 1.00 89.38 166 VAL A C 1
ATOM 1285 O O . VAL A 1 166 ? -22.780 -3.823 30.876 1.00 89.38 166 VAL A O 1
ATOM 1288 N N . ASP A 1 167 ? -21.750 -1.909 30.270 1.00 92.06 167 ASP A N 1
ATOM 1289 C CA . ASP A 1 167 ? -22.937 -1.073 30.348 1.00 92.06 167 ASP A CA 1
ATOM 1290 C C . ASP A 1 167 ? -22.761 0.264 29.626 1.00 92.06 167 ASP A C 1
ATOM 1292 O O . ASP A 1 167 ? -21.642 0.748 29.426 1.00 92.06 167 ASP A O 1
ATOM 1296 N N . VAL A 1 168 ? -23.894 0.875 29.294 1.00 92.44 168 VAL A N 1
ATOM 1297 C CA . VAL A 1 168 ? -23.989 2.281 28.912 1.00 92.44 168 VAL A CA 1
ATOM 1298 C C . VAL A 1 168 ? -24.936 2.948 29.902 1.00 92.44 168 VAL A C 1
ATOM 1300 O O . VAL A 1 168 ? -26.131 2.654 29.926 1.00 92.44 168 VAL A O 1
ATOM 1303 N N . LEU A 1 169 ? -24.384 3.818 30.743 1.00 92.31 169 LEU A N 1
ATOM 1304 C CA . LEU A 1 169 ? -25.099 4.494 31.820 1.00 92.31 169 LEU A CA 1
ATOM 1305 C C . LEU A 1 169 ? -25.356 5.953 31.450 1.00 92.31 169 LEU A C 1
ATOM 1307 O O . LEU A 1 169 ? -24.464 6.629 30.938 1.00 92.31 169 LEU A O 1
ATOM 1311 N N . ILE A 1 170 ? -26.545 6.457 31.771 1.00 90.50 170 ILE A N 1
ATOM 1312 C CA . ILE A 1 170 ? -26.868 7.885 31.693 1.00 90.50 170 ILE A CA 1
ATOM 1313 C C . ILE A 1 170 ? -27.031 8.399 33.117 1.00 90.50 170 ILE A C 1
ATOM 1315 O O . ILE A 1 170 ? -27.906 7.948 33.860 1.00 90.50 170 ILE A O 1
ATOM 1319 N N . LEU A 1 171 ? -26.183 9.346 33.491 1.00 88.94 171 LEU A N 1
ATOM 1320 C CA . LEU A 1 171 ? -26.157 9.963 34.804 1.00 88.94 171 LEU A CA 1
ATOM 1321 C C . LEU A 1 171 ? -26.751 11.366 34.736 1.00 88.94 171 LEU A C 1
ATOM 1323 O O . LEU A 1 171 ? -26.612 12.050 33.718 1.00 88.94 171 LEU A O 1
ATOM 1327 N N . ASP A 1 172 ? -27.394 11.797 35.815 1.00 85.69 172 ASP A N 1
ATOM 1328 C CA . ASP A 1 172 ? -27.806 13.188 35.990 1.00 85.69 172 ASP A CA 1
ATOM 1329 C C . ASP A 1 172 ? -26.650 14.081 36.487 1.00 85.69 172 ASP A C 1
ATOM 1331 O O . ASP A 1 172 ? -25.493 13.659 36.588 1.00 85.69 172 ASP A O 1
ATOM 1335 N N . GLY A 1 173 ? -26.967 15.347 36.773 1.00 80.25 173 GLY A N 1
ATOM 1336 C CA . GLY A 1 173 ? -25.998 16.323 37.273 1.00 80.25 173 GLY A CA 1
ATOM 1337 C C . GLY A 1 173 ? -25.422 15.989 38.651 1.00 80.25 173 GLY A C 1
ATOM 1338 O O . GLY A 1 173 ? -24.326 16.453 38.967 1.00 80.25 173 GLY A O 1
ATOM 1339 N N . ASP A 1 174 ? -26.121 15.154 39.421 1.00 80.81 174 ASP A N 1
ATOM 1340 C CA . ASP A 1 174 ? -25.747 14.707 40.762 1.00 80.81 174 ASP A CA 1
ATOM 1341 C C . ASP A 1 174 ? -25.053 13.329 40.731 1.00 80.81 174 ASP A C 1
ATOM 1343 O O . ASP A 1 174 ? -24.839 12.709 41.770 1.00 80.81 174 ASP A O 1
ATOM 1347 N N . GLN A 1 175 ? -24.663 12.853 39.537 1.00 81.81 175 GLN A N 1
ATOM 1348 C CA . GLN A 1 175 ? -24.020 11.553 39.299 1.00 81.81 175 GLN A CA 1
ATOM 1349 C C . GLN A 1 175 ? -24.876 10.345 39.719 1.00 81.81 175 GLN A C 1
ATOM 1351 O O . GLN A 1 175 ? -24.349 9.249 39.942 1.00 81.81 175 GLN A O 1
ATOM 1356 N N . GLN A 1 176 ? -26.198 10.509 39.774 1.00 86.25 176 GLN A N 1
ATOM 1357 C CA . GLN A 1 176 ? -27.124 9.397 39.953 1.00 86.25 176 GLN A CA 1
ATOM 1358 C C . GLN A 1 176 ? -27.388 8.724 38.612 1.00 86.25 176 GLN A C 1
ATOM 1360 O O . GLN A 1 176 ? -27.629 9.386 37.600 1.00 86.25 176 GLN A O 1
ATOM 1365 N N . VAL A 1 177 ? -27.355 7.392 38.595 1.00 88.62 177 VAL A N 1
ATOM 1366 C CA . VAL A 1 177 ? -27.676 6.617 37.396 1.00 88.62 177 VAL A CA 1
ATOM 1367 C C . VAL A 1 177 ? -29.182 6.699 37.141 1.00 88.62 177 VAL A C 1
ATOM 1369 O O . VAL A 1 177 ? -29.990 6.148 37.882 1.00 88.62 177 VAL A O 1
ATOM 1372 N N . THR A 1 178 ? -29.562 7.391 36.069 1.00 89.00 178 THR A N 1
ATOM 1373 C CA . THR A 1 178 ? -30.964 7.547 35.637 1.00 89.00 178 THR A CA 1
ATOM 1374 C C . THR A 1 178 ? -31.401 6.473 34.646 1.00 89.00 178 THR A C 1
ATOM 1376 O O . THR A 1 178 ? -32.595 6.222 34.485 1.00 89.00 178 THR A O 1
ATOM 1379 N N . TYR A 1 179 ? -30.443 5.845 33.961 1.00 90.50 179 TYR A N 1
ATOM 1380 C CA . TYR A 1 179 ? -30.696 4.791 32.988 1.00 90.50 179 TYR A CA 1
ATOM 1381 C C . TYR A 1 179 ? -29.458 3.910 32.791 1.00 90.50 179 TYR A C 1
ATOM 1383 O O . TYR A 1 179 ? -28.327 4.399 32.819 1.00 90.50 179 TYR A O 1
ATOM 1391 N N . SER A 1 180 ? -29.700 2.621 32.557 1.00 93.06 180 SER A N 1
ATOM 1392 C CA . SER A 1 180 ? -28.701 1.597 32.263 1.00 93.06 180 SER A CA 1
ATOM 1393 C C . SER A 1 180 ? -29.215 0.719 31.123 1.00 93.06 180 SER A C 1
ATOM 1395 O O . SER A 1 180 ? -30.341 0.224 31.180 1.00 93.06 180 SER A O 1
ATOM 1397 N N . ALA A 1 181 ? -28.391 0.535 30.092 1.00 92.50 181 ALA A N 1
ATOM 1398 C CA . ALA A 1 181 ? -28.746 -0.266 28.922 1.00 92.50 181 ALA A CA 1
ATOM 1399 C C . ALA A 1 181 ? -28.650 -1.781 29.194 1.00 92.50 181 ALA A C 1
ATOM 1401 O O . ALA A 1 181 ? -29.429 -2.565 28.655 1.00 92.50 181 ALA A O 1
ATOM 1402 N N . LYS A 1 182 ? -27.700 -2.220 30.035 1.00 92.19 182 LYS A N 1
ATOM 1403 C CA . LYS A 1 182 ? -27.482 -3.649 30.347 1.00 92.19 182 LYS A CA 1
ATOM 1404 C C . LYS A 1 182 ? -27.894 -4.065 31.757 1.00 92.19 182 LYS A C 1
ATOM 1406 O O . LYS A 1 182 ? -27.821 -5.252 32.063 1.00 92.19 182 LYS A O 1
ATOM 1411 N N . ASN A 1 183 ? -28.350 -3.133 32.594 1.00 90.50 183 ASN A N 1
ATOM 1412 C CA . ASN A 1 183 ? -28.633 -3.356 34.015 1.00 90.50 183 ASN A CA 1
ATOM 1413 C C . ASN A 1 183 ? -27.452 -4.033 34.730 1.00 90.50 183 ASN A C 1
ATOM 1415 O O . ASN A 1 183 ? -27.617 -5.042 35.417 1.00 90.50 183 ASN A O 1
ATOM 1419 N N . SER A 1 184 ? -26.239 -3.512 34.516 1.00 89.19 184 SER A N 1
ATOM 1420 C CA . SER A 1 184 ? -25.031 -4.063 35.134 1.00 89.19 184 SER A CA 1
ATOM 1421 C C . SER A 1 184 ? -24.995 -3.816 36.647 1.00 89.19 184 SER A C 1
ATOM 1423 O O . SER A 1 184 ? -25.804 -3.072 37.202 1.00 89.19 184 SER A O 1
ATOM 1425 N N . ALA A 1 185 ? -23.992 -4.382 37.326 1.00 86.94 185 ALA A N 1
ATOM 1426 C CA . ALA A 1 185 ? -23.756 -4.130 38.749 1.00 86.94 185 ALA A CA 1
ATOM 1427 C C . ALA A 1 185 ? -23.583 -2.634 39.080 1.00 86.94 185 ALA A C 1
ATOM 1429 O O . ALA A 1 185 ? -23.867 -2.239 40.202 1.00 86.94 185 ALA A O 1
ATOM 1430 N N . PHE A 1 186 ? -23.172 -1.812 38.106 1.00 86.94 186 PHE A N 1
ATOM 1431 C CA . PHE A 1 186 ? -22.972 -0.369 38.262 1.00 86.94 186 PHE A CA 1
ATOM 1432 C C . PHE A 1 186 ? -24.257 0.454 38.107 1.00 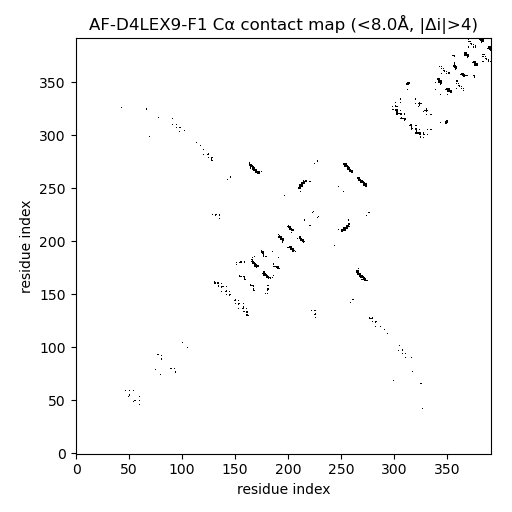86.94 186 PHE A C 1
ATOM 1434 O O . PHE A 1 186 ? -24.218 1.672 38.254 1.00 86.94 186 PHE A O 1
ATOM 1441 N N . ALA A 1 187 ? -25.390 -0.187 37.799 1.00 85.31 187 ALA A N 1
ATOM 1442 C CA . ALA A 1 187 ? -26.679 0.482 37.650 1.00 85.31 187 ALA A CA 1
ATOM 1443 C C . ALA A 1 187 ? -27.325 0.855 38.999 1.00 85.31 187 ALA A C 1
ATOM 1445 O O . ALA A 1 187 ? -28.271 1.641 39.035 1.00 85.31 187 ALA A O 1
ATOM 1446 N N . ALA A 1 188 ? -26.840 0.285 40.108 1.00 78.94 188 ALA A N 1
ATOM 1447 C CA . ALA A 1 188 ? -27.392 0.508 41.437 1.00 78.94 188 ALA A CA 1
ATOM 1448 C C . ALA A 1 188 ? -26.772 1.752 42.104 1.00 78.94 188 ALA A C 1
ATOM 1450 O O . ALA A 1 188 ? -25.636 1.719 42.577 1.00 78.94 188 ALA A O 1
ATOM 1451 N N . GLY A 1 189 ? -27.553 2.832 42.194 1.00 73.81 189 GLY A N 1
ATOM 1452 C CA . GLY A 1 189 ? -27.207 4.034 42.965 1.00 73.81 189 GLY A CA 1
ATOM 1453 C C . GLY A 1 189 ? -26.230 4.996 42.266 1.00 73.81 189 GLY A C 1
ATOM 1454 O O . GLY A 1 189 ? -26.039 4.910 41.052 1.00 73.81 189 GLY A O 1
ATOM 1455 N N . PRO A 1 190 ? -25.634 5.950 43.007 1.00 79.06 190 PRO A N 1
ATOM 1456 C CA . PRO A 1 190 ? -24.704 6.920 42.439 1.00 79.06 190 PRO A CA 1
ATOM 1457 C C . PRO A 1 190 ? -23.377 6.269 42.061 1.00 79.06 190 PRO A C 1
ATOM 1459 O O . PRO A 1 190 ? -22.789 5.525 42.850 1.00 79.06 190 PRO A O 1
ATOM 1462 N N . LEU A 1 191 ? -22.856 6.611 40.881 1.00 82.88 191 LEU A N 1
ATOM 1463 C CA . LEU A 1 191 ? -21.518 6.198 40.461 1.00 82.88 191 LEU A CA 1
ATOM 1464 C C . LEU A 1 191 ? -20.537 7.360 40.635 1.00 82.88 191 LEU A C 1
ATOM 1466 O O . LEU A 1 191 ? -20.132 8.016 39.672 1.00 82.88 191 LEU A O 1
ATOM 1470 N N . GLU A 1 192 ? -20.136 7.591 41.884 1.00 82.88 192 GLU A N 1
ATOM 1471 C CA . GLU A 1 192 ? -19.098 8.567 42.208 1.00 82.88 192 GLU A CA 1
ATOM 1472 C C . GLU A 1 192 ? -17.711 7.987 41.919 1.00 82.88 192 GLU A C 1
ATOM 1474 O O . GLU A 1 192 ? -17.307 6.960 42.477 1.00 82.88 192 GLU A O 1
ATOM 1479 N N . LEU A 1 193 ? -16.980 8.661 41.029 1.00 84.12 193 LEU A N 1
ATOM 1480 C CA . LEU A 1 193 ? -15.651 8.261 40.582 1.00 84.12 193 LEU A CA 1
ATOM 1481 C C . LEU A 1 193 ? -14.603 9.267 41.053 1.00 84.12 193 LEU A C 1
ATOM 1483 O O . LEU A 1 193 ? -14.594 10.432 40.649 1.00 84.12 193 LEU A O 1
ATOM 1487 N N . THR A 1 194 ? -13.672 8.791 41.874 1.00 82.12 194 THR A N 1
ATOM 1488 C CA . THR A 1 194 ? -12.554 9.577 42.407 1.00 82.12 194 THR A CA 1
ATOM 1489 C C . THR A 1 194 ? -11.246 9.162 41.748 1.00 82.12 194 THR A C 1
ATOM 1491 O O . THR A 1 194 ? -11.052 8.005 41.382 1.00 82.12 194 THR A O 1
ATOM 1494 N N . LYS A 1 195 ? -10.344 10.123 41.536 1.00 80.25 195 LYS A N 1
ATOM 1495 C CA . LYS A 1 195 ? -9.036 9.865 40.918 1.00 80.25 195 LYS A CA 1
ATOM 1496 C C . LYS A 1 195 ? -8.106 9.202 41.919 1.00 80.25 195 LYS A C 1
ATOM 1498 O O . LYS A 1 195 ? -8.083 9.612 43.078 1.00 80.25 195 LYS A O 1
ATOM 1503 N N . VAL A 1 196 ? -7.299 8.255 41.447 1.00 70.19 196 VAL A N 1
ATOM 1504 C CA . VAL A 1 196 ? -6.275 7.618 42.279 1.00 70.19 196 VAL A CA 1
ATOM 1505 C C . VAL A 1 196 ? -4.879 8.046 41.857 1.00 70.19 196 VAL A C 1
ATOM 1507 O O . VAL A 1 196 ? -4.510 7.935 40.692 1.00 70.19 196 VAL A O 1
ATOM 1510 N N . GLY A 1 197 ? -4.097 8.514 42.832 1.00 65.56 197 GLY A N 1
ATOM 1511 C CA . GLY A 1 197 ? -2.723 8.965 42.630 1.00 65.56 197 GLY A CA 1
ATOM 1512 C C . GLY A 1 197 ? -2.603 10.317 41.915 1.00 65.56 197 GLY A C 1
ATOM 1513 O O . GLY A 1 197 ? -3.578 11.045 41.725 1.00 65.56 197 GLY A O 1
ATOM 1514 N N . ASN A 1 198 ? -1.371 10.663 41.532 1.00 55.41 198 ASN A N 1
ATOM 1515 C CA . ASN A 1 198 ? -1.062 11.890 40.784 1.00 55.41 198 ASN A CA 1
ATOM 1516 C C . ASN A 1 198 ? -1.386 11.780 39.283 1.00 55.41 198 ASN A C 1
ATOM 1518 O O . ASN A 1 198 ? -1.438 12.794 38.582 1.00 55.41 198 ASN A O 1
ATOM 1522 N N . GLU A 1 199 ? -1.619 10.568 38.777 1.00 55.28 199 GLU A N 1
ATOM 1523 C CA . GLU A 1 199 ? -1.919 10.330 37.371 1.00 55.28 199 GLU A CA 1
ATOM 1524 C C . GLU A 1 199 ? -3.424 10.395 37.093 1.00 55.28 199 GLU A C 1
ATOM 1526 O O . GLU A 1 199 ? -4.247 9.762 37.744 1.00 55.28 199 GLU A O 1
ATOM 1531 N N . LYS A 1 200 ? -3.817 11.148 36.062 1.00 58.06 200 LYS A N 1
ATOM 1532 C CA . LYS A 1 200 ? -5.231 11.404 35.722 1.00 58.06 200 LYS A CA 1
ATOM 1533 C C . LYS A 1 200 ? -5.949 10.212 35.060 1.00 58.06 200 LYS A C 1
ATOM 1535 O O . LYS A 1 200 ? -7.031 10.413 34.511 1.00 58.06 200 LYS A O 1
ATOM 1540 N N . LYS A 1 201 ? -5.346 9.020 35.042 1.00 66.81 201 LYS A N 1
ATOM 1541 C CA . LYS A 1 201 ? -5.749 7.912 34.162 1.00 66.81 201 LYS A CA 1
ATOM 1542 C C . LYS A 1 201 ? -6.698 6.910 34.820 1.00 66.81 201 LYS A C 1
ATOM 1544 O O . LYS A 1 201 ? -7.547 6.367 34.122 1.00 66.81 201 LYS A O 1
ATOM 1549 N N . TYR A 1 202 ? -6.594 6.689 36.131 1.00 77.94 202 TYR A N 1
ATOM 1550 C CA . TYR A 1 202 ? -7.397 5.694 36.848 1.00 77.94 202 TYR A CA 1
ATOM 1551 C C . TYR A 1 202 ? -8.384 6.347 37.824 1.00 77.94 202 TYR A C 1
ATOM 1553 O O . TYR A 1 202 ? -8.070 7.320 38.516 1.00 77.94 202 TYR A O 1
ATOM 1561 N N . LEU A 1 203 ? -9.592 5.796 37.859 1.00 82.56 203 LEU A N 1
ATOM 1562 C CA . LEU A 1 203 ? -10.730 6.232 38.653 1.00 82.56 203 LEU A CA 1
ATOM 1563 C C . LEU A 1 203 ? -11.259 5.043 39.466 1.00 82.56 203 LEU A C 1
ATOM 1565 O O . LEU A 1 203 ? -11.322 3.924 38.959 1.00 82.56 203 LEU A O 1
ATOM 1569 N N . VAL A 1 204 ? -11.661 5.281 40.711 1.00 84.00 204 VAL A N 1
ATOM 1570 C CA . VAL A 1 204 ? -12.245 4.264 41.601 1.00 84.00 204 VAL A CA 1
ATOM 1571 C C . VAL A 1 204 ? -13.525 4.775 42.239 1.00 84.00 204 VAL A C 1
ATOM 1573 O O . VAL A 1 204 ? -13.703 5.983 42.418 1.00 84.00 204 VAL A O 1
ATOM 1576 N N . SER A 1 205 ? -14.398 3.844 42.610 1.00 84.69 205 SER A N 1
ATOM 1577 C CA . SER A 1 205 ? -15.621 4.134 43.352 1.00 84.69 205 SER A CA 1
ATOM 1578 C C . SER A 1 205 ? -15.593 3.440 44.708 1.00 84.69 205 SER A C 1
ATOM 1580 O O . SER A 1 205 ? -15.241 2.266 44.795 1.00 84.69 205 SER A O 1
ATOM 1582 N N . ALA A 1 206 ? -16.007 4.144 45.763 1.00 81.75 206 ALA A N 1
ATOM 1583 C CA . ALA A 1 206 ? -16.142 3.555 47.096 1.00 81.75 206 ALA A CA 1
ATOM 1584 C C . ALA A 1 206 ? -17.228 2.462 47.140 1.00 81.75 206 ALA A C 1
ATOM 1586 O O . ALA A 1 206 ? -17.115 1.520 47.920 1.00 81.75 206 ALA A O 1
ATOM 1587 N N . ALA A 1 207 ? -18.245 2.566 46.277 1.00 82.81 207 ALA A N 1
ATOM 1588 C CA . ALA A 1 207 ? -19.309 1.572 46.148 1.00 82.81 207 ALA A CA 1
ATOM 1589 C C . ALA A 1 207 ? -18.834 0.268 45.478 1.00 82.81 207 ALA A C 1
ATOM 1591 O O . ALA A 1 207 ? -19.427 -0.785 45.696 1.00 82.81 207 ALA A O 1
ATOM 1592 N N . TYR A 1 208 ? -17.750 0.328 44.695 1.00 84.75 208 TYR A N 1
ATOM 1593 C CA . TYR A 1 208 ? -17.230 -0.792 43.907 1.00 84.75 208 TYR A CA 1
ATOM 1594 C C . TYR A 1 208 ? -15.711 -0.941 44.119 1.00 84.75 208 TYR A C 1
ATOM 1596 O O . TYR A 1 208 ? -14.930 -0.627 43.218 1.00 84.75 208 TYR A O 1
ATOM 1604 N N . PRO A 1 209 ? -15.265 -1.412 45.301 1.00 80.69 209 PRO A N 1
ATOM 1605 C CA . PRO A 1 209 ? -13.846 -1.433 45.680 1.00 80.69 209 PRO A CA 1
ATOM 1606 C C . PRO A 1 209 ? -12.970 -2.347 44.803 1.00 80.69 209 PRO A C 1
ATOM 1608 O O . PRO A 1 209 ? -11.757 -2.119 44.707 1.00 80.69 209 PRO A O 1
ATOM 1611 N N . ASP A 1 210 ? -13.584 -3.335 44.144 1.00 82.62 210 ASP A N 1
ATOM 1612 C CA . ASP A 1 210 ? -12.930 -4.320 43.269 1.00 82.62 210 ASP A CA 1
ATOM 1613 C C . ASP A 1 210 ? -12.853 -3.880 41.793 1.00 82.62 210 ASP A C 1
ATOM 1615 O O . ASP A 1 210 ? -12.233 -4.562 40.970 1.00 82.62 210 ASP A O 1
ATOM 1619 N N . ALA A 1 211 ? -13.465 -2.742 41.443 1.00 83.56 211 ALA A N 1
ATOM 1620 C CA . ALA A 1 211 ? -13.495 -2.196 40.090 1.00 83.56 211 ALA A CA 1
ATOM 1621 C C . ALA A 1 211 ? -12.594 -0.959 39.966 1.00 83.56 211 ALA A C 1
ATOM 1623 O O . ALA A 1 211 ? -12.694 -0.006 40.741 1.00 83.56 211 ALA A O 1
ATOM 1624 N N . VAL A 1 212 ? -11.736 -0.950 38.945 1.00 84.50 212 VAL A N 1
ATOM 1625 C CA . VAL A 1 212 ? -10.912 0.209 38.579 1.00 84.50 212 VAL A CA 1
ATOM 1626 C C . VAL A 1 212 ? -11.290 0.652 37.174 1.00 84.50 212 VAL A C 1
ATOM 1628 O O . VAL A 1 212 ? -11.277 -0.145 36.241 1.00 84.50 212 VAL A O 1
ATOM 1631 N N . PHE A 1 213 ? -11.605 1.931 37.007 1.00 84.00 213 PHE A N 1
ATOM 1632 C CA . PHE A 1 213 ? -11.998 2.514 35.729 1.00 84.00 213 PHE A CA 1
ATOM 1633 C C . PHE A 1 213 ? -10.838 3.311 35.140 1.00 84.00 213 PHE A C 1
ATOM 1635 O O . PHE A 1 213 ? -10.405 4.317 35.696 1.00 84.00 213 PHE A O 1
ATOM 1642 N N . GLN A 1 214 ? -10.329 2.888 33.992 1.00 81.12 214 GLN A N 1
ATOM 1643 C CA . GLN A 1 214 ? -9.352 3.648 33.232 1.00 81.12 214 GLN A CA 1
ATOM 1644 C C . GLN A 1 214 ? -10.082 4.652 32.338 1.00 81.12 214 GLN A C 1
ATOM 1646 O O . GLN A 1 214 ? -10.823 4.261 31.435 1.00 81.12 214 GLN A O 1
ATOM 1651 N N . TYR A 1 215 ? -9.876 5.946 32.579 1.00 75.12 215 TYR A N 1
ATOM 1652 C CA . TYR A 1 215 ? -10.411 6.995 31.719 1.00 75.12 215 TYR A CA 1
ATOM 1653 C C . TYR A 1 215 ? -9.674 6.993 30.381 1.00 75.12 215 TYR A C 1
ATOM 1655 O O . TYR A 1 215 ? -8.449 7.142 30.342 1.00 75.12 215 TYR A O 1
ATOM 1663 N N . VAL A 1 216 ? -10.424 6.882 29.288 1.00 69.44 216 VAL A N 1
ATOM 1664 C CA . VAL A 1 216 ? -9.883 6.954 27.929 1.00 69.44 216 VAL A CA 1
ATOM 1665 C C . VAL A 1 216 ? -10.596 8.080 27.182 1.00 69.44 216 VAL A C 1
ATOM 1667 O O . VAL A 1 216 ? -11.823 8.169 27.201 1.00 69.44 216 VAL A O 1
ATOM 1670 N N . LYS A 1 217 ? -9.836 8.980 26.546 1.00 63.44 217 LYS A N 1
ATOM 1671 C CA . LYS A 1 217 ? -10.419 10.028 25.689 1.00 63.44 217 LYS A CA 1
ATOM 1672 C C . LYS A 1 217 ? -11.096 9.395 24.470 1.00 63.44 217 LYS A C 1
ATOM 1674 O O . LYS A 1 217 ? -10.616 8.377 23.989 1.00 63.44 217 LYS A O 1
ATOM 1679 N N . SER A 1 218 ? -12.147 10.016 23.932 1.00 57.81 218 SER A N 1
ATOM 1680 C CA . SER A 1 218 ? -12.959 9.466 22.829 1.00 57.81 218 SER A CA 1
ATOM 1681 C C . SER A 1 218 ? -12.139 9.037 21.601 1.00 57.81 218 SER A C 1
ATOM 1683 O O . SER A 1 218 ? -12.317 7.928 21.102 1.00 57.81 218 SER A O 1
ATOM 1685 N N . GLU A 1 219 ? -11.174 9.853 21.169 1.00 54.50 219 GLU A N 1
ATOM 1686 C CA . GLU A 1 219 ? -10.275 9.552 20.039 1.00 54.50 219 GLU A CA 1
ATOM 1687 C C . GLU A 1 219 ? -9.362 8.331 20.287 1.00 54.50 219 GLU A C 1
ATOM 1689 O O . GLU A 1 219 ? -9.163 7.494 19.404 1.00 54.50 219 GLU A O 1
ATOM 1694 N N . GLU A 1 220 ? -8.860 8.174 21.515 1.00 55.88 220 GLU A N 1
ATOM 1695 C CA . GLU A 1 220 ? -8.021 7.043 21.928 1.00 55.88 220 GLU A CA 1
ATOM 1696 C C . GLU A 1 220 ? -8.857 5.794 22.227 1.00 55.88 220 GLU A C 1
ATOM 1698 O O . GLU A 1 220 ? -8.402 4.677 22.004 1.00 55.88 220 GLU A O 1
ATOM 1703 N N . PHE A 1 221 ? -10.091 5.961 22.699 1.00 55.28 221 PHE A N 1
ATOM 1704 C CA . PHE A 1 221 ? -11.020 4.882 23.032 1.00 55.28 221 PHE A CA 1
ATOM 1705 C C . PHE A 1 221 ? -11.461 4.123 21.777 1.00 55.28 221 PHE A C 1
ATOM 1707 O O . PHE A 1 221 ? -11.490 2.891 21.765 1.00 55.28 221 PHE A O 1
ATOM 1714 N N . MET A 1 222 ? -11.689 4.844 20.680 1.00 53.25 222 MET A N 1
ATOM 1715 C CA . MET A 1 222 ? -11.990 4.269 19.366 1.00 53.25 222 MET A CA 1
ATOM 1716 C C . MET A 1 222 ? -10.802 3.493 18.785 1.00 53.25 222 MET A C 1
ATOM 1718 O O . MET A 1 222 ? -10.947 2.362 18.331 1.00 53.25 222 MET A O 1
ATOM 1722 N N . LEU A 1 223 ? -9.592 4.052 18.851 1.00 57.66 223 LEU A N 1
ATOM 1723 C CA . LEU A 1 223 ? -8.391 3.357 18.377 1.00 57.66 223 LEU A CA 1
ATOM 1724 C C . LEU A 1 223 ? -8.026 2.154 19.261 1.00 57.66 223 LEU A C 1
ATOM 1726 O O . LEU A 1 223 ? -7.648 1.106 18.736 1.00 57.66 223 LEU A O 1
ATOM 1730 N N . ASN A 1 224 ? -8.173 2.264 20.583 1.00 57.44 224 ASN A N 1
ATOM 1731 C CA . ASN A 1 224 ? -7.850 1.192 21.529 1.00 57.44 224 ASN A CA 1
ATOM 1732 C C . ASN A 1 224 ? -8.864 0.043 21.487 1.00 57.44 224 ASN A C 1
ATOM 1734 O O . ASN A 1 224 ? -8.456 -1.114 21.594 1.00 57.44 224 ASN A O 1
ATOM 1738 N N . SER A 1 225 ? -10.150 0.337 21.270 1.00 55.06 225 SER A N 1
ATOM 1739 C CA . SER A 1 225 ? -11.180 -0.693 21.077 1.00 55.06 225 SER A CA 1
ATOM 1740 C C . SER A 1 225 ? -11.000 -1.469 19.766 1.00 55.06 225 SER A C 1
ATOM 1742 O O . SER A 1 225 ? -11.362 -2.642 19.702 1.00 55.06 225 SER A O 1
ATOM 1744 N N . ILE A 1 226 ? -10.383 -0.861 18.744 1.00 54.53 226 ILE A N 1
ATOM 1745 C CA . ILE A 1 226 ? -10.144 -1.495 17.438 1.00 54.53 226 ILE A CA 1
ATOM 1746 C C . ILE A 1 226 ? -8.780 -2.193 17.362 1.00 54.53 226 ILE A C 1
ATOM 1748 O O . ILE A 1 226 ? -8.687 -3.278 16.804 1.00 54.53 226 ILE A O 1
ATOM 1752 N N . ILE A 1 227 ? -7.696 -1.607 17.872 1.00 55.25 227 ILE A N 1
ATOM 1753 C CA . ILE A 1 227 ? -6.331 -2.077 17.558 1.00 55.25 227 ILE A CA 1
ATOM 1754 C C . ILE A 1 227 ? -5.720 -2.915 18.687 1.00 55.25 227 ILE A C 1
ATOM 1756 O O . ILE A 1 227 ? -4.760 -3.637 18.423 1.00 55.25 227 ILE A O 1
ATOM 1760 N N . ASN A 1 228 ? -6.284 -2.851 19.903 1.00 54.25 228 ASN A N 1
ATOM 1761 C CA . ASN A 1 228 ? -5.795 -3.451 21.151 1.00 54.25 228 ASN A CA 1
ATOM 1762 C C . ASN A 1 228 ? -4.330 -3.935 21.071 1.00 54.25 228 ASN A C 1
ATOM 1764 O O . ASN A 1 228 ? -4.034 -5.119 20.870 1.00 54.25 228 ASN A O 1
ATOM 1768 N N . ARG A 1 229 ? -3.389 -2.984 21.169 1.00 44.88 229 ARG A N 1
ATOM 1769 C CA . ARG A 1 229 ? -2.006 -3.326 21.506 1.00 44.88 229 ARG A CA 1
ATOM 1770 C C . ARG A 1 229 ? -2.062 -3.932 22.898 1.00 44.88 229 ARG A C 1
ATOM 1772 O O . ARG A 1 229 ? -2.498 -3.232 23.802 1.00 44.88 229 ARG A O 1
ATOM 1779 N N . ASP A 1 230 ? -1.620 -5.186 23.030 1.00 41.00 230 ASP A N 1
ATOM 1780 C CA . ASP A 1 230 ? -1.350 -5.869 24.301 1.00 41.00 230 ASP A CA 1
ATOM 1781 C C . ASP A 1 230 ? -1.095 -4.849 25.417 1.00 41.00 230 ASP A C 1
ATOM 1783 O O . ASP A 1 230 ? -0.020 -4.247 25.480 1.00 41.00 230 ASP A O 1
ATOM 1787 N N . PHE A 1 231 ? -2.076 -4.633 26.295 1.00 42.75 231 PHE A N 1
ATOM 1788 C CA . PHE A 1 231 ? -1.901 -3.756 27.456 1.00 42.75 231 PHE A CA 1
ATOM 1789 C C . PHE A 1 231 ? -0.771 -4.261 28.367 1.00 42.75 231 PHE A C 1
ATOM 1791 O O . PHE A 1 231 ? -0.180 -3.476 29.102 1.00 42.75 231 PHE A O 1
ATOM 1798 N N . GLY A 1 232 ? -0.372 -5.534 28.230 1.00 42.88 232 GLY A N 1
ATOM 1799 C CA . GLY A 1 232 ? 0.857 -6.065 28.817 1.00 42.88 232 GLY A CA 1
ATOM 1800 C C . GLY A 1 232 ? 2.130 -5.313 28.397 1.00 42.88 232 GLY A C 1
ATOM 1801 O O . GLY A 1 232 ? 3.072 -5.272 29.178 1.00 42.88 232 GLY A O 1
ATOM 1802 N N . LYS A 1 233 ? 2.157 -4.669 27.219 1.00 34.72 233 LYS A N 1
ATOM 1803 C CA . LYS A 1 233 ? 3.266 -3.801 26.777 1.00 34.72 233 LYS A CA 1
ATOM 1804 C C . LYS A 1 233 ? 3.106 -2.332 27.152 1.00 34.72 233 LYS A C 1
ATOM 1806 O O . LYS A 1 233 ? 4.106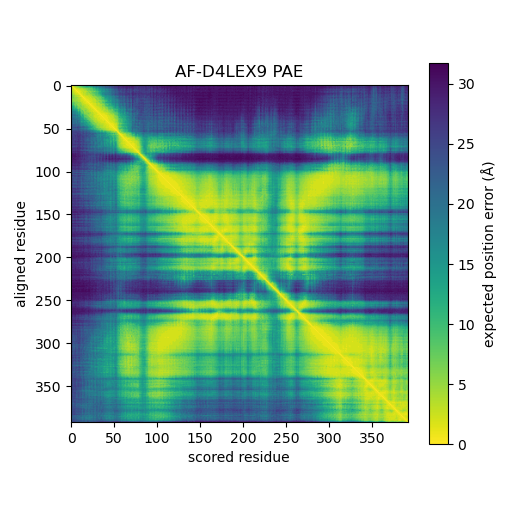 -1.639 27.271 1.00 34.72 233 LYS A O 1
ATOM 1811 N N . ILE A 1 234 ? 1.887 -1.856 27.414 1.00 38.88 234 ILE A N 1
ATOM 1812 C CA . ILE A 1 234 ? 1.717 -0.553 28.084 1.00 38.88 234 ILE A CA 1
ATOM 1813 C C . ILE A 1 234 ? 2.291 -0.631 29.509 1.00 38.88 234 ILE A C 1
ATOM 1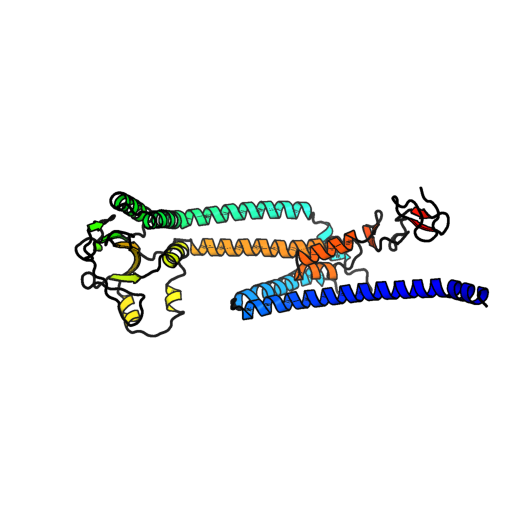815 O O . ILE A 1 234 ? 2.824 0.355 30.001 1.00 38.88 234 ILE A O 1
ATOM 1819 N N . ARG A 1 235 ? 2.290 -1.828 30.111 1.00 42.81 235 ARG A N 1
ATOM 1820 C CA . ARG A 1 235 ? 2.948 -2.113 31.391 1.00 42.81 235 ARG A CA 1
ATOM 1821 C C . ARG A 1 235 ? 4.482 -2.152 31.340 1.00 42.81 235 ARG A C 1
ATOM 1823 O O . ARG A 1 235 ? 5.088 -2.237 32.396 1.00 42.81 235 ARG A O 1
ATOM 1830 N N . SER A 1 236 ? 5.110 -2.135 30.157 1.00 39.81 236 SER A N 1
ATOM 1831 C CA . SER A 1 236 ? 6.577 -2.228 30.017 1.00 39.81 236 SER A CA 1
ATOM 1832 C C . SER A 1 236 ? 7.255 -0.978 29.453 1.00 39.81 236 SER A C 1
ATOM 1834 O O . SER A 1 236 ? 8.476 -0.903 29.503 1.00 39.81 236 SER A O 1
ATOM 1836 N N . ASP A 1 237 ? 6.501 -0.020 28.901 1.00 37.00 237 ASP A N 1
ATOM 1837 C CA . ASP A 1 237 ? 7.066 1.250 28.401 1.00 37.00 237 ASP A CA 1
ATOM 1838 C C . ASP A 1 237 ? 7.023 2.376 29.457 1.00 37.00 237 ASP A C 1
ATOM 1840 O O . ASP A 1 237 ? 7.606 3.438 29.248 1.00 37.00 237 ASP A O 1
ATOM 1844 N N . TYR A 1 238 ? 6.373 2.134 30.600 1.00 42.41 238 TYR A N 1
ATOM 1845 C CA . TYR A 1 238 ? 6.306 3.040 31.750 1.00 42.41 238 TYR A CA 1
ATOM 1846 C C . TYR A 1 238 ? 6.659 2.271 33.023 1.00 42.41 238 TYR A C 1
ATOM 1848 O O . TYR A 1 238 ? 5.809 1.973 33.856 1.00 42.41 238 TYR A O 1
ATOM 1856 N N . ASP A 1 239 ? 7.932 1.908 33.125 1.00 39.50 239 ASP A N 1
ATOM 1857 C CA . ASP A 1 239 ? 8.550 1.325 34.316 1.00 39.50 239 ASP A CA 1
ATOM 1858 C C . ASP A 1 239 ? 8.788 2.438 35.361 1.00 39.50 239 ASP A C 1
ATOM 1860 O O . ASP A 1 239 ? 9.921 2.758 35.709 1.00 39.50 239 ASP A O 1
ATOM 1864 N N . ASP A 1 240 ? 7.707 3.092 35.802 1.00 42.09 240 ASP A N 1
ATOM 1865 C CA . ASP A 1 240 ? 7.709 3.922 37.010 1.00 42.09 240 ASP A CA 1
ATOM 1866 C C . ASP A 1 240 ? 6.910 3.184 38.096 1.00 42.09 240 ASP A C 1
ATOM 1868 O O . ASP A 1 240 ? 5.676 3.131 38.106 1.00 42.09 240 ASP A O 1
ATOM 1872 N N . ASP A 1 241 ? 7.670 2.561 38.999 1.00 46.44 241 ASP A N 1
ATOM 1873 C CA . ASP A 1 241 ? 7.267 1.794 40.178 1.00 46.44 241 ASP A CA 1
ATOM 1874 C C . ASP A 1 241 ? 6.298 2.567 41.102 1.00 46.44 241 ASP A C 1
ATOM 1876 O O . ASP A 1 241 ? 6.685 3.101 42.146 1.00 46.44 241 ASP A O 1
ATOM 1880 N N . THR A 1 242 ? 5.000 2.598 40.793 1.00 56.16 242 THR A N 1
ATOM 1881 C CA . THR A 1 242 ? 3.991 3.055 41.761 1.00 56.16 242 THR A CA 1
ATOM 1882 C C . THR A 1 242 ? 3.373 1.870 42.503 1.00 56.16 242 THR A C 1
ATOM 1884 O O . THR A 1 242 ? 2.976 0.863 41.920 1.00 56.16 242 THR A O 1
ATOM 1887 N N . ALA A 1 243 ? 3.260 1.985 43.832 1.00 53.69 243 ALA A N 1
ATOM 1888 C CA . ALA A 1 243 ? 2.647 0.969 44.698 1.00 53.69 243 ALA A CA 1
ATOM 1889 C C . ALA A 1 243 ? 1.208 0.591 44.275 1.00 53.69 243 ALA A C 1
ATOM 1891 O O . ALA A 1 243 ? 0.756 -0.522 44.537 1.00 53.69 243 ALA A O 1
ATOM 1892 N N . PHE A 1 244 ? 0.530 1.497 43.567 1.00 56.81 244 PHE A N 1
ATOM 1893 C CA . PHE A 1 244 ? -0.819 1.335 43.035 1.00 56.81 244 PHE A CA 1
ATOM 1894 C C . PHE A 1 244 ? -0.916 0.287 41.907 1.00 56.81 244 PHE A C 1
ATOM 1896 O O . PHE A 1 244 ? -1.873 -0.482 41.874 1.00 56.81 244 PHE A O 1
ATOM 1903 N N . GLU A 1 245 ? 0.093 0.165 41.035 1.00 57.12 245 GLU A N 1
ATOM 1904 C CA . GLU A 1 245 ? 0.118 -0.838 39.949 1.00 57.12 245 GLU A CA 1
ATOM 1905 C C . GLU A 1 245 ? 0.201 -2.284 40.488 1.00 57.12 245 GLU A C 1
ATOM 1907 O O . GLU A 1 245 ? -0.344 -3.215 39.888 1.00 57.12 245 GLU A O 1
ATOM 1912 N N . ARG A 1 246 ? 0.827 -2.494 41.660 1.00 57.34 246 ARG A N 1
ATOM 1913 C CA . ARG A 1 246 ? 0.881 -3.815 42.320 1.00 57.34 246 ARG A CA 1
ATOM 1914 C C . ARG A 1 246 ? -0.482 -4.223 42.888 1.00 57.34 246 ARG A C 1
ATOM 1916 O O . ARG A 1 246 ? -0.869 -5.387 42.764 1.00 57.34 246 ARG A O 1
ATOM 1923 N N . GLU A 1 247 ? -1.221 -3.265 43.444 1.00 59.84 247 GLU A N 1
ATOM 1924 C CA . GLU A 1 247 ? -2.575 -3.458 43.983 1.00 59.84 247 GLU A CA 1
ATOM 1925 C C . GLU A 1 247 ? -3.634 -3.611 42.873 1.00 59.84 247 GLU A C 1
ATOM 1927 O O . GLU A 1 247 ? -4.646 -4.276 43.069 1.00 59.84 247 GLU A O 1
ATOM 1932 N N . LEU A 1 248 ? -3.376 -3.079 41.671 1.00 63.53 248 LEU A N 1
ATOM 1933 C CA . LEU A 1 248 ? -4.237 -3.268 40.498 1.00 63.53 248 LEU A CA 1
ATOM 1934 C C . LEU A 1 248 ? -4.286 -4.717 39.996 1.00 63.53 248 LEU A C 1
ATOM 1936 O O . LEU A 1 248 ? -5.252 -5.094 39.338 1.00 63.53 248 LEU A O 1
ATOM 1940 N N . SER A 1 249 ? -3.267 -5.534 40.285 1.00 58.62 249 SER A N 1
ATOM 1941 C CA . SER A 1 249 ? -3.194 -6.914 39.779 1.00 58.62 249 SER A CA 1
ATOM 1942 C C . SER A 1 249 ? -4.312 -7.828 40.297 1.00 58.62 249 SER A C 1
ATOM 1944 O O . SER A 1 249 ? -4.621 -8.827 39.650 1.00 58.62 249 SER A O 1
ATOM 1946 N N . SER A 1 250 ? -4.928 -7.482 41.432 1.00 65.88 250 SER A N 1
ATOM 1947 C CA . SER A 1 250 ? -6.051 -8.213 42.024 1.00 65.88 250 SER A CA 1
ATOM 1948 C C . SER A 1 250 ? -7.423 -7.621 41.683 1.00 65.88 250 SER A C 1
ATOM 1950 O O . SER A 1 250 ? -8.434 -8.213 42.057 1.00 65.88 250 SER A O 1
ATOM 1952 N N . LYS A 1 251 ? -7.485 -6.481 40.979 1.00 75.81 251 LYS A N 1
ATOM 1953 C CA . LYS A 1 251 ? -8.731 -5.758 40.678 1.00 75.81 251 LYS A CA 1
ATOM 1954 C C . LYS A 1 251 ? -9.124 -5.876 39.209 1.00 75.81 251 LYS A C 1
ATOM 1956 O O . LYS A 1 251 ? -8.280 -6.028 38.328 1.00 75.81 251 LYS A O 1
ATOM 1961 N N . THR A 1 252 ? -10.423 -5.770 38.930 1.00 79.56 252 THR A N 1
ATOM 1962 C CA . THR A 1 252 ? -10.922 -5.803 37.547 1.00 79.56 252 THR A CA 1
ATOM 1963 C C . THR A 1 252 ? -10.830 -4.412 36.929 1.00 79.56 252 THR A C 1
ATOM 1965 O O . THR A 1 252 ? -11.386 -3.451 37.465 1.00 79.56 252 THR A O 1
ATOM 1968 N N . ILE A 1 253 ? -10.133 -4.304 35.796 1.00 81.12 253 ILE A N 1
ATOM 1969 C CA . ILE A 1 253 ? -9.956 -3.042 35.073 1.00 81.12 253 ILE A CA 1
ATOM 1970 C C . ILE A 1 253 ? -11.032 -2.9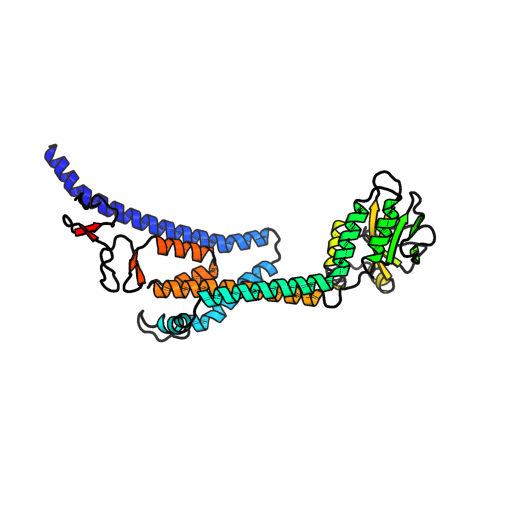17 33.994 1.00 81.12 253 ILE A C 1
ATOM 1972 O O . ILE A 1 253 ? -11.125 -3.754 33.096 1.00 81.12 253 ILE A O 1
ATOM 1976 N N . TYR A 1 254 ? -11.788 -1.828 34.047 1.00 83.94 254 TYR A N 1
ATOM 1977 C CA . TYR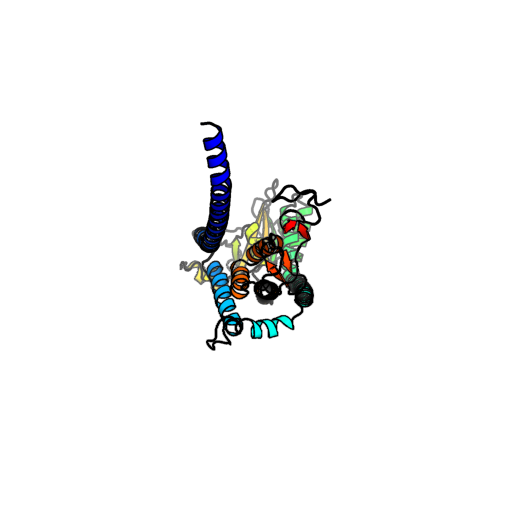 A 1 254 ? -12.752 -1.424 33.032 1.00 83.94 254 TYR A CA 1
ATOM 1978 C C . TYR A 1 254 ? -12.245 -0.186 32.302 1.00 83.94 254 TYR A C 1
ATOM 1980 O O . TYR A 1 254 ? -11.637 0.698 32.904 1.00 83.94 254 TYR A O 1
ATOM 1988 N N . MET A 1 255 ? -12.518 -0.084 31.008 1.00 82.19 255 MET A N 1
ATOM 1989 C CA . MET A 1 255 ? -12.345 1.169 30.281 1.00 82.19 255 MET A CA 1
ATOM 1990 C C . MET A 1 255 ? -13.615 1.994 30.406 1.00 82.19 255 MET A C 1
ATOM 1992 O O . MET A 1 255 ? -14.717 1.474 30.233 1.00 82.19 255 MET A O 1
ATOM 1996 N N . LEU A 1 256 ? -13.443 3.279 30.693 1.00 85.06 256 LEU A N 1
ATOM 1997 C CA . LEU A 1 256 ? -14.530 4.229 30.840 1.00 85.06 256 LEU A CA 1
ATOM 1998 C C . LEU A 1 256 ? -14.338 5.376 29.854 1.00 85.06 256 LEU A C 1
ATOM 2000 O O . LEU A 1 256 ? -13.369 6.137 29.953 1.00 85.06 256 LEU A O 1
ATOM 2004 N N . SER A 1 257 ? -15.304 5.532 28.953 1.00 84.75 257 SER A N 1
ATOM 2005 C CA . SER A 1 257 ? -15.462 6.758 28.178 1.00 84.75 257 SER A CA 1
ATOM 2006 C C . SER A 1 257 ? -16.586 7.610 28.758 1.00 84.75 257 SER A C 1
ATOM 2008 O O . SER A 1 257 ? -17.616 7.094 29.194 1.00 84.75 257 SER A O 1
ATOM 2010 N N . ARG A 1 258 ? -16.383 8.930 28.753 1.00 84.44 258 ARG A N 1
ATOM 2011 C CA . ARG A 1 258 ? -17.360 9.916 29.216 1.00 84.44 258 ARG A CA 1
ATOM 2012 C C . ARG A 1 258 ? -17.739 10.853 28.082 1.00 84.44 258 ARG A C 1
ATOM 2014 O O . ARG A 1 258 ? -16.904 11.641 27.639 1.00 84.44 258 ARG A O 1
ATOM 2021 N N . ILE A 1 259 ? -19.019 10.860 27.740 1.00 82.94 259 ILE A N 1
ATOM 2022 C CA . ILE A 1 259 ? -19.620 11.793 26.789 1.00 82.94 259 ILE A CA 1
ATOM 2023 C C . ILE A 1 259 ? -20.464 12.795 27.586 1.00 82.94 259 ILE A C 1
ATOM 2025 O O . ILE A 1 259 ? -21.286 12.410 28.417 1.00 82.94 259 ILE A O 1
ATOM 2029 N N . ARG A 1 260 ? -20.240 14.094 27.369 1.00 77.31 260 ARG A N 1
ATOM 2030 C CA . ARG A 1 260 ? -21.070 15.159 27.954 1.00 77.31 260 ARG A CA 1
ATOM 2031 C C . ARG A 1 260 ? -22.086 15.614 26.921 1.00 77.31 260 ARG A C 1
ATOM 2033 O O . ARG A 1 260 ? -21.694 16.032 25.834 1.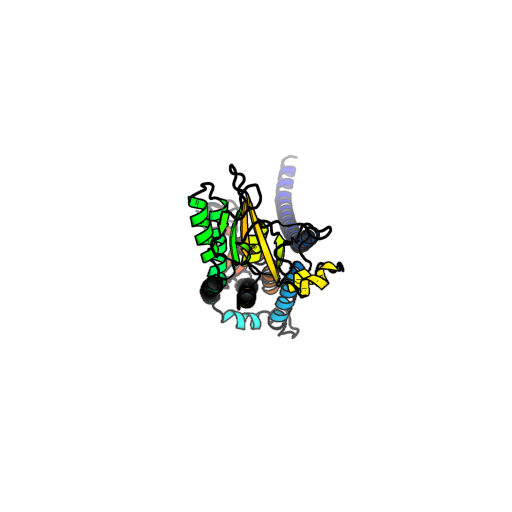00 77.31 260 ARG A O 1
ATOM 2040 N N . THR A 1 261 ? -23.366 15.581 27.265 1.00 68.31 261 THR A N 1
ATOM 2041 C CA . THR A 1 261 ? -24.425 16.074 26.383 1.00 68.31 261 THR A CA 1
ATOM 2042 C C . THR A 1 261 ? -24.482 17.600 26.454 1.00 68.31 261 THR A C 1
ATOM 2044 O O . THR A 1 261 ? -24.602 18.201 27.519 1.00 68.31 261 THR A O 1
ATOM 2047 N N . HIS A 1 262 ? -24.344 18.270 25.310 1.00 58.84 262 HIS A N 1
ATOM 2048 C CA . HIS A 1 262 ? -24.293 19.731 25.259 1.00 58.84 262 HIS A CA 1
ATOM 2049 C C . HIS A 1 262 ? -25.712 20.310 25.410 1.00 58.84 262 HIS A C 1
ATOM 2051 O O . HIS A 1 262 ? -26.476 20.313 24.448 1.00 58.84 262 HIS A O 1
ATOM 2057 N N . GLY A 1 263 ? -26.066 20.800 26.604 1.00 60.06 263 GLY A N 1
ATOM 2058 C CA . GLY A 1 263 ? -27.366 21.440 26.880 1.00 60.06 263 GLY A CA 1
ATOM 2059 C C . GLY A 1 263 ? -28.220 20.770 27.963 1.00 60.06 263 GLY A C 1
ATOM 2060 O O . GLY A 1 263 ? -29.199 21.365 28.403 1.00 60.06 263 GLY A O 1
ATOM 2061 N N . SER A 1 264 ? -27.828 19.591 28.448 1.00 62.34 264 SER A N 1
ATOM 2062 C CA . SER A 1 264 ? -28.374 18.961 29.657 1.00 62.34 264 SER A CA 1
ATOM 2063 C C . SER A 1 264 ? -27.231 18.684 30.633 1.00 62.34 264 SER A C 1
ATOM 2065 O O . SER A 1 264 ? -26.099 18.460 30.213 1.00 62.34 264 SER A O 1
ATOM 2067 N N . ASN A 1 265 ? -27.495 18.689 31.941 1.00 71.69 265 ASN A N 1
ATOM 2068 C CA . ASN A 1 265 ? -26.473 18.369 32.949 1.00 71.69 265 ASN A CA 1
ATOM 2069 C C . ASN A 1 265 ? -26.176 16.853 33.024 1.00 71.69 265 ASN A C 1
ATOM 2071 O O . ASN A 1 265 ? -25.628 16.374 34.010 1.00 71.69 265 ASN A O 1
ATOM 2075 N N . SER A 1 266 ? -26.583 16.093 32.003 1.00 80.56 266 SER A N 1
ATOM 2076 C CA . SER A 1 266 ? -26.474 14.642 31.953 1.00 80.56 266 SER A CA 1
ATOM 2077 C C . SER A 1 266 ? -25.116 14.205 31.409 1.00 80.56 266 SER A C 1
ATOM 2079 O O . SER A 1 266 ? -24.511 14.850 30.551 1.00 80.56 266 SER A O 1
ATOM 2081 N N . THR A 1 267 ? -24.615 13.086 31.916 1.00 86.44 267 THR A N 1
ATOM 2082 C CA . THR A 1 267 ? -23.336 12.509 31.500 1.00 86.44 267 THR A CA 1
ATOM 2083 C C . THR A 1 267 ? -23.547 11.063 31.089 1.00 86.44 267 THR A C 1
ATOM 2085 O O . THR A 1 267 ? -24.154 10.300 31.831 1.00 86.44 267 THR A O 1
ATOM 2088 N N . VAL A 1 268 ? -23.032 10.668 29.926 1.00 88.81 268 VAL A N 1
ATOM 2089 C CA . VAL A 1 268 ? -23.102 9.279 29.462 1.00 88.81 268 VAL A CA 1
ATOM 2090 C C . VAL A 1 268 ? -21.768 8.594 29.720 1.00 88.81 268 VAL A C 1
ATOM 2092 O O . VAL A 1 268 ? -20.714 9.085 29.303 1.00 88.81 268 VAL A O 1
ATOM 2095 N N . TYR A 1 269 ? -21.818 7.463 30.414 1.00 90.00 269 TYR A N 1
ATOM 2096 C CA . TYR A 1 269 ? -20.681 6.590 30.664 1.00 90.00 269 TYR A CA 1
ATOM 2097 C C . TYR A 1 269 ? -20.805 5.321 29.841 1.00 90.00 269 TYR A C 1
ATOM 2099 O O . TYR A 1 269 ? -21.782 4.589 29.954 1.00 90.00 269 TYR A O 1
ATOM 2107 N N . VAL A 1 270 ? -19.782 5.046 29.039 1.00 88.94 270 VAL A N 1
ATOM 2108 C CA . VAL A 1 270 ? -19.649 3.790 28.300 1.00 88.94 270 VAL A CA 1
ATOM 2109 C C . VAL A 1 270 ? -18.563 2.974 28.984 1.00 88.94 270 VAL A C 1
ATOM 2111 O O . VAL A 1 270 ? -17.406 3.402 29.026 1.00 88.94 270 VAL A O 1
ATOM 2114 N N . ILE A 1 271 ? -18.949 1.831 29.553 1.00 88.44 271 ILE A N 1
ATOM 2115 C CA . ILE A 1 271 ? -18.075 0.947 30.329 1.00 88.44 271 ILE A CA 1
ATOM 2116 C C . ILE A 1 271 ? -17.816 -0.317 29.514 1.00 88.44 271 ILE A C 1
ATOM 2118 O O . ILE A 1 271 ? -18.754 -1.026 29.148 1.00 88.44 271 ILE A O 1
ATOM 2122 N N . THR A 1 272 ? -16.549 -0.635 29.254 1.00 85.25 272 THR A N 1
ATOM 2123 C CA . THR A 1 272 ? -16.162 -1.823 28.476 1.00 85.25 272 THR A CA 1
ATOM 2124 C C . THR A 1 272 ? -15.050 -2.616 29.157 1.00 85.25 272 THR A C 1
ATOM 2126 O O . THR A 1 272 ? -14.191 -2.041 29.826 1.00 85.25 272 THR A O 1
ATOM 2129 N N . VAL A 1 273 ? -15.015 -3.932 28.947 1.00 83.31 273 VAL A N 1
ATOM 2130 C CA . VAL A 1 273 ? -13.887 -4.781 29.361 1.00 83.31 273 VAL A CA 1
ATOM 2131 C C . VAL A 1 273 ? -12.814 -4.777 28.266 1.00 83.31 273 VAL A C 1
ATOM 2133 O O . VAL A 1 273 ? -13.145 -4.913 27.084 1.00 83.31 273 VAL A O 1
ATOM 2136 N N . PRO A 1 274 ? -11.521 -4.643 28.610 1.00 71.50 274 PRO A N 1
ATOM 2137 C CA . PRO A 1 274 ? -10.435 -4.742 27.643 1.00 71.50 274 PRO A CA 1
ATOM 2138 C C . PRO A 1 274 ? -10.198 -6.203 27.240 1.00 71.50 274 PRO A C 1
ATOM 2140 O O . PRO A 1 274 ? -9.329 -6.885 27.778 1.00 71.50 274 PRO A O 1
ATOM 2143 N N . THR A 1 275 ? -10.959 -6.701 26.273 1.00 72.12 275 THR A N 1
ATOM 2144 C CA . THR A 1 275 ? -10.741 -8.027 25.679 1.00 72.12 275 THR A CA 1
ATOM 2145 C C . THR A 1 275 ? -9.958 -7.911 24.370 1.00 72.12 275 THR A C 1
ATOM 2147 O O . THR A 1 275 ? -10.001 -6.893 23.670 1.00 72.12 275 THR A O 1
ATOM 2150 N N . ASN A 1 276 ? -9.194 -8.949 24.036 1.00 72.81 276 ASN A N 1
ATOM 2151 C CA . ASN A 1 276 ? -8.524 -9.056 22.746 1.00 72.81 276 ASN A CA 1
ATOM 2152 C C . ASN A 1 276 ? -9.461 -9.702 21.718 1.00 72.81 276 ASN A C 1
ATOM 2154 O O . ASN A 1 276 ? -10.256 -10.576 22.044 1.00 72.81 276 ASN A O 1
ATOM 2158 N N . VAL A 1 277 ? -9.347 -9.297 20.453 1.00 76.25 277 VAL A N 1
ATOM 2159 C CA . VAL A 1 277 ? -10.051 -9.985 19.365 1.00 76.25 277 VAL A CA 1
ATOM 2160 C C . VAL A 1 277 ? -9.330 -11.310 19.097 1.00 76.25 277 VAL A C 1
ATOM 2162 O O . VAL A 1 277 ? -8.151 -11.277 18.710 1.00 76.25 277 VAL A O 1
ATOM 2165 N N . PRO A 1 278 ? -9.983 -12.476 19.276 1.00 80.00 278 PRO A N 1
ATOM 2166 C CA . PRO A 1 278 ? -9.351 -13.768 19.039 1.00 80.00 278 PRO A CA 1
ATOM 2167 C C . PRO A 1 278 ? -8.812 -13.852 17.608 1.00 80.00 278 PRO A C 1
ATOM 2169 O O . PRO A 1 278 ? -9.538 -13.663 16.637 1.00 80.00 278 PRO A O 1
ATOM 2172 N N . GLY A 1 279 ? -7.506 -14.078 17.463 1.00 78.81 279 GLY A N 1
ATOM 2173 C CA . GLY A 1 279 ? -6.847 -14.135 16.153 1.00 78.81 279 GLY A CA 1
ATOM 2174 C C . GLY A 1 279 ? -6.660 -12.788 15.434 1.00 78.81 279 GLY A C 1
ATOM 2175 O O . GLY A 1 279 ? -5.960 -12.756 14.423 1.00 78.81 279 GLY A O 1
ATOM 2176 N N . GLY A 1 280 ? -7.180 -11.669 15.955 1.00 80.00 280 GLY A N 1
ATOM 2177 C CA . GLY A 1 280 ? -7.096 -10.351 15.311 1.00 80.00 280 GLY A CA 1
ATOM 2178 C C . GLY A 1 280 ? -5.657 -9.861 15.117 1.00 80.00 280 GLY A C 1
ATOM 2179 O O . GLY A 1 280 ? -5.245 -9.525 14.008 1.00 80.00 280 GLY A O 1
ATOM 2180 N N . MET A 1 281 ? -4.834 -9.941 16.168 1.00 77.81 281 MET A N 1
ATOM 2181 C CA . MET A 1 281 ? -3.411 -9.575 16.104 1.00 77.81 281 MET A CA 1
ATOM 2182 C C . MET A 1 281 ? -2.626 -10.443 15.107 1.00 77.81 281 MET A C 1
ATOM 2184 O O . MET A 1 281 ? -1.732 -9.955 14.415 1.00 77.81 281 MET A O 1
ATOM 2188 N N . ILE A 1 282 ? -2.951 -11.737 15.021 1.00 82.19 282 ILE A N 1
ATOM 2189 C CA . ILE A 1 282 ? -2.322 -12.652 14.060 1.00 82.19 282 ILE A CA 1
ATOM 2190 C C . ILE A 1 282 ? -2.724 -12.245 12.639 1.00 82.19 282 ILE A C 1
ATOM 2192 O O . ILE A 1 282 ? -1.851 -12.096 11.786 1.00 82.19 282 ILE A O 1
ATOM 2196 N N . ALA A 1 283 ? -4.012 -11.990 12.398 1.00 84.75 283 ALA A N 1
ATOM 2197 C CA . ALA A 1 283 ? -4.520 -11.561 11.099 1.00 84.75 283 ALA A CA 1
ATOM 2198 C C . ALA A 1 283 ? -3.890 -10.239 10.631 1.00 84.75 283 ALA A C 1
ATOM 2200 O O . ALA A 1 283 ? -3.480 -10.137 9.473 1.00 84.75 283 ALA A O 1
ATOM 2201 N N . LEU A 1 284 ? -3.731 -9.255 11.523 1.00 80.12 284 LEU A N 1
ATOM 2202 C CA . LEU A 1 284 ? -3.054 -7.990 11.214 1.00 80.12 284 LEU A CA 1
ATOM 2203 C C . LEU A 1 284 ? -1.574 -8.199 10.865 1.00 80.12 284 LEU A C 1
ATOM 2205 O O . LEU A 1 284 ? -1.096 -7.655 9.868 1.00 80.12 284 LEU A O 1
ATOM 2209 N N . LYS A 1 285 ? -0.852 -9.029 11.631 1.00 79.75 285 LYS A N 1
ATOM 2210 C CA . LYS A 1 285 ? 0.556 -9.360 11.350 1.00 79.75 285 LYS A CA 1
ATOM 2211 C C . LYS A 1 285 ? 0.722 -10.069 10.008 1.00 79.75 285 LYS A C 1
ATOM 2213 O O . LYS A 1 285 ? 1.594 -9.692 9.231 1.00 79.75 285 LYS A O 1
ATOM 2218 N N . VAL A 1 286 ? -0.118 -11.065 9.724 1.00 84.12 286 VAL A N 1
ATOM 2219 C CA . VAL A 1 286 ? -0.095 -11.807 8.453 1.00 84.12 286 VAL A CA 1
ATOM 2220 C C . VAL A 1 286 ? -0.426 -10.882 7.286 1.00 84.12 286 VAL A C 1
ATOM 2222 O O . VAL A 1 286 ? 0.285 -10.895 6.285 1.00 84.12 286 VAL A O 1
ATOM 2225 N N . THR A 1 287 ? -1.444 -10.031 7.429 1.00 83.38 287 THR A N 1
ATOM 2226 C CA . THR A 1 287 ? -1.823 -9.048 6.404 1.00 83.38 287 THR A CA 1
ATOM 2227 C C . THR A 1 287 ? -0.677 -8.079 6.118 1.00 83.38 287 THR A C 1
ATOM 2229 O O . THR A 1 287 ? -0.320 -7.876 4.958 1.00 83.38 287 THR A O 1
ATOM 2232 N N . GLY A 1 288 ? -0.044 -7.533 7.161 1.00 79.94 288 GLY A N 1
ATOM 2233 C CA . GLY A 1 288 ? 1.119 -6.657 7.018 1.00 79.94 288 GLY A CA 1
ATOM 2234 C C . GLY A 1 288 ? 2.314 -7.355 6.362 1.00 79.94 288 GLY A C 1
ATOM 2235 O O . GLY A 1 288 ? 2.927 -6.800 5.452 1.00 79.94 288 GLY A O 1
ATOM 2236 N N . ALA A 1 289 ? 2.617 -8.593 6.766 1.00 80.81 289 ALA A N 1
ATOM 2237 C CA . ALA A 1 289 ? 3.697 -9.386 6.179 1.00 80.81 289 ALA A CA 1
ATOM 2238 C C . ALA A 1 289 ? 3.445 -9.704 4.697 1.00 80.81 289 ALA A C 1
ATOM 2240 O O . ALA A 1 289 ? 4.358 -9.593 3.879 1.00 80.81 289 ALA A O 1
ATOM 2241 N N . LEU A 1 290 ? 2.207 -10.050 4.334 1.00 85.81 290 LEU A N 1
ATOM 2242 C CA . LEU A 1 290 ? 1.825 -10.338 2.955 1.00 85.81 290 LEU A CA 1
ATOM 2243 C C . LEU A 1 290 ? 1.886 -9.077 2.083 1.00 85.81 290 LEU A C 1
ATOM 2245 O O . LEU A 1 290 ? 2.458 -9.117 0.996 1.00 85.81 290 LEU A O 1
ATOM 2249 N N . ALA A 1 291 ? 1.374 -7.945 2.575 1.00 82.75 291 ALA A N 1
ATOM 2250 C CA . ALA A 1 291 ? 1.479 -6.658 1.887 1.00 82.75 291 ALA A CA 1
ATOM 2251 C C . ALA A 1 291 ? 2.946 -6.264 1.643 1.00 82.75 291 ALA A C 1
ATOM 2253 O O . ALA A 1 291 ? 3.308 -5.874 0.531 1.00 82.75 291 ALA A O 1
ATOM 2254 N N . MET A 1 292 ? 3.806 -6.443 2.652 1.00 83.88 292 MET A N 1
ATOM 2255 C CA . MET A 1 292 ? 5.243 -6.206 2.519 1.00 83.88 292 MET A CA 1
ATOM 2256 C C . MET A 1 292 ? 5.883 -7.151 1.495 1.00 83.88 292 MET A C 1
ATOM 2258 O O . MET A 1 292 ? 6.687 -6.710 0.679 1.00 83.88 292 MET A O 1
ATOM 2262 N N . LEU A 1 293 ? 5.504 -8.432 1.478 1.00 83.25 293 LEU A N 1
ATOM 2263 C CA . LEU A 1 293 ? 5.999 -9.395 0.492 1.00 83.25 293 LEU A CA 1
ATOM 2264 C C . LEU A 1 293 ? 5.655 -8.968 -0.942 1.00 83.25 293 LEU A C 1
ATOM 2266 O O . LEU A 1 293 ? 6.543 -8.948 -1.794 1.00 83.25 293 LEU A O 1
ATOM 2270 N N . PHE A 1 294 ? 4.400 -8.593 -1.213 1.00 86.06 294 PHE A N 1
ATOM 2271 C CA . PHE A 1 294 ? 3.996 -8.099 -2.534 1.00 86.06 294 PHE A CA 1
ATOM 2272 C C . PHE A 1 294 ? 4.787 -6.848 -2.926 1.00 86.06 294 PHE A C 1
ATOM 2274 O O . PHE A 1 294 ? 5.314 -6.781 -4.036 1.00 86.06 294 PHE A O 1
ATOM 2281 N N . PHE A 1 295 ? 4.961 -5.905 -1.999 1.00 85.25 295 PHE A N 1
ATOM 2282 C CA . PHE A 1 295 ? 5.770 -4.710 -2.224 1.00 85.25 295 PHE A CA 1
ATOM 2283 C C . PHE A 1 295 ? 7.233 -5.039 -2.573 1.00 85.25 295 PHE A C 1
ATOM 2285 O O . PHE A 1 295 ? 7.765 -4.516 -3.553 1.00 85.25 295 PHE A O 1
ATOM 2292 N N . CYS A 1 296 ? 7.865 -5.955 -1.836 1.00 81.94 296 CYS A N 1
ATOM 2293 C CA . CYS A 1 296 ? 9.220 -6.439 -2.105 1.00 81.94 296 CYS A CA 1
ATOM 2294 C C . CYS A 1 296 ? 9.337 -7.096 -3.487 1.00 81.94 296 CYS A C 1
ATOM 2296 O O . CYS A 1 296 ? 10.267 -6.809 -4.244 1.00 81.94 296 CYS A O 1
ATOM 2298 N N . VAL A 1 297 ? 8.382 -7.965 -3.834 1.00 86.44 297 VAL A N 1
ATOM 2299 C CA . VAL A 1 297 ? 8.333 -8.639 -5.138 1.00 86.44 297 VAL A CA 1
ATOM 2300 C C . VAL A 1 297 ? 8.181 -7.616 -6.260 1.00 86.44 297 VAL A C 1
ATOM 2302 O O . VAL A 1 297 ? 8.938 -7.668 -7.226 1.00 86.44 297 VAL A O 1
ATOM 2305 N N . TYR A 1 298 ? 7.274 -6.646 -6.121 1.00 90.44 298 TYR A N 1
ATOM 2306 C CA . TYR A 1 298 ? 7.144 -5.524 -7.052 1.00 90.44 298 TYR A CA 1
ATOM 2307 C C . TYR A 1 298 ? 8.475 -4.790 -7.238 1.00 90.44 298 TYR A C 1
ATOM 2309 O O . TYR A 1 298 ? 8.910 -4.565 -8.369 1.00 90.44 298 TYR A O 1
ATOM 2317 N N . TRP A 1 299 ? 9.143 -4.462 -6.132 1.00 87.88 299 TRP A N 1
ATOM 2318 C CA . TRP A 1 299 ? 10.388 -3.707 -6.140 1.00 87.88 299 TRP A CA 1
ATOM 2319 C C . TRP A 1 299 ? 11.485 -4.411 -6.945 1.00 87.88 299 TRP A C 1
ATOM 2321 O O . TRP A 1 299 ? 12.120 -3.809 -7.814 1.00 87.88 299 TRP A O 1
ATOM 2331 N N . VAL A 1 300 ? 11.657 -5.714 -6.717 1.00 86.44 300 VAL A N 1
ATOM 2332 C CA . VAL A 1 300 ? 12.626 -6.540 -7.446 1.00 86.44 300 VAL A CA 1
ATOM 2333 C C . VAL A 1 300 ? 12.203 -6.755 -8.902 1.00 86.44 300 VAL A C 1
ATOM 2335 O O . VAL A 1 300 ? 13.046 -6.684 -9.797 1.00 86.44 300 VAL A O 1
ATOM 2338 N N . LEU A 1 301 ? 10.912 -6.971 -9.179 1.00 89.69 301 LEU A N 1
ATOM 2339 C CA . LEU A 1 301 ? 10.406 -7.155 -10.544 1.00 89.69 301 LEU A CA 1
ATOM 2340 C C . LEU A 1 301 ? 10.674 -5.934 -11.429 1.00 89.69 301 LEU A C 1
ATOM 2342 O O . LEU A 1 301 ? 11.063 -6.112 -12.583 1.00 89.69 301 LEU A O 1
ATOM 2346 N N . VAL A 1 302 ? 10.520 -4.715 -10.900 1.00 90.94 302 VAL A N 1
ATOM 2347 C CA . VAL A 1 302 ? 10.859 -3.476 -11.620 1.00 90.94 302 VAL A CA 1
ATOM 2348 C C . VAL A 1 302 ? 12.347 -3.448 -11.977 1.00 90.94 302 VAL A C 1
ATOM 2350 O O . VAL A 1 302 ? 12.691 -3.206 -13.135 1.00 90.94 302 VAL A O 1
ATOM 2353 N N . ALA A 1 303 ? 13.230 -3.752 -11.022 1.00 88.81 303 ALA A N 1
ATOM 2354 C CA . ALA A 1 303 ? 14.675 -3.773 -11.250 1.00 88.81 303 ALA A CA 1
ATOM 2355 C C . ALA A 1 303 ? 15.093 -4.840 -12.281 1.00 88.81 303 ALA A C 1
ATOM 2357 O O . ALA A 1 303 ? 15.863 -4.551 -13.200 1.00 88.81 303 ALA A O 1
ATOM 2358 N N . LEU A 1 304 ? 14.545 -6.056 -12.180 1.00 87.94 304 LEU A N 1
ATOM 2359 C CA . LEU A 1 304 ? 14.809 -7.151 -13.122 1.00 87.94 304 LEU A CA 1
ATOM 2360 C C . LEU A 1 304 ? 14.269 -6.859 -14.525 1.00 87.94 304 LEU A C 1
ATOM 2362 O O . LEU A 1 304 ? 14.919 -7.182 -15.523 1.00 87.94 304 LEU A O 1
ATOM 2366 N N . TRP A 1 305 ? 13.092 -6.237 -14.617 1.00 91.25 305 TRP A N 1
ATOM 2367 C CA . TRP A 1 305 ? 12.541 -5.794 -15.892 1.00 91.25 305 TRP A CA 1
ATOM 2368 C C . TRP A 1 305 ? 13.455 -4.757 -16.547 1.00 91.25 305 TRP A C 1
ATOM 2370 O O . TRP A 1 305 ? 13.778 -4.891 -17.728 1.00 91.25 305 TRP A O 1
ATOM 2380 N N . LEU A 1 306 ? 13.929 -3.779 -15.768 1.00 90.94 306 LEU A N 1
ATOM 2381 C CA . LEU A 1 306 ? 14.823 -2.724 -16.240 1.00 90.94 306 LEU A CA 1
ATOM 2382 C C . LEU A 1 306 ? 16.166 -3.281 -16.722 1.00 90.94 306 LEU A C 1
ATOM 2384 O O . LEU A 1 306 ? 16.634 -2.913 -17.798 1.00 90.94 306 LEU A O 1
ATOM 2388 N N . TYR A 1 307 ? 16.742 -4.220 -15.966 1.00 86.38 307 TYR A N 1
ATOM 2389 C CA . TYR A 1 307 ? 17.939 -4.961 -16.363 1.00 86.38 307 TYR A CA 1
ATOM 2390 C C . TYR A 1 307 ? 17.736 -5.645 -17.720 1.00 86.38 307 TYR A C 1
ATOM 2392 O O . TYR A 1 307 ? 18.526 -5.452 -18.645 1.00 86.38 307 TYR A O 1
ATOM 2400 N N . ARG A 1 308 ? 16.653 -6.419 -17.876 1.00 86.75 308 ARG A N 1
ATOM 2401 C CA . ARG A 1 308 ? 16.396 -7.147 -19.125 1.00 86.75 308 ARG A CA 1
ATOM 2402 C C . ARG A 1 308 ? 16.165 -6.201 -20.299 1.00 86.75 308 ARG A C 1
ATOM 2404 O O . ARG A 1 308 ? 16.638 -6.478 -21.399 1.00 86.75 308 ARG A O 1
ATOM 2411 N N . ASP A 1 309 ? 15.410 -5.125 -20.101 1.00 89.06 309 ASP A N 1
ATOM 2412 C CA . ASP A 1 309 ? 15.137 -4.170 -21.176 1.00 89.06 309 ASP A CA 1
ATOM 2413 C C . ASP A 1 309 ? 16.419 -3.434 -21.600 1.00 89.06 309 ASP A C 1
ATOM 2415 O O . ASP A 1 309 ? 16.664 -3.255 -22.793 1.00 89.06 309 ASP A O 1
ATOM 2419 N N . ALA A 1 310 ? 17.297 -3.097 -20.649 1.00 86.50 310 ALA A N 1
ATOM 2420 C CA . ALA A 1 310 ? 18.616 -2.538 -20.935 1.00 86.50 310 ALA A CA 1
ATOM 2421 C C . ALA A 1 310 ? 19.517 -3.512 -21.716 1.00 86.50 310 ALA A C 1
ATOM 2423 O O . ALA A 1 310 ? 20.144 -3.085 -22.687 1.00 86.50 310 ALA A O 1
ATOM 2424 N N . ALA A 1 311 ? 19.519 -4.805 -21.366 1.00 83.50 311 ALA A N 1
ATOM 2425 C CA . ALA A 1 311 ? 20.250 -5.844 -22.103 1.00 83.50 311 ALA A CA 1
ATOM 2426 C C . ALA A 1 311 ? 19.791 -5.945 -23.564 1.00 83.50 311 ALA A C 1
ATOM 2428 O O . ALA A 1 311 ? 20.610 -5.850 -24.480 1.00 83.50 311 ALA A O 1
ATOM 2429 N N . LYS A 1 312 ? 18.471 -5.983 -23.796 1.00 84.00 312 LYS A N 1
ATOM 2430 C CA . LYS A 1 312 ? 17.897 -5.958 -25.154 1.00 84.00 312 LYS A CA 1
ATOM 2431 C C . LYS A 1 312 ? 18.305 -4.719 -25.949 1.00 84.00 312 LYS A C 1
ATOM 2433 O O . LYS A 1 312 ? 18.474 -4.795 -27.161 1.00 84.00 312 LYS A O 1
ATOM 2438 N N . CYS A 1 313 ? 18.469 -3.587 -25.269 1.00 83.81 313 CYS A N 1
ATOM 2439 C CA . CYS A 1 313 ? 18.875 -2.329 -25.886 1.00 83.81 313 CYS A CA 1
ATOM 2440 C C . CYS A 1 313 ? 20.394 -2.195 -26.088 1.00 83.81 313 CYS A C 1
ATOM 2442 O O . CYS A 1 313 ? 20.838 -1.123 -26.498 1.00 83.81 313 CYS A O 1
ATOM 2444 N N . ARG A 1 314 ? 21.193 -3.239 -25.803 1.00 81.31 314 ARG A N 1
ATOM 2445 C CA . ARG A 1 314 ? 22.671 -3.210 -25.832 1.00 81.31 314 ARG A CA 1
ATOM 2446 C C . ARG A 1 314 ? 23.280 -2.118 -24.931 1.00 81.31 314 ARG A C 1
ATOM 2448 O O . ARG A 1 314 ? 24.388 -1.650 -25.177 1.00 81.31 314 ARG A O 1
ATOM 2455 N N . LEU A 1 315 ? 22.555 -1.711 -23.887 1.00 79.31 315 LEU A N 1
ATOM 2456 C CA . LEU A 1 315 ? 23.028 -0.801 -22.837 1.00 79.31 315 LEU A CA 1
ATOM 2457 C C . LEU A 1 315 ? 23.651 -1.607 -21.695 1.00 79.31 315 LEU A C 1
ATOM 2459 O O . LEU A 1 315 ? 23.486 -2.818 -21.658 1.00 79.31 315 LEU A O 1
ATOM 2463 N N . SER A 1 316 ? 24.316 -0.946 -20.740 1.00 80.25 316 SER A N 1
ATOM 2464 C CA . SER A 1 316 ? 24.864 -1.568 -19.525 1.00 80.25 316 SER A CA 1
ATOM 2465 C C . SER A 1 316 ? 23.743 -2.034 -18.564 1.00 80.25 316 SER A C 1
ATOM 2467 O O . SER A 1 316 ? 23.243 -1.252 -17.753 1.00 80.25 316 SER A O 1
ATOM 2469 N N . PRO A 1 317 ? 23.333 -3.314 -18.588 1.00 80.94 317 PRO A N 1
ATOM 2470 C CA . PRO A 1 317 ? 22.194 -3.860 -17.845 1.00 80.94 317 PRO A CA 1
ATOM 2471 C C . PRO A 1 317 ? 22.381 -3.813 -16.332 1.00 80.94 317 PRO A C 1
ATOM 2473 O O . PRO A 1 317 ? 21.436 -3.495 -15.620 1.00 80.94 317 PRO A O 1
ATOM 2476 N N . LEU A 1 318 ? 23.597 -4.074 -15.831 1.00 76.94 318 LEU A N 1
ATOM 2477 C CA . LEU A 1 318 ? 23.902 -3.985 -14.397 1.00 76.94 318 LEU A CA 1
ATOM 2478 C C . LEU A 1 318 ? 23.682 -2.569 -13.864 1.00 76.94 318 LEU A C 1
ATOM 2480 O O . LEU A 1 318 ? 23.068 -2.392 -12.818 1.00 76.94 318 LEU A O 1
ATOM 2484 N N . TYR A 1 319 ? 24.152 -1.565 -14.603 1.00 78.75 319 TYR A N 1
ATOM 2485 C CA . TYR A 1 319 ? 24.010 -0.165 -14.219 1.00 78.75 319 TYR A CA 1
ATOM 2486 C C . TYR A 1 319 ? 22.532 0.231 -14.131 1.00 78.75 319 TYR A C 1
ATOM 2488 O O . TYR A 1 319 ? 22.081 0.732 -13.102 1.00 78.75 319 TYR A O 1
ATOM 2496 N N . TRP A 1 320 ? 21.758 -0.071 -15.176 1.00 84.88 320 TRP A N 1
ATOM 2497 C CA . TRP A 1 320 ? 20.330 0.239 -15.205 1.00 84.88 320 TRP A CA 1
ATOM 2498 C C . TRP A 1 320 ? 19.525 -0.582 -14.195 1.00 84.88 320 TRP A C 1
ATOM 2500 O O . TRP A 1 320 ? 18.665 -0.026 -13.519 1.00 84.88 320 TRP A O 1
ATOM 2510 N N . GLY A 1 321 ? 19.837 -1.867 -14.017 1.00 84.19 321 GLY A N 1
ATOM 2511 C CA . GLY A 1 321 ? 19.210 -2.726 -13.013 1.00 84.19 321 GLY A CA 1
ATOM 2512 C C . GLY A 1 321 ? 19.447 -2.236 -11.582 1.00 84.19 321 GLY A C 1
ATOM 2513 O O . GLY A 1 321 ? 18.498 -2.159 -10.806 1.00 84.19 321 GLY A O 1
ATOM 2514 N N . LEU A 1 322 ? 20.677 -1.833 -11.243 1.00 82.50 322 LEU A N 1
ATOM 2515 C CA . LEU A 1 322 ? 20.998 -1.268 -9.927 1.00 82.50 322 LEU A CA 1
ATOM 2516 C C . LEU A 1 322 ? 20.314 0.082 -9.705 1.00 82.50 322 LEU A C 1
ATOM 2518 O O . LEU A 1 322 ? 19.747 0.298 -8.639 1.00 82.50 322 LEU A O 1
ATOM 2522 N N . ILE A 1 323 ? 20.290 0.967 -10.706 1.00 84.31 323 ILE A N 1
ATOM 2523 C CA . ILE A 1 323 ? 19.523 2.219 -10.615 1.00 84.31 323 ILE A CA 1
ATOM 2524 C C . ILE A 1 323 ? 18.050 1.923 -10.331 1.00 84.31 323 ILE A C 1
ATOM 2526 O O . ILE A 1 323 ? 17.479 2.513 -9.414 1.00 84.31 323 ILE A O 1
ATOM 2530 N N . GLY A 1 324 ? 17.448 0.986 -11.067 1.00 87.06 324 GLY A N 1
ATOM 2531 C CA . GLY A 1 324 ? 16.077 0.539 -10.823 1.00 87.06 324 GLY A CA 1
ATOM 2532 C C . GLY A 1 324 ? 15.889 -0.047 -9.426 1.00 87.06 324 GLY A C 1
ATOM 2533 O O . GLY A 1 324 ? 14.881 0.223 -8.789 1.00 87.06 324 GLY A O 1
ATOM 2534 N N . LEU A 1 325 ? 16.869 -0.780 -8.904 1.00 84.81 325 LEU A N 1
ATOM 2535 C CA . LEU A 1 325 ? 16.806 -1.332 -7.555 1.00 84.81 325 LEU A CA 1
ATOM 2536 C C . LEU A 1 325 ? 16.848 -0.232 -6.485 1.00 84.81 325 LEU A C 1
ATOM 2538 O O . LEU A 1 325 ? 16.035 -0.252 -5.572 1.00 84.81 325 LEU A O 1
ATOM 2542 N N . PHE A 1 326 ? 17.751 0.745 -6.591 1.00 82.81 326 PHE A N 1
ATOM 2543 C CA . PHE A 1 326 ? 17.898 1.802 -5.579 1.00 82.81 326 PHE A CA 1
ATOM 2544 C C . PHE A 1 326 ? 16.830 2.893 -5.655 1.00 82.81 326 PHE A C 1
ATOM 2546 O O . PHE A 1 326 ? 16.536 3.528 -4.647 1.00 82.81 326 PHE A O 1
ATOM 2553 N N . THR A 1 327 ? 16.258 3.130 -6.835 1.00 83.12 327 THR A N 1
ATOM 2554 C CA . THR A 1 327 ? 15.372 4.284 -7.071 1.00 83.12 327 THR A CA 1
ATOM 2555 C C . THR A 1 327 ? 13.975 3.904 -7.575 1.00 83.12 327 THR A C 1
ATOM 2557 O O . THR A 1 327 ? 13.103 4.767 -7.674 1.00 83.12 327 THR A O 1
ATOM 2560 N N . ASN A 1 328 ? 13.738 2.622 -7.876 1.00 87.62 328 ASN A N 1
ATOM 2561 C CA . ASN A 1 328 ? 12.469 2.058 -8.347 1.00 87.62 328 ASN A CA 1
ATOM 2562 C C . ASN A 1 328 ? 11.862 2.864 -9.513 1.00 87.62 328 ASN A C 1
ATOM 2564 O O . ASN A 1 328 ? 12.479 2.975 -10.577 1.00 87.62 328 ASN A O 1
ATOM 2568 N N . ILE A 1 329 ? 10.675 3.450 -9.315 1.00 87.00 329 ILE A N 1
ATOM 2569 C CA . ILE A 1 329 ? 9.917 4.190 -10.331 1.00 87.00 329 ILE A CA 1
ATOM 2570 C C . ILE A 1 329 ? 10.755 5.332 -10.908 1.00 87.00 329 ILE A C 1
ATOM 2572 O O . ILE A 1 329 ? 10.717 5.564 -12.113 1.00 87.00 329 ILE A O 1
ATOM 2576 N N . ILE A 1 330 ? 11.554 6.012 -10.080 1.00 85.69 330 ILE A N 1
ATOM 2577 C CA . ILE A 1 330 ? 12.410 7.116 -10.529 1.00 85.69 330 ILE A CA 1
ATOM 2578 C C . ILE A 1 330 ? 13.429 6.601 -11.551 1.00 85.69 330 ILE A C 1
ATOM 2580 O O . ILE A 1 330 ? 13.559 7.167 -12.636 1.00 85.69 330 ILE A O 1
ATOM 2584 N N . GLY A 1 331 ? 14.097 5.487 -11.250 1.00 87.69 331 GLY A N 1
ATOM 2585 C CA . GLY A 1 331 ? 15.047 4.845 -12.156 1.00 87.69 331 GLY A CA 1
ATOM 2586 C C . GLY A 1 331 ? 14.397 4.393 -13.458 1.00 87.69 331 GLY A C 1
ATOM 2587 O O . GLY A 1 331 ? 14.961 4.592 -14.534 1.00 87.69 331 GLY A O 1
ATOM 2588 N N . LEU A 1 332 ? 13.174 3.863 -13.375 1.00 89.38 332 LEU A N 1
ATOM 2589 C CA . LEU A 1 332 ? 12.386 3.476 -14.542 1.00 89.38 332 LEU A CA 1
ATOM 2590 C C . LEU A 1 332 ? 12.013 4.684 -15.418 1.00 89.38 332 LEU A C 1
ATOM 2592 O O . LEU A 1 332 ? 12.113 4.597 -16.643 1.00 89.38 332 LEU A O 1
ATOM 2596 N N . ILE A 1 333 ? 11.629 5.815 -14.819 1.00 87.69 333 ILE A N 1
ATOM 2597 C CA . ILE A 1 333 ? 11.336 7.063 -15.540 1.00 87.69 333 ILE A CA 1
ATOM 2598 C C . ILE A 1 333 ? 12.597 7.581 -16.236 1.00 87.69 333 ILE A C 1
ATOM 2600 O O . ILE A 1 333 ? 12.561 7.857 -17.435 1.00 87.69 333 ILE A O 1
ATOM 2604 N N . VAL A 1 334 ? 13.722 7.667 -15.518 1.00 89.19 334 VAL A N 1
ATOM 2605 C CA . VAL A 1 334 ? 15.005 8.123 -16.082 1.00 89.19 334 VAL A CA 1
ATOM 2606 C C . VAL A 1 334 ? 15.425 7.236 -17.253 1.00 89.19 334 VAL A C 1
ATOM 2608 O O . VAL A 1 334 ? 15.798 7.745 -18.310 1.00 89.19 334 VAL A O 1
ATOM 2611 N N . TYR A 1 335 ? 15.298 5.918 -17.105 1.00 88.38 335 TYR A N 1
ATOM 2612 C CA . TYR A 1 335 ? 15.576 4.966 -18.173 1.00 88.38 335 TYR A CA 1
ATOM 2613 C C . TYR A 1 335 ? 14.662 5.155 -19.385 1.00 88.38 335 TYR A C 1
ATOM 2615 O O . TYR A 1 335 ? 15.139 5.186 -20.518 1.00 88.38 335 TYR A O 1
ATOM 2623 N N . LYS A 1 336 ? 13.352 5.325 -19.170 1.00 89.31 336 LYS A N 1
ATOM 2624 C CA . LYS A 1 336 ? 12.384 5.588 -20.245 1.00 89.31 336 LYS A CA 1
ATOM 2625 C C . LYS A 1 336 ? 12.719 6.872 -20.999 1.00 89.31 336 LYS A C 1
ATOM 2627 O O . LYS A 1 336 ? 12.703 6.857 -22.226 1.00 89.31 336 LYS A O 1
ATOM 2632 N N . ILE A 1 337 ? 13.058 7.952 -20.294 1.00 87.62 337 ILE A N 1
ATOM 2633 C CA . ILE A 1 337 ? 13.473 9.223 -20.906 1.00 87.62 337 ILE A CA 1
ATOM 2634 C C . ILE A 1 337 ? 14.745 9.018 -21.733 1.00 87.62 337 ILE A C 1
ATOM 2636 O O . ILE A 1 337 ? 14.790 9.417 -22.896 1.00 87.62 337 ILE A O 1
ATOM 2640 N N . TYR A 1 338 ? 15.751 8.349 -21.162 1.00 86.44 338 TYR A N 1
ATOM 2641 C CA . TYR A 1 338 ? 16.995 8.036 -21.862 1.00 86.44 338 TYR A CA 1
ATOM 2642 C C . TYR A 1 338 ? 16.722 7.236 -23.144 1.00 86.44 338 TYR A C 1
ATOM 2644 O O . TYR A 1 338 ? 17.134 7.648 -24.229 1.00 86.44 338 TYR A O 1
ATOM 2652 N N . LYS A 1 339 ? 15.938 6.158 -23.043 1.00 84.31 339 LYS A N 1
ATOM 2653 C CA . LYS A 1 339 ? 15.567 5.284 -24.163 1.00 84.31 339 LYS A CA 1
ATOM 2654 C C . LYS A 1 339 ? 14.780 6.017 -25.254 1.00 84.31 339 LYS A C 1
ATOM 2656 O O . LYS A 1 339 ? 15.059 5.813 -26.430 1.00 84.31 339 LYS A O 1
ATOM 2661 N N . HIS A 1 340 ? 13.826 6.876 -24.888 1.00 82.94 340 HIS A N 1
ATOM 2662 C CA . HIS A 1 340 ? 13.023 7.641 -25.851 1.00 82.94 340 HIS A CA 1
ATOM 2663 C C . HIS A 1 340 ? 13.777 8.810 -26.493 1.00 82.94 340 HIS A C 1
ATOM 2665 O O . HIS A 1 340 ? 13.376 9.270 -27.558 1.00 82.94 340 HIS A O 1
ATOM 2671 N N . SER A 1 341 ? 14.860 9.287 -25.876 1.00 81.31 341 SER A N 1
ATOM 2672 C CA . SER A 1 341 ? 15.682 10.362 -26.441 1.00 81.31 341 SER A CA 1
ATOM 2673 C C . SER A 1 341 ? 16.618 9.909 -27.573 1.00 81.31 341 SER A C 1
ATOM 2675 O O . SER A 1 341 ? 17.182 10.753 -28.270 1.00 81.31 341 SER A O 1
ATOM 2677 N N . GLY A 1 342 ? 16.794 8.596 -27.760 1.00 82.31 342 GLY A N 1
ATOM 2678 C CA . GLY A 1 342 ? 17.648 8.003 -28.791 1.00 82.31 342 GLY A CA 1
ATOM 2679 C C . GLY A 1 342 ? 16.876 7.339 -29.937 1.00 82.31 342 GLY A C 1
ATOM 2680 O O . GLY A 1 342 ? 15.651 7.238 -29.922 1.00 82.31 342 GLY A O 1
ATOM 2681 N N . ALA A 1 343 ? 17.614 6.850 -30.934 1.00 83.56 343 ALA A N 1
ATOM 2682 C CA . ALA A 1 343 ? 17.096 5.949 -31.959 1.00 83.56 343 ALA A CA 1
ATOM 2683 C C . ALA A 1 343 ? 17.299 4.489 -31.527 1.00 83.56 343 ALA A C 1
ATOM 2685 O O . ALA A 1 343 ? 18.378 4.117 -31.062 1.00 83.56 343 ALA A O 1
ATOM 2686 N N . ILE A 1 344 ? 16.270 3.659 -31.714 1.00 87.50 344 ILE A N 1
ATOM 2687 C CA . ILE A 1 344 ? 16.341 2.211 -31.491 1.00 87.50 344 ILE A CA 1
ATOM 2688 C C . ILE A 1 344 ? 16.483 1.531 -32.847 1.00 87.50 344 ILE A C 1
ATOM 2690 O O . ILE A 1 344 ? 15.667 1.734 -33.745 1.00 87.50 344 ILE A O 1
ATOM 2694 N N . CYS A 1 345 ? 17.519 0.715 -32.993 1.00 89.00 345 CYS A N 1
ATOM 2695 C CA . CYS A 1 345 ? 17.736 -0.072 -34.192 1.00 89.00 345 CYS A CA 1
ATOM 2696 C C . CYS A 1 345 ? 16.643 -1.139 -34.356 1.00 89.00 345 CYS A C 1
ATOM 2698 O O . CYS A 1 345 ? 16.485 -2.003 -33.496 1.00 89.00 345 CYS A O 1
ATOM 2700 N N . SER A 1 346 ? 15.927 -1.125 -35.483 1.00 87.69 346 SER A N 1
ATOM 2701 C CA . SER A 1 346 ? 14.893 -2.122 -35.798 1.00 87.69 346 SER A CA 1
ATOM 2702 C C . SER A 1 346 ? 15.459 -3.517 -36.078 1.00 87.69 346 SER A C 1
ATOM 2704 O O . SER A 1 346 ? 14.743 -4.500 -35.922 1.00 87.69 346 SER A O 1
ATOM 2706 N N . SER A 1 347 ? 16.733 -3.609 -36.476 1.00 88.56 347 SER A N 1
ATOM 2707 C CA . SER A 1 347 ? 17.384 -4.880 -36.815 1.00 88.56 347 SER A CA 1
ATOM 2708 C C . SER A 1 347 ? 17.946 -5.598 -35.587 1.00 88.56 347 SER A C 1
ATOM 2710 O O . SER A 1 347 ? 17.706 -6.786 -35.410 1.00 88.56 347 SER A O 1
ATOM 2712 N N . CYS A 1 348 ? 18.685 -4.895 -34.719 1.00 86.56 348 CYS A N 1
ATOM 2713 C CA . CYS A 1 348 ? 19.372 -5.513 -33.576 1.00 86.56 348 CYS A CA 1
ATOM 2714 C C . CYS A 1 348 ? 18.904 -5.027 -32.195 1.00 86.56 348 CYS A C 1
ATOM 2716 O O . CYS A 1 348 ? 19.414 -5.513 -31.187 1.00 86.56 348 CYS A O 1
ATOM 2718 N N . GLY A 1 349 ? 17.980 -4.062 -32.127 1.00 85.44 349 GLY A N 1
ATOM 2719 C CA . GLY A 1 349 ? 17.428 -3.534 -30.875 1.00 85.44 349 GLY A CA 1
ATOM 2720 C C . GLY A 1 349 ? 18.303 -2.513 -30.141 1.00 85.44 349 GLY A C 1
ATOM 2721 O O . GLY A 1 349 ? 17.858 -1.964 -29.137 1.00 85.44 349 GLY A O 1
ATOM 2722 N N . ALA A 1 350 ? 19.517 -2.223 -30.624 1.00 86.06 350 ALA A N 1
ATOM 2723 C CA . ALA A 1 350 ? 20.437 -1.300 -29.959 1.00 86.06 350 ALA A CA 1
ATOM 2724 C C . ALA A 1 350 ? 19.863 0.122 -29.839 1.00 86.06 350 ALA A C 1
ATOM 2726 O O . ALA A 1 350 ? 19.404 0.694 -30.832 1.00 86.06 350 ALA A O 1
ATOM 2727 N N . ALA A 1 351 ? 19.930 0.697 -28.637 1.00 87.19 351 ALA A N 1
ATOM 2728 C CA . ALA A 1 351 ? 19.606 2.098 -28.388 1.00 87.19 351 ALA A CA 1
ATOM 2729 C C . ALA A 1 351 ? 20.864 2.961 -28.549 1.00 87.19 351 ALA A C 1
ATOM 2731 O O . ALA A 1 351 ? 21.895 2.695 -27.934 1.00 87.19 351 ALA A O 1
ATOM 2732 N N . GLN A 1 352 ? 20.781 3.999 -29.377 1.00 85.44 352 GLN A N 1
ATOM 2733 C CA . GLN A 1 352 ? 21.908 4.872 -29.710 1.00 85.44 352 GLN A CA 1
ATOM 2734 C C . GLN A 1 352 ? 21.444 6.306 -29.977 1.00 85.44 352 GLN A C 1
ATOM 2736 O O . GLN A 1 352 ? 20.248 6.600 -29.990 1.00 85.44 352 GLN A O 1
ATOM 2741 N N . ALA A 1 353 ? 22.389 7.222 -30.176 1.00 83.50 353 ALA A N 1
ATOM 2742 C CA . ALA A 1 353 ? 22.074 8.618 -30.445 1.00 83.50 353 ALA A CA 1
ATOM 2743 C C . ALA A 1 353 ? 21.267 8.778 -31.751 1.00 83.50 353 ALA A C 1
ATOM 2745 O O . ALA A 1 353 ? 21.453 8.045 -32.729 1.00 83.50 353 ALA A O 1
ATOM 2746 N N . ALA A 1 354 ? 20.314 9.714 -31.743 1.00 81.81 354 ALA A N 1
ATOM 2747 C CA . ALA A 1 354 ? 19.346 9.880 -32.827 1.00 81.81 354 ALA A CA 1
ATOM 2748 C C . ALA A 1 354 ? 19.961 10.423 -34.130 1.00 81.81 354 ALA A C 1
ATOM 2750 O O . ALA A 1 354 ? 19.364 10.271 -35.193 1.00 81.81 354 ALA A O 1
ATOM 2751 N N . ASP A 1 355 ? 21.152 11.007 -34.068 1.00 81.50 355 ASP A N 1
ATOM 2752 C CA . ASP A 1 355 ? 21.926 11.566 -35.180 1.00 81.50 355 ASP A CA 1
ATOM 2753 C C . ASP A 1 355 ? 22.658 10.502 -36.017 1.00 81.50 355 ASP A C 1
ATOM 2755 O O . ASP A 1 355 ? 23.029 10.761 -37.161 1.00 81.50 355 ASP A O 1
ATOM 2759 N N . TYR A 1 356 ? 22.816 9.277 -35.507 1.00 84.69 356 TYR A N 1
ATOM 2760 C CA . TYR A 1 356 ? 23.550 8.224 -36.214 1.00 84.69 356 TYR A CA 1
ATOM 2761 C C . TYR A 1 356 ? 22.770 7.727 -37.438 1.00 84.69 356 TYR A C 1
ATOM 2763 O O . TYR A 1 356 ? 21.636 7.250 -37.314 1.00 84.69 356 TYR A O 1
ATOM 2771 N N . LEU A 1 357 ? 23.380 7.820 -38.626 1.00 87.81 357 LEU A N 1
ATOM 2772 C CA . LEU A 1 357 ? 22.797 7.343 -39.889 1.00 87.81 357 LEU A CA 1
ATOM 2773 C C . LEU A 1 357 ? 22.756 5.809 -39.969 1.00 87.81 357 LEU A C 1
ATOM 2775 O O . LEU A 1 357 ? 21.810 5.253 -40.522 1.00 87.81 357 LEU A O 1
ATOM 2779 N N . TYR A 1 358 ? 23.739 5.138 -39.368 1.00 89.81 358 TYR A N 1
ATOM 2780 C CA . TYR A 1 358 ? 23.854 3.680 -39.313 1.00 89.81 358 TYR A CA 1
ATOM 2781 C C . TYR A 1 358 ? 23.951 3.186 -37.869 1.00 89.81 358 TYR A C 1
ATOM 2783 O O . TYR A 1 358 ? 24.403 3.897 -36.966 1.00 89.81 358 TYR A O 1
ATOM 2791 N N . CYS A 1 359 ? 23.524 1.948 -37.638 1.00 89.25 359 CYS A N 1
ATOM 2792 C CA . CYS A 1 359 ? 23.674 1.304 -36.345 1.00 89.25 359 CYS A CA 1
ATOM 2793 C C . CYS A 1 359 ? 25.147 0.991 -36.062 1.00 89.25 359 CYS A C 1
ATOM 2795 O O . CYS A 1 359 ? 25.787 0.303 -36.854 1.00 89.25 359 CYS A O 1
ATOM 2797 N N . SER A 1 360 ? 25.666 1.414 -34.906 1.00 87.62 360 SER A N 1
ATOM 2798 C CA . SER A 1 360 ? 27.062 1.152 -34.516 1.00 87.62 360 SER A CA 1
ATOM 2799 C C . SER A 1 360 ? 27.338 -0.313 -34.162 1.00 87.62 360 SER A C 1
ATOM 2801 O O . SER A 1 360 ? 28.494 -0.695 -34.022 1.00 87.62 360 SER A O 1
ATOM 2803 N N . PHE A 1 361 ? 26.291 -1.129 -34.001 1.00 85.25 361 PHE A N 1
ATOM 2804 C CA . PHE A 1 361 ? 26.400 -2.537 -33.606 1.00 85.25 361 PHE A CA 1
ATOM 2805 C C . PHE A 1 361 ? 26.175 -3.518 -34.759 1.00 85.25 361 PHE A C 1
ATOM 2807 O O . PHE A 1 361 ? 26.815 -4.561 -34.794 1.00 85.25 361 PHE A O 1
ATOM 2814 N N . CYS A 1 362 ? 25.251 -3.221 -35.680 1.00 90.44 362 CYS A N 1
ATOM 2815 C CA . CYS A 1 362 ? 24.902 -4.137 -36.777 1.00 90.44 362 CYS A CA 1
ATOM 2816 C C . CYS A 1 362 ? 24.982 -3.514 -38.177 1.00 90.44 362 CYS A C 1
ATOM 2818 O O . CYS A 1 362 ? 24.744 -4.209 -39.157 1.00 90.44 362 CYS A O 1
ATOM 2820 N N . GLY A 1 363 ? 25.274 -2.215 -38.291 1.00 88.75 363 GLY A N 1
ATOM 2821 C CA . GLY A 1 363 ? 25.404 -1.530 -39.580 1.00 88.75 363 GLY A CA 1
ATOM 2822 C C . GLY A 1 363 ? 24.090 -1.203 -40.298 1.00 88.75 363 GLY A C 1
ATOM 2823 O O . GLY A 1 363 ? 24.129 -0.537 -41.327 1.00 88.75 363 GLY A O 1
ATOM 2824 N N . SER A 1 364 ? 22.922 -1.597 -39.775 1.00 91.44 364 SER A N 1
ATOM 2825 C CA . SER A 1 364 ? 21.635 -1.272 -40.406 1.00 91.44 364 SER A CA 1
ATOM 2826 C C . SER A 1 364 ? 21.410 0.241 -40.491 1.00 91.44 364 SER A C 1
ATOM 2828 O O . SER A 1 364 ? 21.670 0.967 -39.527 1.00 91.44 364 SER A O 1
ATOM 2830 N N . GLN A 1 365 ? 20.863 0.720 -41.604 1.00 88.88 365 GLN A N 1
ATOM 2831 C CA . GLN A 1 365 ? 20.534 2.131 -41.786 1.00 88.88 365 GLN A CA 1
ATOM 2832 C C . GLN A 1 365 ? 19.363 2.552 -40.878 1.00 88.88 365 GLN A C 1
ATOM 2834 O O . GLN A 1 365 ? 18.328 1.893 -40.835 1.00 88.88 365 GLN A O 1
ATOM 2839 N N . LEU A 1 366 ? 19.533 3.653 -40.141 1.00 85.50 366 LEU A N 1
ATOM 2840 C CA . LEU A 1 366 ? 18.579 4.163 -39.142 1.00 85.50 366 LEU A CA 1
ATOM 2841 C C . LEU A 1 366 ? 17.854 5.443 -39.576 1.00 85.50 366 LEU A C 1
ATOM 2843 O O . LEU A 1 366 ? 17.040 5.979 -38.824 1.00 85.50 366 LEU A O 1
ATOM 2847 N N . GLY A 1 367 ? 18.184 5.991 -40.742 1.00 83.69 367 GLY A N 1
ATOM 2848 C CA . GLY A 1 367 ? 17.528 7.173 -41.290 1.00 83.69 367 GLY A CA 1
ATOM 2849 C C . GLY A 1 367 ? 17.918 7.434 -42.734 1.00 83.69 367 GLY A C 1
ATOM 2850 O O . GLY A 1 367 ? 18.780 6.762 -43.300 1.00 83.69 367 GLY A O 1
ATOM 2851 N N . THR A 1 368 ? 17.269 8.417 -43.335 1.00 86.81 368 THR A N 1
ATOM 2852 C CA . THR A 1 368 ? 17.530 8.827 -44.713 1.00 86.81 368 THR A CA 1
ATOM 2853 C C . THR A 1 368 ? 18.779 9.694 -44.794 1.00 86.81 368 THR A C 1
ATOM 2855 O O . THR A 1 368 ? 19.092 10.451 -43.874 1.00 86.81 368 THR A O 1
ATOM 2858 N N . ARG A 1 369 ? 19.512 9.554 -45.897 1.00 90.25 369 ARG A N 1
ATOM 2859 C CA . ARG A 1 369 ? 20.720 10.322 -46.187 1.00 90.25 369 ARG A CA 1
ATOM 2860 C C . ARG A 1 369 ? 20.343 11.537 -47.033 1.00 90.25 369 ARG A C 1
ATOM 2862 O O . ARG A 1 369 ? 19.600 11.393 -47.993 1.00 90.25 369 ARG A O 1
ATOM 2869 N N . CYS A 1 370 ? 20.867 12.711 -46.700 1.00 91.00 370 CYS A N 1
ATOM 2870 C CA . CYS A 1 370 ? 20.770 13.889 -47.556 1.00 91.00 370 CYS A CA 1
ATOM 2871 C C . CYS A 1 370 ? 21.622 13.700 -48.819 1.00 91.00 370 CYS A C 1
ATOM 2873 O O . CYS A 1 370 ? 22.799 13.354 -48.712 1.00 91.00 370 CYS A O 1
ATOM 2875 N N . GLU A 1 371 ? 21.060 13.978 -49.993 1.00 89.69 371 GLU A N 1
ATOM 2876 C CA . GLU A 1 371 ? 21.773 13.861 -51.272 1.00 89.69 371 GLU A CA 1
ATOM 2877 C C . GLU A 1 371 ? 22.873 14.919 -51.441 1.00 89.69 371 GLU A C 1
ATOM 2879 O O . GLU A 1 371 ? 23.902 14.639 -52.047 1.00 89.69 371 GLU A O 1
ATOM 2884 N N . GLY A 1 372 ? 22.707 16.104 -50.840 1.00 90.94 372 GLY A N 1
ATOM 2885 C CA . GLY A 1 372 ? 23.682 17.194 -50.928 1.00 90.94 372 GLY A CA 1
ATOM 2886 C C . GLY A 1 372 ? 24.955 16.969 -50.103 1.00 90.94 372 GLY A C 1
ATOM 2887 O O . GLY A 1 372 ? 26.059 17.103 -50.621 1.00 90.94 372 GLY A O 1
ATOM 2888 N N . CYS A 1 373 ? 24.826 16.637 -48.813 1.00 91.31 373 CYS A N 1
ATOM 2889 C CA . CYS A 1 373 ? 25.978 16.537 -47.899 1.00 91.31 373 CYS A CA 1
ATOM 2890 C C . CYS A 1 373 ? 26.159 15.166 -47.237 1.00 91.31 373 CYS A C 1
ATOM 2892 O O . CYS A 1 373 ? 27.110 14.952 -46.490 1.00 91.31 373 CYS A O 1
ATOM 2894 N N . GLY A 1 374 ? 25.241 14.225 -47.460 1.00 86.88 374 GLY A N 1
ATOM 2895 C CA . GLY A 1 374 ? 25.298 12.904 -46.847 1.00 86.88 374 GLY A CA 1
ATOM 2896 C C . GLY A 1 374 ? 24.896 12.834 -45.370 1.00 86.88 374 GLY A C 1
ATOM 2897 O O . GLY A 1 374 ? 24.972 11.749 -44.795 1.00 86.88 374 GLY A O 1
ATOM 2898 N N . ALA A 1 375 ? 24.461 13.937 -44.756 1.00 86.69 375 ALA A N 1
ATOM 2899 C CA . ALA A 1 375 ? 23.999 13.948 -43.370 1.00 86.69 375 ALA A CA 1
ATOM 2900 C C . ALA A 1 375 ? 22.697 13.155 -43.182 1.00 86.69 375 ALA A C 1
ATOM 2902 O O . ALA A 1 375 ? 21.899 13.017 -44.112 1.00 86.69 375 ALA A O 1
ATOM 2903 N N . LYS A 1 376 ? 22.453 12.668 -41.960 1.00 87.88 376 LYS A N 1
ATOM 2904 C CA . LYS A 1 376 ? 21.167 12.062 -41.605 1.00 87.88 376 LYS A CA 1
ATOM 2905 C C . LYS A 1 376 ? 20.072 13.125 -41.613 1.00 87.88 376 LYS A C 1
ATOM 2907 O O . LYS A 1 376 ? 20.224 14.172 -40.991 1.00 87.88 376 LYS A O 1
ATOM 2912 N N . VAL A 1 377 ? 18.959 12.826 -42.267 1.00 88.38 377 VAL A N 1
ATOM 2913 C CA . VAL A 1 377 ? 17.741 13.643 -42.239 1.00 88.38 377 VAL A CA 1
ATOM 2914 C C . VAL A 1 377 ? 16.568 12.804 -41.752 1.00 88.38 377 VAL A C 1
ATOM 2916 O O . VAL A 1 377 ? 16.507 11.594 -41.992 1.00 88.38 377 VAL A O 1
ATOM 2919 N N . GLY A 1 378 ? 15.672 13.435 -41.004 1.00 82.88 378 GLY A N 1
ATOM 2920 C CA . GLY A 1 378 ? 14.438 12.842 -40.520 1.00 82.88 378 GLY A CA 1
ATOM 2921 C C . GLY A 1 378 ? 13.354 12.811 -41.596 1.00 82.88 378 GLY A C 1
ATOM 2922 O O . GLY A 1 378 ? 13.316 13.633 -42.502 1.00 82.88 378 GLY A O 1
ATOM 2923 N N . VAL A 1 379 ? 12.399 11.891 -41.453 1.00 79.69 379 VAL A N 1
ATOM 2924 C CA . VAL A 1 379 ? 11.263 11.717 -42.389 1.00 79.69 379 VAL A CA 1
ATOM 2925 C C . VAL A 1 379 ? 10.334 12.949 -42.441 1.00 79.69 379 VAL A C 1
ATOM 2927 O O . VAL A 1 379 ? 9.547 13.123 -43.378 1.00 79.69 379 VAL A O 1
ATOM 2930 N N . LYS A 1 380 ? 10.400 13.794 -41.405 1.00 83.38 380 LYS A N 1
ATOM 2931 C CA . LYS A 1 380 ? 9.627 15.036 -41.265 1.00 83.38 380 LYS A CA 1
ATOM 2932 C C . LYS A 1 380 ? 10.429 16.292 -41.621 1.00 83.38 380 LYS A C 1
ATOM 2934 O O . LYS A 1 380 ? 9.862 17.377 -41.562 1.00 83.38 380 LYS A O 1
ATOM 2939 N N . ASP A 1 381 ? 11.707 16.160 -41.966 1.00 87.75 381 ASP A N 1
ATOM 2940 C CA . ASP A 1 381 ? 12.544 17.312 -42.289 1.00 87.75 381 ASP A CA 1
ATOM 2941 C C . ASP A 1 381 ? 12.214 17.789 -43.710 1.00 87.75 381 ASP A C 1
ATOM 2943 O O . ASP A 1 381 ? 12.237 16.999 -44.652 1.00 87.75 381 ASP A O 1
ATOM 2947 N N . CYS A 1 382 ? 11.914 19.080 -43.877 1.00 91.75 382 CYS A N 1
ATOM 2948 C CA . CYS A 1 382 ? 11.759 19.684 -45.209 1.00 91.75 382 CYS A CA 1
ATOM 2949 C C . CYS A 1 382 ? 13.120 20.044 -45.825 1.00 91.75 382 CYS A C 1
ATOM 2951 O O . CYS A 1 382 ? 13.302 19.969 -47.037 1.00 91.75 382 CYS A O 1
ATOM 2953 N N . PHE A 1 383 ? 14.092 20.399 -44.979 1.00 92.50 383 PHE A N 1
ATOM 2954 C CA . PHE A 1 383 ? 15.436 20.815 -45.373 1.00 92.50 383 PHE A CA 1
ATOM 2955 C C . PHE A 1 383 ? 16.487 20.120 -44.511 1.00 92.50 383 PHE A C 1
ATOM 2957 O O . PHE A 1 383 ? 16.273 19.858 -43.326 1.00 92.50 383 PHE A O 1
ATOM 2964 N N . CYS A 1 384 ? 17.653 19.852 -45.093 1.00 91.38 384 CYS A N 1
ATOM 2965 C CA . CYS A 1 384 ? 18.784 19.302 -44.366 1.00 91.38 384 CYS A CA 1
ATOM 2966 C C . CYS A 1 384 ? 19.329 20.319 -43.356 1.00 91.38 384 CYS A C 1
ATOM 2968 O O . CYS A 1 384 ? 19.805 21.385 -43.739 1.00 91.38 384 CYS A O 1
ATOM 2970 N N . HIS A 1 385 ? 19.364 19.951 -42.076 1.00 89.25 385 HIS A N 1
ATOM 2971 C CA . HIS A 1 385 ? 19.898 20.805 -41.010 1.00 89.25 385 HIS A CA 1
ATOM 2972 C C . HIS A 1 385 ? 21.408 21.103 -41.129 1.00 89.25 385 HIS A C 1
ATOM 2974 O O . HIS A 1 385 ? 21.888 22.019 -40.472 1.00 89.25 385 HIS A O 1
ATOM 2980 N N . GLN A 1 386 ? 22.158 20.337 -41.934 1.00 89.25 386 GLN A N 1
ATOM 2981 C CA . GLN A 1 386 ? 23.600 20.541 -42.148 1.00 89.25 386 GLN A CA 1
ATOM 2982 C C . GLN A 1 386 ? 23.919 21.411 -43.371 1.00 89.25 386 GLN A C 1
ATOM 2984 O O . GLN A 1 386 ? 24.866 22.184 -43.330 1.00 89.25 386 GLN A O 1
ATOM 2989 N N . CYS A 1 387 ? 23.181 21.267 -44.479 1.00 93.19 387 CYS A N 1
ATOM 2990 C CA . CYS A 1 387 ? 23.528 21.935 -45.746 1.00 93.19 387 CYS A CA 1
ATOM 2991 C C . CYS A 1 387 ? 22.384 22.716 -46.405 1.00 93.19 387 CYS A C 1
ATOM 2993 O O . CYS A 1 387 ? 22.582 23.294 -47.468 1.00 93.19 387 CYS A O 1
ATOM 2995 N N . GLY A 1 388 ? 21.181 22.710 -45.826 1.00 90.69 388 GLY A N 1
ATOM 2996 C CA . GLY A 1 388 ? 20.014 23.408 -46.371 1.00 90.69 388 GLY A CA 1
ATOM 2997 C C . GLY A 1 388 ? 19.386 22.767 -47.613 1.00 90.69 388 GLY A C 1
ATOM 2998 O O . GLY A 1 388 ? 18.401 23.293 -48.117 1.00 90.69 388 GLY A O 1
ATOM 2999 N N . HIS A 1 389 ? 19.907 21.637 -48.105 1.00 91.81 389 HIS A N 1
ATOM 3000 C CA . HIS A 1 389 ? 19.335 20.934 -49.256 1.00 91.81 389 HIS A CA 1
ATOM 3001 C C . HIS A 1 389 ? 17.889 20.500 -48.979 1.00 91.81 389 HIS A C 1
ATOM 3003 O O . HIS A 1 389 ? 17.602 19.951 -47.910 1.00 91.81 389 HIS A O 1
ATOM 3009 N N . GLN A 1 390 ? 16.993 20.744 -49.933 1.00 92.31 390 GLN A N 1
ATOM 3010 C CA . GLN A 1 390 ? 15.582 20.387 -49.819 1.00 92.31 390 GLN A CA 1
ATOM 3011 C C . GLN A 1 390 ? 15.419 18.864 -49.880 1.00 92.31 390 GLN A C 1
ATOM 3013 O O . GLN A 1 390 ? 15.959 18.213 -50.766 1.00 92.31 390 GLN A O 1
ATOM 3018 N N . ILE A 1 391 ? 14.712 18.295 -48.905 1.00 88.50 391 ILE A N 1
ATOM 3019 C CA . ILE A 1 391 ? 14.455 16.848 -48.813 1.00 88.50 391 ILE A CA 1
ATOM 3020 C C . ILE A 1 391 ? 13.058 16.508 -49.341 1.00 88.50 391 ILE A C 1
ATOM 3022 O O . ILE A 1 391 ? 12.848 15.413 -49.861 1.00 88.50 391 ILE A O 1
ATOM 3026 N N . LYS A 1 392 ? 12.105 17.436 -49.185 1.00 79.06 392 LYS A N 1
ATOM 3027 C CA . LYS A 1 392 ? 10.692 17.265 -49.523 1.00 79.06 392 LYS A CA 1
ATOM 3028 C C . LYS A 1 392 ? 10.124 18.451 -50.278 1.00 79.06 392 LYS A C 1
ATOM 3030 O O . LYS A 1 392 ? 10.511 19.595 -49.942 1.00 79.06 392 LYS A O 1
#

Mean predicted aligned error: 14.98 Å

Radius of gyration: 35.75 Å; Cα contacts (8 Å, |Δi|>4): 420; chains: 1; bounding box: 77×62×98 Å

Organism: Ruminococcus champanellensis (strain DSM 18848 / JCM 17042 / KCTC 15320 / 18P13) (NCBI:txid213810)

Secondary structure (DSSP, 8-state):
-HHHHHHHHHHHHHHHHHHHHHHHHHHHHHHHHHHHHHHHHHHHHHHHHHHHTT--HHHHHHHHHHHHHHHHHHHHHHHTT----TTTSTTHHHHHHHHT--HHHHHHHHHHHHHHHHHHHHHHHHHHTHHHHHHHHHHHHHHH---HHHHHHHHHHHHHT-TTEEEEEEE-TT-BEEEESS--GGGSSB---EE-SS-TTEEEETTEEEEEEEE--HHHHHHHHHH---HHHHTTS-----HHHHHHTTSEEEEEEEEE-TTSS-EEEEEE--PPPTTHHHHHHHHHHHHHHHHHHHHHHHHHHHHHHHHHTTS-HHHHHHHHHHHTHHHHHHHHHHHHTSEEPTTT--EE-TT-SB-TTT--B-SEEPTTT--EE-TT-SB-TTT--B--

pLDDT: mean 76.92, std 14.62, range [31.83, 97.12]

Foldseek 3Di:
DVVVVVVVCVVCVVVVVVVVVVVVVVVVVVVVVVVVVVVVVCLVVVLVVVVVVVDDPVVSVVVVVLLVVLCVVCVCLQPVDPDDDPDDDRQPPNLVVLVPDDLVVVVVVLVVVVVVLLVVLCVVLCVLCVLLVQLLVLVVVLLVDQDPVVNLVSQLSNCVSDPFWQWKFKAALVQFTPDINNPHPCNPTGDDWDDDDPDRFWTDGPVCRQEIEGEDESVRCSVCSRPVDPVVVVVVVDPDDDPVVVVCVRGFYWYWYWRDRPPGSMIIITIGHNDDRVCNVVSVVVSVVVNVVSVSVLQLSQLSVQLNLCVQQVHDSVVLSVLCNSPPVVSVVVSVVQQVQFFADPPRRHTDHNFDQADPPPRHGRADADPPPRGGDHPPDQADPPPRHGPD